Protein AF-0000000075267861 (afdb_homodimer)

Solvent-accessible surface area (backbone atoms only — not comparable to full-atom values): 27694 Å² total; per-residue (Å²): 104,69,61,43,29,37,39,35,29,40,32,82,82,38,37,80,81,35,64,72,55,45,58,40,43,59,58,42,46,28,86,89,65,50,32,43,78,44,68,57,64,48,50,42,28,74,84,38,81,50,94,52,56,51,64,62,55,56,64,58,41,62,62,59,54,52,49,52,53,52,48,30,68,75,46,31,84,79,27,51,28,33,38,36,17,29,27,54,16,11,21,29,48,44,29,37,37,18,73,44,25,79,72,51,80,50,61,31,36,37,30,32,30,39,40,25,28,37,46,64,37,48,52,51,32,65,67,36,69,63,41,24,64,50,52,26,24,50,52,20,52,49,50,45,52,42,46,61,76,35,37,77,46,40,54,68,40,83,84,45,48,69,69,51,36,70,65,33,57,29,43,66,45,27,28,59,32,39,53,19,60,57,70,68,35,94,32,53,61,56,38,24,56,66,21,19,14,55,81,34,45,53,42,38,62,41,48,30,43,35,37,38,17,52,54,10,79,56,21,35,49,90,39,54,54,58,68,44,43,71,75,19,92,39,48,45,79,47,76,36,74,68,19,39,58,81,56,37,70,35,61,95,76,82,65,41,53,59,61,41,54,61,52,48,52,50,52,53,53,58,72,69,102,100,73,60,44,30,38,39,34,30,40,32,81,84,38,35,81,81,35,65,74,55,45,61,41,45,59,59,42,45,28,86,91,65,51,34,45,78,43,69,55,64,47,49,40,27,74,85,38,81,48,93,52,56,50,65,61,56,55,64,59,42,63,63,58,55,50,47,51,52,52,49,30,70,73,46,31,84,81,28,52,29,34,38,38,17,30,27,53,16,10,21,30,49,43,29,38,36,17,72,43,25,78,73,51,80,50,61,29,36,36,30,32,35,40,41,26,29,37,47,65,37,48,54,51,32,64,68,36,70,64,40,23,63,51,52,25,23,51,53,20,51,48,49,45,52,40,45,60,76,34,37,77,47,42,55,70,38,84,85,45,49,67,66,51,37,72,64,34,57,30,43,64,45,28,27,61,32,40,54,20,58,56,71,68,36,94,35,52,63,56,36,24,56,66,21,20,14,54,82,32,45,52,43,39,62,43,49,31,43,34,37,36,20,52,55,10,80,59,23,36,50,90,40,54,52,57,68,46,43,69,75,20,91,36,47,45,80,48,76,36,74,69,24,38,73,82,42,33,66,33,64,92,87,70,67,38,51,60,59,41,55,60,52,49,51,49,53,55,52,58,72,69,102

Foldseek 3Di:
DAAAEEEEEEAQLDWCPDPLNVQLCVVQCDPPNNHHYDYDAWALHPLDEDPALATDDLQDLVSVVVVQVVVCVVPHVPHEYEYEYAESRLLSVLLNLLVCQPVDSHQEYERELYLQQQLVLVVLCCPDPCSFQPVFQVSLVSVLVSCVSHVVNNVVDPQADNVQSVPDRGNLSNCQRGVCVSVVHPHSNVVRRSSRSLVRNLRRHHAYEYEHECPASRSHPVSPNVVSQVNRPRYDYHYHPDAYSNRCFDDPPPTRRPVSVVVSVVSSVSSVD/DAAAEEEEEEAQLDWCPDPLNVLLCVVCCDPPNNHHYDYDAWALHPLDEDPALATDDLQDLVSVVVVQVVVCVVPHVLHAYEYEYAESRLLSVLLNLLVCQPVDSHQEYERELYLQQQLVLVVLCCPDPCSFQPVFQVSLVSVLVSCVSHVVNNVVDPQADNVQSVPDRGNLSNCQRGVCVSVVHPHVSVVRRSSRSLVRNLRRHHAYEYEHECPASRSHPVSPNVVSQVNRPRYDYHYHPDQYRVRCFDDPPPTRRPVSVVVSVVSSVSSVD

InterPro domains:
  IPR000073 Alpha/beta hydrolase fold-1 [PF00561] (4-136)
  IPR012020 AB hydrolase 4 family [PIRSF005211] (2-270)
  IPR029058 Alpha/Beta hydrolase fold [G3DSA:3.40.50.1820] (1-267)
  IPR029058 Alpha/Beta hydrolase fold [SSF53474] (2-259)
  IPR050960 AB hydrolase superfamily, subfamily 4 [PTHR10794] (2-270)

Organism: NCBI:txid747725

Structure (mmCIF, N/CA/C/O backbone):
data_AF-0000000075267861-model_v1
#
loop_
_entity.id
_entity.type
_entity.pdbx_description
1 polymer 'AB hydrolase-1 domain-containing protein'
#
loop_
_atom_site.group_PDB
_atom_site.id
_atom_site.type_symbol
_atom_site.label_atom_id
_atom_site.label_alt_id
_atom_site.label_comp_id
_atom_site.label_asym_id
_atom_site.label_entity_id
_atom_site.label_seq_id
_atom_site.pdbx_PDB_ins_code
_atom_site.Cartn_x
_atom_site.Cartn_y
_atom_site.Cartn_z
_atom_site.occupancy
_atom_site.B_iso_or_equiv
_atom_site.auth_seq_id
_atom_site.auth_comp_id
_atom_site.auth_asym_id
_atom_site.auth_atom_id
_atom_site.pdbx_PDB_model_num
ATOM 1 N N . GLU A 1 1 ? -10.008 -31.062 -28.5 1 64 1 GLU A N 1
ATOM 2 C CA . GLU A 1 1 ? -10.586 -29.734 -28.656 1 64 1 GLU A CA 1
ATOM 3 C C . GLU A 1 1 ? -11.594 -29.438 -27.547 1 64 1 GLU A C 1
ATOM 5 O O . GLU A 1 1 ? -11.773 -28.281 -27.141 1 64 1 GLU A O 1
ATOM 10 N N . ASP A 1 2 ? -11.789 -30.297 -26.438 1 79.69 2 ASP A N 1
ATOM 11 C CA . ASP A 1 2 ? -12.797 -30.125 -25.406 1 79.69 2 ASP A CA 1
ATOM 12 C C . ASP A 1 2 ? -12.266 -30.562 -24.031 1 79.69 2 ASP A C 1
ATOM 14 O O . ASP A 1 2 ? -12.984 -30.484 -23.031 1 79.69 2 ASP A O 1
ATOM 18 N N . THR A 1 3 ? -11.008 -30.844 -24.125 1 88.38 3 THR A N 1
ATOM 19 C CA . THR A 1 3 ? -10.492 -31.344 -22.859 1 88.38 3 THR A CA 1
ATOM 20 C C . THR A 1 3 ? -10.234 -30.203 -21.875 1 88.38 3 THR A C 1
ATOM 22 O O . THR A 1 3 ? -9.469 -29.281 -22.188 1 88.38 3 THR A O 1
ATOM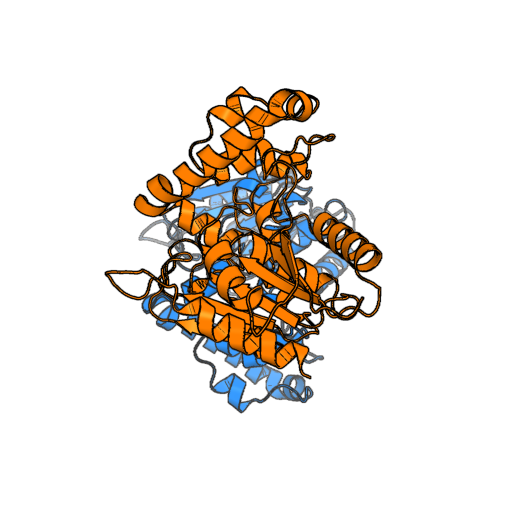 25 N N . PRO A 1 4 ? -10.914 -30.297 -20.797 1 90.88 4 PRO A N 1
ATOM 26 C CA . PRO A 1 4 ? -10.609 -29.297 -19.766 1 90.88 4 PRO A CA 1
ATOM 27 C C . PRO A 1 4 ? -9.109 -29.156 -19.5 1 90.88 4 PRO A C 1
ATOM 29 O O . PRO A 1 4 ? -8.391 -30.156 -19.453 1 90.88 4 PRO A O 1
ATOM 32 N N . THR A 1 5 ? -8.648 -27.938 -19.438 1 94.38 5 THR A N 1
ATOM 33 C CA . THR A 1 5 ? -7.211 -27.688 -19.375 1 94.38 5 THR A CA 1
ATOM 34 C C . THR A 1 5 ? -6.875 -26.797 -18.188 1 94.38 5 THR A C 1
ATOM 36 O O . THR A 1 5 ? -7.512 -25.75 -17.969 1 94.38 5 THR A O 1
ATOM 39 N N . LEU A 1 6 ? -5.938 -27.297 -17.422 1 94.81 6 LEU A N 1
ATOM 40 C CA . LEU A 1 6 ? -5.414 -26.531 -16.281 1 94.81 6 LEU A CA 1
ATOM 41 C C . LEU A 1 6 ? -4.184 -25.719 -16.688 1 94.81 6 LEU A C 1
ATOM 43 O O . LEU A 1 6 ? -3.338 -26.219 -17.453 1 94.81 6 LEU A O 1
ATOM 47 N N . VAL A 1 7 ? -4.145 -24.5 -16.312 1 94.5 7 VAL A N 1
ATOM 48 C CA . VAL A 1 7 ? -2.969 -23.656 -16.484 1 94.5 7 VAL A CA 1
ATOM 49 C C . VAL A 1 7 ? -2.32 -23.375 -15.133 1 94.5 7 VAL A C 1
ATOM 51 O O . VAL A 1 7 ? -2.916 -22.719 -14.273 1 94.5 7 VAL A O 1
ATOM 54 N N . ILE A 1 8 ? -1.094 -23.797 -14.977 1 93.75 8 ILE A N 1
ATOM 55 C CA . ILE A 1 8 ? -0.45 -23.797 -13.672 1 93.75 8 ILE A CA 1
ATOM 56 C C . ILE A 1 8 ? 0.642 -22.719 -13.641 1 93.75 8 ILE A C 1
ATOM 58 O O . ILE A 1 8 ? 1.469 -22.656 -14.555 1 93.75 8 ILE A O 1
ATOM 62 N N . LEU A 1 9 ? 0.592 -21.922 -12.656 1 92.5 9 LEU A N 1
ATOM 63 C CA . LEU A 1 9 ? 1.651 -20.953 -12.391 1 92.5 9 LEU A CA 1
ATOM 64 C C . LEU A 1 9 ? 2.43 -21.328 -11.133 1 92.5 9 LEU A C 1
ATOM 66 O O . LEU A 1 9 ? 1.868 -21.375 -10.039 1 92.5 9 LEU A O 1
ATOM 70 N N . HIS A 1 10 ? 3.695 -21.531 -11.297 1 87.81 10 HIS A N 1
ATOM 71 C CA . HIS A 1 10 ? 4.547 -21.953 -10.188 1 87.81 10 HIS A CA 1
ATOM 72 C C . HIS A 1 10 ? 5.004 -20.75 -9.359 1 87.81 10 HIS A C 1
ATOM 74 O O . HIS A 1 10 ? 4.848 -19.609 -9.789 1 87.81 10 HIS A O 1
ATOM 80 N N . GLY A 1 11 ? 5.562 -21.062 -8.219 1 85.5 11 GLY A N 1
ATOM 81 C CA . GLY A 1 11 ? 6.105 -20.031 -7.355 1 85.5 11 GLY A CA 1
ATOM 82 C C . GLY A 1 11 ? 7.484 -19.562 -7.777 1 85.5 11 GLY A C 1
ATOM 83 O O . GLY A 1 11 ? 7.918 -19.828 -8.898 1 85.5 11 GLY A O 1
ATOM 84 N N . LEU A 1 12 ? 8.055 -18.859 -6.801 1 76.5 12 LEU A N 1
ATOM 85 C CA . LEU A 1 12 ? 9.375 -18.312 -7.062 1 76.5 12 LEU A CA 1
ATOM 86 C C . LEU A 1 12 ? 10.375 -19.422 -7.375 1 76.5 12 LEU A C 1
ATOM 88 O O . LEU A 1 12 ? 10.508 -20.375 -6.609 1 76.5 12 LEU A O 1
ATOM 92 N N . THR A 1 13 ? 10.945 -19.344 -8.445 1 66.81 13 THR A N 1
ATOM 93 C CA . THR A 1 13 ? 12.055 -20.141 -8.945 1 66.81 13 THR A CA 1
ATOM 94 C C . THR A 1 13 ? 11.617 -21.594 -9.156 1 66.81 13 THR A C 1
ATOM 96 O O . THR A 1 13 ? 12.453 -22.5 -9.234 1 66.81 13 THR A O 1
ATOM 99 N N . GLY A 1 14 ? 10.289 -21.719 -9.102 1 67.88 14 GLY A N 1
ATOM 100 C CA . GLY A 1 14 ? 9.844 -23.094 -9.305 1 67.88 14 GLY A CA 1
ATOM 101 C C . GLY A 1 14 ? 9.672 -23.453 -10.766 1 67.88 14 GLY A C 1
ATOM 102 O O . GLY A 1 14 ? 10.375 -22.938 -11.625 1 67.88 14 GLY A O 1
ATOM 103 N N . GLY A 1 15 ? 9.133 -24.516 -10.953 1 70.44 15 GLY A N 1
ATOM 104 C CA . GLY A 1 15 ? 8.812 -25.047 -12.266 1 70.44 15 GLY A CA 1
ATOM 105 C C . GLY A 1 15 ? 7.953 -26.297 -12.203 1 70.44 15 GLY A C 1
ATOM 106 O O . GLY A 1 15 ? 7.391 -26.625 -11.156 1 70.44 15 GLY A O 1
ATOM 107 N N . SER A 1 16 ? 7.766 -26.906 -13.273 1 68.5 16 SER A N 1
ATOM 108 C CA . SER A 1 16 ? 6.891 -28.062 -13.422 1 68.5 16 SER A CA 1
ATOM 109 C C . SER A 1 16 ? 7.344 -29.219 -12.539 1 68.5 16 SER A C 1
ATOM 111 O O . SER A 1 16 ? 6.562 -30.125 -12.25 1 68.5 16 SER A O 1
ATOM 113 N N . HIS A 1 17 ? 8.547 -29.125 -12.008 1 70.31 17 HIS A N 1
ATOM 114 C CA . HIS A 1 17 ? 9.109 -30.234 -11.25 1 70.31 17 HIS A CA 1
ATOM 115 C C . HIS A 1 17 ? 8.758 -30.125 -9.766 1 70.31 17 HIS A C 1
ATOM 117 O O . HIS A 1 17 ? 9.039 -31.031 -8.992 1 70.31 17 HIS A O 1
ATOM 123 N N . GLU A 1 18 ? 8.078 -29.078 -9.492 1 74.94 18 GLU A N 1
ATOM 124 C CA . GLU A 1 18 ? 7.773 -28.859 -8.078 1 74.94 18 GLU A CA 1
ATOM 125 C C . GLU A 1 18 ? 6.809 -29.938 -7.559 1 74.94 18 GLU A C 1
ATOM 127 O O . GLU A 1 18 ? 5.812 -30.25 -8.211 1 74.94 18 GLU A O 1
ATOM 132 N N . ASN A 1 19 ? 7.043 -30.422 -6.348 1 75.19 19 ASN A N 1
ATOM 133 C CA . ASN A 1 19 ? 6.27 -31.5 -5.766 1 75.19 19 ASN A CA 1
ATOM 134 C C . ASN A 1 19 ? 4.812 -31.109 -5.547 1 75.19 19 ASN A C 1
ATOM 136 O O . ASN A 1 19 ? 3.906 -31.922 -5.715 1 75.19 19 ASN A O 1
ATOM 140 N N . TYR A 1 20 ? 4.625 -29.906 -5.238 1 78.06 20 TYR A N 1
ATOM 141 C CA . TYR A 1 20 ? 3.258 -29.469 -4.965 1 78.06 20 TYR A CA 1
ATOM 142 C C . TYR A 1 20 ? 2.439 -29.406 -6.25 1 78.06 20 TYR A C 1
ATOM 144 O O . TYR A 1 20 ? 1.221 -29.609 -6.227 1 78.06 20 TYR A O 1
ATOM 152 N N . ILE A 1 21 ? 3.07 -29.172 -7.305 1 80.56 21 ILE A N 1
ATOM 153 C CA . ILE A 1 21 ? 2.377 -29.172 -8.586 1 80.56 21 ILE A CA 1
ATOM 154 C C . ILE A 1 21 ? 2.082 -30.609 -9.016 1 80.56 21 ILE A C 1
ATOM 156 O O . ILE A 1 21 ? 0.953 -30.922 -9.391 1 80.56 21 ILE A O 1
ATOM 160 N N . ARG A 1 22 ? 3.086 -31.453 -8.875 1 79.25 22 ARG A N 1
ATOM 161 C CA . ARG A 1 22 ? 2.98 -32.844 -9.328 1 79.25 22 ARG A CA 1
ATOM 162 C C . ARG A 1 22 ? 1.906 -33.594 -8.555 1 79.25 22 ARG A C 1
ATOM 164 O O . ARG A 1 22 ? 1.172 -34.406 -9.125 1 79.25 22 ARG A O 1
ATOM 171 N N . GLY A 1 23 ? 1.8 -33.344 -7.297 1 80.94 23 GLY A N 1
ATOM 172 C CA . GLY A 1 23 ? 0.779 -33.969 -6.48 1 80.94 23 GLY A CA 1
ATOM 173 C C . GLY A 1 23 ? -0.633 -33.656 -6.941 1 80.94 23 GLY A C 1
ATOM 174 O O . GLY A 1 23 ? -1.476 -34.562 -7.027 1 80.94 23 GLY A O 1
ATOM 175 N N . LEU A 1 24 ? -0.851 -32.531 -7.258 1 85.62 24 LEU A N 1
ATOM 176 C CA . LEU A 1 24 ? -2.164 -32.094 -7.719 1 85.62 24 LEU A CA 1
ATOM 177 C C . LEU A 1 24 ? -2.465 -32.625 -9.109 1 85.62 24 LEU A C 1
ATOM 179 O O . LEU A 1 24 ? -3.562 -33.156 -9.352 1 85.62 24 LEU A O 1
ATOM 183 N N . LEU A 1 25 ? -1.462 -32.625 -9.984 1 87.38 25 LEU A N 1
ATOM 184 C CA . LEU A 1 25 ? -1.659 -33.062 -11.367 1 87.38 25 LEU A CA 1
ATOM 185 C C . LEU A 1 25 ? -1.852 -34.562 -11.453 1 87.38 25 LEU A C 1
ATOM 187 O O . LEU A 1 25 ? -2.549 -35.062 -12.344 1 87.38 25 LEU A O 1
ATOM 191 N N . GLN A 1 26 ? -1.23 -35.25 -10.492 1 86.88 26 GLN A N 1
ATOM 192 C CA . GLN A 1 26 ? -1.415 -36.719 -10.453 1 86.88 26 GLN A CA 1
ATOM 193 C C . GLN A 1 26 ? -2.885 -37.062 -10.258 1 86.88 26 GLN A C 1
ATOM 195 O O . GLN A 1 26 ? -3.352 -38.094 -10.781 1 86.88 26 GLN A O 1
ATOM 200 N N . ILE A 1 27 ? -3.564 -36.219 -9.602 1 87.31 27 ILE A N 1
ATOM 201 C CA . ILE A 1 27 ? -4.98 -36.438 -9.352 1 87.31 27 ILE A CA 1
ATOM 202 C C . ILE A 1 27 ? -5.801 -36.031 -10.562 1 87.31 27 ILE A C 1
ATOM 204 O O . ILE A 1 27 ? -6.652 -36.781 -11.039 1 87.31 27 ILE A O 1
ATOM 208 N N . LEU A 1 28 ? -5.469 -34.938 -11.148 1 91.25 28 LEU A N 1
ATOM 209 C CA . LEU A 1 28 ? -6.367 -34.281 -12.086 1 91.25 28 LEU A CA 1
ATOM 210 C C . LEU A 1 28 ? -6.109 -34.781 -13.516 1 91.25 28 LEU A C 1
ATOM 212 O O . LEU A 1 28 ? -6.984 -34.688 -14.375 1 91.25 28 LEU A O 1
ATOM 216 N N . THR A 1 29 ? -4.883 -35.281 -13.742 1 90.56 29 THR A N 1
ATOM 217 C CA . THR A 1 29 ? -4.539 -35.625 -15.117 1 90.56 29 THR A CA 1
ATOM 218 C C . THR A 1 29 ? -4.625 -37.156 -15.336 1 90.56 29 THR A C 1
ATOM 220 O O . THR A 1 29 ? -4.426 -37.625 -16.453 1 90.56 29 THR A O 1
ATOM 223 N N . ARG A 1 30 ? -4.953 -37.844 -14.328 1 89.56 30 ARG A N 1
ATOM 224 C CA . ARG A 1 30 ? -5.066 -39.281 -14.438 1 89.56 30 ARG A CA 1
ATOM 225 C C . ARG A 1 30 ? -6.527 -39.719 -14.453 1 89.56 30 ARG A C 1
ATOM 227 O O . ARG A 1 30 ? -7.41 -38.969 -14.031 1 89.56 30 ARG A O 1
ATOM 234 N N . PRO A 1 31 ? -6.727 -40.969 -15.016 1 90.06 31 PRO A N 1
ATOM 235 C CA . PRO A 1 31 ? -8.086 -41.5 -14.953 1 90.06 31 PRO A CA 1
ATOM 236 C C . PRO A 1 31 ? -8.648 -41.562 -13.531 1 90.06 31 PRO A C 1
ATOM 238 O O . PRO A 1 31 ? -7.906 -41.812 -12.578 1 90.06 31 PRO A O 1
ATOM 241 N N . PRO A 1 32 ? -9.867 -41.156 -13.32 1 90.88 32 PRO A N 1
ATOM 242 C CA . PRO A 1 32 ? -10.898 -40.969 -14.352 1 90.88 32 PRO A CA 1
ATOM 243 C C . PRO A 1 32 ? -11.047 -39.531 -14.797 1 90.88 32 PRO A C 1
ATOM 245 O O . PRO A 1 32 ? -11.836 -39.25 -15.695 1 90.88 32 PRO A O 1
ATOM 248 N N . ILE A 1 33 ? -10.352 -38.562 -14.258 1 88.25 33 ILE A N 1
ATOM 249 C CA . ILE A 1 33 ? -10.562 -37.156 -14.508 1 88.25 33 ILE A CA 1
ATOM 250 C C . ILE A 1 33 ? -9.953 -36.75 -15.852 1 88.25 33 ILE A C 1
ATOM 252 O O . ILE A 1 33 ? -10.648 -36.219 -16.719 1 88.25 33 ILE A O 1
ATOM 256 N N . ASN A 1 34 ? -8.664 -37.125 -16.094 1 91.62 34 ASN A N 1
ATOM 257 C CA . ASN A 1 34 ? -7.969 -37 -17.375 1 91.62 34 ASN A CA 1
ATOM 258 C C . ASN A 1 34 ? -7.992 -35.562 -17.906 1 91.62 34 ASN A C 1
ATOM 260 O O . ASN A 1 34 ? -8.266 -35.344 -19.078 1 91.62 34 ASN A O 1
ATOM 264 N N . TYR A 1 35 ? -7.82 -34.594 -17.094 1 92.31 35 TYR A N 1
ATOM 265 C CA . TYR A 1 35 ? -7.688 -33.219 -17.547 1 92.31 35 TYR A CA 1
ATOM 266 C C . TYR A 1 35 ? -6.305 -33 -18.141 1 92.31 35 TYR A C 1
ATOM 268 O O . TYR A 1 35 ? -5.375 -33.75 -17.906 1 92.31 35 TYR A O 1
ATOM 276 N N . ARG A 1 36 ? -6.203 -32.062 -18.984 1 92.75 36 ARG A N 1
ATOM 277 C CA . ARG A 1 36 ? -4.934 -31.578 -19.516 1 92.75 36 ARG A CA 1
ATOM 278 C C . ARG A 1 36 ? -4.316 -30.516 -18.625 1 92.75 36 ARG A C 1
ATOM 280 O O . ARG A 1 36 ? -5.039 -29.719 -18 1 92.75 36 ARG A O 1
ATOM 287 N N . ALA A 1 37 ? -3.006 -30.531 -18.484 1 91.56 37 ALA A N 1
ATOM 288 C CA . ALA A 1 37 ? -2.318 -29.516 -17.688 1 91.56 37 ALA A CA 1
ATOM 289 C C . ALA A 1 37 ? -1.192 -28.875 -18.484 1 91.56 37 ALA A C 1
ATOM 291 O O . ALA A 1 37 ? -0.463 -29.547 -19.203 1 91.56 37 ALA A O 1
ATOM 292 N N . VAL A 1 38 ? -1.173 -27.562 -18.406 1 88 38 VAL A N 1
ATOM 293 C CA . VAL A 1 38 ? -0.096 -26.75 -18.969 1 88 38 VAL A CA 1
ATOM 294 C C . VAL A 1 38 ? 0.595 -25.969 -17.859 1 88 38 VAL A C 1
ATOM 296 O O . VAL A 1 38 ? -0.06 -25.25 -17.094 1 88 38 VAL A O 1
ATOM 299 N N . VAL A 1 39 ? 1.834 -26.172 -17.75 1 83.81 39 VAL A N 1
ATOM 300 C CA . VAL A 1 39 ? 2.605 -25.438 -16.766 1 83.81 39 VAL A CA 1
ATOM 301 C C . VAL A 1 39 ? 3.305 -24.25 -17.422 1 83.81 39 VAL A C 1
ATOM 303 O O . VAL A 1 39 ? 4.047 -24.422 -18.391 1 83.81 39 VAL A O 1
ATOM 306 N N . TYR A 1 40 ? 3.006 -23.062 -16.938 1 78.81 40 TYR A N 1
ATOM 307 C CA . TYR A 1 40 ? 3.617 -21.812 -17.359 1 78.81 40 TYR A CA 1
ATOM 308 C C . TYR A 1 40 ? 5.035 -21.688 -16.812 1 78.81 40 TYR A C 1
ATOM 310 O O . TYR A 1 40 ? 5.234 -21.562 -15.602 1 78.81 40 TYR A O 1
ATOM 318 N N . ASN A 1 41 ? 5.992 -21.875 -17.688 1 73.69 41 ASN A N 1
ATOM 319 C CA . ASN A 1 41 ? 7.363 -21.609 -17.266 1 73.69 41 ASN A CA 1
ATOM 320 C C . ASN A 1 41 ? 7.73 -20.125 -17.422 1 73.69 41 ASN A C 1
ATOM 322 O O . ASN A 1 41 ? 7.871 -19.641 -18.547 1 73.69 41 ASN A O 1
ATOM 326 N N . ALA A 1 42 ? 7.855 -19.453 -16.359 1 73.69 42 ALA A N 1
ATOM 327 C CA . ALA A 1 42 ? 8.156 -18.031 -16.359 1 73.69 42 ALA A CA 1
ATOM 328 C C . ALA A 1 42 ? 9.531 -17.766 -16.953 1 73.69 42 ALA A C 1
ATOM 330 O O . ALA A 1 42 ? 10.383 -18.656 -17.016 1 73.69 42 ALA A O 1
ATOM 331 N N . ARG A 1 43 ? 9.641 -16.5 -17.484 1 69.88 43 ARG A N 1
ATOM 332 C CA . ARG A 1 43 ? 10.898 -16.125 -18.125 1 69.88 43 ARG A CA 1
ATOM 333 C C . ARG A 1 43 ? 12.086 -16.438 -17.234 1 69.88 43 ARG A C 1
ATOM 335 O O . ARG A 1 43 ? 12.141 -15.992 -16.078 1 69.88 43 ARG A O 1
ATOM 342 N N . GLY A 1 44 ? 12.945 -17.25 -17.703 1 63.66 44 GLY A N 1
ATOM 343 C CA . GLY A 1 44 ? 14.18 -17.578 -17.016 1 63.66 44 GLY A CA 1
ATOM 344 C C . GLY A 1 44 ? 14.062 -18.812 -16.156 1 63.66 44 GLY A C 1
ATOM 345 O O . GLY A 1 44 ? 15.062 -19.328 -15.641 1 63.66 44 GLY A O 1
ATOM 346 N N . CYS A 1 45 ? 12.789 -19.266 -16.016 1 63.78 45 CYS A N 1
ATOM 347 C CA . CYS A 1 45 ? 12.594 -20.469 -15.219 1 63.78 45 CYS A CA 1
ATOM 348 C C . CYS A 1 45 ? 12.531 -21.703 -16.109 1 63.78 45 CYS A C 1
ATOM 350 O O . CYS A 1 45 ? 12.5 -21.578 -17.344 1 63.78 45 CYS A O 1
ATOM 352 N N . GLY A 1 46 ? 12.609 -22.875 -15.578 1 55.72 46 GLY A N 1
ATOM 353 C CA . GLY A 1 46 ? 12.531 -24.125 -16.312 1 55.72 46 GLY A CA 1
ATOM 354 C C . GLY A 1 46 ? 13.664 -24.312 -17.297 1 55.72 46 GLY A C 1
ATOM 355 O O . GLY A 1 46 ? 13.484 -24.906 -18.359 1 55.72 46 GLY A O 1
ATOM 356 N N . PHE A 1 47 ? 14.773 -23.609 -17.078 1 56.88 47 PHE A N 1
ATOM 357 C CA . PHE A 1 47 ? 16 -23.688 -17.859 1 56.88 47 PHE A CA 1
ATOM 358 C C . PHE A 1 47 ? 15.797 -23.062 -19.234 1 56.88 47 PHE A C 1
ATOM 360 O O . PHE A 1 47 ? 16.344 -23.547 -20.234 1 56.88 47 PHE A O 1
ATOM 367 N N . THR A 1 48 ? 14.82 -22.156 -19.297 1 62.62 48 THR A N 1
ATOM 368 C CA . THR A 1 48 ? 14.656 -21.453 -20.547 1 62.62 48 THR A CA 1
ATOM 369 C C . THR A 1 48 ? 15.461 -20.156 -20.547 1 62.62 48 THR A C 1
ATOM 371 O O . THR A 1 48 ? 15.586 -19.5 -19.516 1 62.62 48 THR A O 1
ATOM 374 N N . ASN A 1 49 ? 16.109 -19.906 -21.688 1 70.88 49 ASN A N 1
ATOM 375 C CA . ASN A 1 49 ? 16.859 -18.672 -21.859 1 70.88 49 ASN A CA 1
ATOM 376 C C . ASN A 1 49 ? 15.953 -17.516 -22.281 1 70.88 49 ASN A C 1
ATOM 378 O O . ASN A 1 49 ? 14.922 -17.734 -22.922 1 70.88 49 ASN A O 1
ATOM 382 N N . VAL A 1 50 ? 16.328 -16.375 -21.703 1 75.25 50 VAL A N 1
ATOM 383 C CA . VAL A 1 50 ? 15.547 -15.195 -22.078 1 75.25 50 VAL A CA 1
ATOM 384 C C . VAL A 1 50 ? 16.234 -14.469 -23.234 1 75.25 50 VAL A C 1
ATOM 386 O O . VAL A 1 50 ? 17.469 -14.453 -23.328 1 75.25 50 VAL A O 1
ATOM 389 N N . ASN A 1 51 ? 15.406 -13.938 -24.109 1 76.44 51 ASN A N 1
ATOM 390 C CA . ASN A 1 51 ? 15.93 -13.188 -25.25 1 76.44 51 ASN A CA 1
ATOM 391 C C . ASN A 1 51 ? 16.047 -11.695 -24.938 1 76.44 51 ASN A C 1
ATOM 393 O O . ASN A 1 51 ? 16.703 -10.953 -25.672 1 76.44 51 ASN A O 1
ATOM 397 N N . THR A 1 52 ? 15.406 -11.281 -23.953 1 81.38 52 THR A N 1
ATOM 398 C CA . THR A 1 52 ? 15.477 -9.914 -23.453 1 81.38 52 THR A CA 1
ATOM 399 C C . THR A 1 52 ? 15.852 -9.898 -21.969 1 81.38 52 THR A C 1
ATOM 401 O O . THR A 1 52 ? 15.664 -10.883 -21.266 1 81.38 52 THR A O 1
ATOM 404 N N . PRO A 1 53 ? 16.438 -8.844 -21.547 1 86.69 53 PRO A N 1
ATOM 405 C CA . PRO A 1 53 ? 16.859 -8.789 -20.156 1 86.69 53 PRO A CA 1
ATOM 406 C C . PRO A 1 53 ? 15.703 -8.57 -19.188 1 86.69 53 PRO A C 1
ATOM 408 O O . PRO A 1 53 ? 15.672 -7.559 -18.469 1 86.69 53 PRO A O 1
ATOM 411 N N . GLN A 1 54 ? 14.805 -9.461 -19.266 1 87.38 54 GLN A N 1
ATOM 412 C CA . GLN A 1 54 ? 13.617 -9.438 -18.422 1 87.38 54 GLN A CA 1
ATOM 413 C C . GLN A 1 54 ? 13.305 -10.828 -17.859 1 87.38 54 GLN A C 1
ATOM 415 O O . GLN A 1 54 ? 13 -11.75 -18.625 1 87.38 54 GLN A O 1
ATOM 420 N N . LEU A 1 55 ? 13.438 -10.914 -16.641 1 86.62 55 LEU A N 1
ATOM 421 C CA . LEU A 1 55 ? 13.039 -12.133 -15.961 1 86.62 55 LEU A CA 1
ATOM 422 C C . LEU A 1 55 ? 11.641 -12 -15.375 1 86.62 55 LEU A C 1
ATOM 424 O O . LEU A 1 55 ? 11.117 -10.891 -15.258 1 86.62 55 LEU A O 1
ATOM 428 N N . PHE A 1 56 ? 11.109 -13.125 -15.062 1 84.06 56 PHE A N 1
ATOM 429 C CA . PHE A 1 56 ? 9.773 -13.094 -14.492 1 84.06 56 PHE A CA 1
ATOM 430 C C . PHE A 1 56 ? 9.781 -12.43 -13.117 1 84.06 56 PHE A C 1
ATOM 432 O O . PHE A 1 56 ? 10.766 -12.531 -12.383 1 84.06 56 PHE A O 1
ATOM 439 N N . ASN A 1 57 ? 8.766 -11.68 -12.859 1 90.75 57 ASN A N 1
ATOM 440 C CA . ASN A 1 57 ? 8.586 -11.078 -11.539 1 90.75 57 ASN A CA 1
ATOM 441 C C . ASN A 1 57 ? 7.121 -10.773 -11.25 1 90.75 57 ASN A C 1
ATOM 443 O O . ASN A 1 57 ? 6.262 -10.984 -12.109 1 90.75 57 ASN A O 1
ATOM 447 N N . ALA A 1 58 ? 6.82 -10.328 -10.109 1 93.69 58 ALA A N 1
ATOM 448 C CA . ALA A 1 58 ? 5.461 -10.211 -9.586 1 93.69 58 ALA A CA 1
ATOM 449 C C . ALA A 1 58 ? 4.688 -9.109 -10.312 1 93.69 58 ALA A C 1
ATOM 451 O O . ALA A 1 58 ? 3.453 -9.086 -10.281 1 93.69 58 ALA A O 1
ATOM 452 N N . SER A 1 59 ? 5.363 -8.203 -10.922 1 93.25 59 SER A N 1
ATOM 453 C CA . SER A 1 59 ? 4.684 -7.043 -11.492 1 93.25 59 SER A CA 1
ATOM 454 C C . SER A 1 59 ? 4.215 -7.328 -12.914 1 93.25 59 SER A C 1
ATOM 456 O O . SER A 1 59 ? 3.391 -6.59 -13.461 1 93.25 59 SER A O 1
ATOM 458 N N . ILE A 1 60 ? 4.668 -8.344 -13.547 1 92.44 60 ILE A N 1
ATOM 459 C CA . ILE A 1 60 ? 4.422 -8.586 -14.961 1 92.44 60 ILE A CA 1
ATOM 460 C C . ILE A 1 60 ? 3.27 -9.578 -15.125 1 92.44 60 ILE A C 1
ATOM 462 O O . ILE A 1 60 ? 3.375 -10.734 -14.719 1 92.44 60 ILE A O 1
ATOM 466 N N . THR A 1 61 ? 2.201 -9.102 -15.742 1 95.25 61 THR A N 1
ATOM 467 C CA . THR A 1 61 ? 1.071 -9.977 -16.016 1 95.25 61 THR A CA 1
ATOM 468 C C . THR A 1 61 ? 0.891 -10.172 -17.516 1 95.25 61 THR A C 1
ATOM 470 O O . THR A 1 61 ? 0.071 -10.984 -17.953 1 95.25 61 THR A O 1
ATOM 473 N N . ASP A 1 62 ? 1.683 -9.492 -18.281 1 92.56 62 ASP A N 1
ATOM 474 C CA . ASP A 1 62 ? 1.598 -9.617 -19.734 1 92.56 62 ASP A CA 1
ATOM 475 C C . ASP A 1 62 ? 1.955 -11.031 -20.188 1 92.56 62 ASP A C 1
ATOM 477 O O . ASP A 1 62 ? 1.401 -11.539 -21.156 1 92.56 62 ASP A O 1
ATOM 481 N N . ASP A 1 63 ? 2.898 -11.625 -19.5 1 91 63 ASP A N 1
ATOM 482 C CA . ASP A 1 63 ? 3.348 -12.961 -19.875 1 91 63 ASP A CA 1
ATOM 483 C C . ASP A 1 63 ? 2.211 -13.977 -19.75 1 91 63 ASP A C 1
ATOM 485 O O . ASP A 1 63 ? 2.016 -14.797 -20.641 1 91 63 ASP A O 1
ATOM 489 N N . ILE A 1 64 ? 1.477 -13.906 -18.641 1 93.56 64 ILE A N 1
ATOM 490 C CA . ILE A 1 64 ? 0.362 -14.828 -18.484 1 93.56 64 ILE A CA 1
ATOM 491 C C . ILE A 1 64 ? -0.721 -14.516 -19.516 1 93.56 64 ILE A C 1
ATOM 493 O O . ILE A 1 64 ? -1.377 -15.422 -20.047 1 93.56 64 ILE A O 1
ATOM 497 N N . ARG A 1 65 ? -0.971 -13.234 -19.797 1 94.38 65 ARG A N 1
ATOM 498 C CA . ARG A 1 65 ? -1.909 -12.852 -20.859 1 94.38 65 ARG A CA 1
ATOM 499 C C . ARG A 1 65 ? -1.552 -13.523 -22.172 1 94.38 65 ARG A C 1
ATOM 501 O O . ARG A 1 65 ? -2.406 -14.141 -22.812 1 94.38 65 ARG A O 1
ATOM 508 N N . GLU A 1 66 ? -0.296 -13.414 -22.5 1 92.38 66 GLU A N 1
ATOM 509 C CA . GLU A 1 66 ? 0.182 -13.992 -23.75 1 92.38 66 GLU A CA 1
ATOM 510 C C . GLU A 1 66 ? 0.097 -15.516 -23.719 1 92.38 66 GLU A C 1
ATOM 512 O O . GLU A 1 66 ? -0.293 -16.141 -24.703 1 92.38 66 GLU A O 1
ATOM 517 N N . ALA A 1 67 ? 0.5 -16.047 -22.594 1 92.88 67 ALA A N 1
ATOM 518 C CA . ALA A 1 67 ? 0.466 -17.5 -22.453 1 92.88 67 ALA A CA 1
ATOM 519 C C . ALA A 1 67 ? -0.952 -18.031 -22.625 1 92.88 67 ALA A C 1
ATOM 521 O O . ALA A 1 67 ? -1.163 -19.031 -23.328 1 92.88 67 ALA A O 1
ATOM 522 N N . LEU A 1 68 ? -1.911 -17.406 -22.047 1 94.56 68 LEU A N 1
ATOM 523 C CA . LEU A 1 68 ? -3.299 -17.844 -22.125 1 94.56 68 LEU A CA 1
ATOM 524 C C . LEU A 1 68 ? -3.82 -17.734 -23.562 1 94.56 68 LEU A C 1
ATOM 526 O O . LEU A 1 68 ? -4.539 -18.625 -24.031 1 94.56 68 LEU A O 1
ATOM 530 N N . ARG A 1 69 ? -3.443 -16.672 -24.188 1 92.75 69 ARG A N 1
ATOM 531 C CA . ARG A 1 69 ? -3.828 -16.531 -25.594 1 92.75 69 ARG A CA 1
ATOM 532 C C . ARG A 1 69 ? -3.266 -17.672 -26.438 1 92.75 69 ARG A C 1
ATOM 534 O O . ARG A 1 69 ? -3.98 -18.266 -27.25 1 92.75 69 ARG A O 1
ATOM 541 N N . HIS A 1 70 ? -2.02 -17.922 -26.234 1 92.38 70 HIS A N 1
ATOM 542 C CA . HIS A 1 70 ? -1.355 -19 -26.969 1 92.38 70 HIS A CA 1
ATOM 543 C C . HIS A 1 70 ? -1.998 -20.344 -26.672 1 92.38 70 HIS A C 1
ATOM 545 O O . HIS A 1 70 ? -2.242 -21.125 -27.594 1 92.38 70 HIS A O 1
ATOM 551 N N . ILE A 1 71 ? -2.248 -20.594 -25.422 1 92.25 71 ILE A N 1
ATOM 552 C CA . ILE A 1 71 ? -2.854 -21.859 -25 1 92.25 71 ILE A CA 1
ATOM 553 C C . ILE A 1 71 ? -4.223 -22.016 -25.656 1 92.25 71 ILE A C 1
ATOM 555 O O . ILE A 1 71 ? -4.531 -23.062 -26.219 1 92.25 71 ILE A O 1
ATOM 559 N N . GLN A 1 72 ? -4.969 -21 -25.625 1 91.75 72 GLN A N 1
ATOM 560 C CA . GLN A 1 72 ? -6.297 -21.047 -26.234 1 91.75 72 GLN A CA 1
ATOM 561 C C . GLN A 1 72 ? -6.211 -21.359 -27.719 1 91.75 72 GLN A C 1
ATOM 563 O O . GLN A 1 72 ? -7.02 -22.125 -28.25 1 91.75 72 GLN A O 1
ATOM 568 N N . LYS A 1 73 ? -5.25 -20.766 -28.344 1 91.31 73 LYS A N 1
ATOM 569 C CA . LYS A 1 73 ? -5.055 -21.016 -29.766 1 91.31 73 LYS A CA 1
ATOM 570 C C . LYS A 1 73 ? -4.73 -22.484 -30.031 1 91.31 73 LYS A C 1
ATOM 572 O O . LYS A 1 73 ? -5.152 -23.047 -31.047 1 91.31 73 LYS A O 1
ATOM 577 N N . GLN A 1 74 ? -3.986 -23.062 -29.141 1 91.25 74 GLN A N 1
ATOM 578 C CA . GLN A 1 74 ? -3.531 -24.438 -29.312 1 91.25 74 GLN A CA 1
ATOM 579 C C . GLN A 1 74 ? -4.637 -25.422 -28.969 1 91.25 74 GLN A C 1
ATOM 581 O O . GLN A 1 74 ? -4.812 -26.438 -29.672 1 91.25 74 GLN A O 1
ATOM 586 N N . VAL A 1 75 ? -5.41 -25.156 -27.953 1 90.94 75 VAL A N 1
ATOM 587 C CA . VAL A 1 75 ? -6.336 -26.172 -27.453 1 90.94 75 VAL A CA 1
ATOM 588 C C . VAL A 1 75 ? -7.75 -25.859 -27.938 1 90.94 75 VAL A C 1
ATOM 590 O O . VAL A 1 75 ? -8.648 -26.703 -27.812 1 90.94 75 VAL A O 1
ATOM 593 N N . GLY A 1 76 ? -7.996 -24.641 -28.438 1 89.5 76 GLY A N 1
ATOM 594 C CA . GLY A 1 76 ? -9.312 -24.234 -28.922 1 89.5 76 GLY A CA 1
ATOM 595 C C . GLY A 1 76 ? -9.922 -23.125 -28.109 1 89.5 76 GLY A C 1
ATOM 596 O O . GLY A 1 76 ? -9.852 -23.125 -26.875 1 89.5 76 GLY A O 1
ATOM 597 N N . GLU A 1 77 ? -10.586 -22.234 -28.734 1 86.12 77 GLU A N 1
ATOM 598 C CA . GLU A 1 77 ? -11.148 -21.031 -28.125 1 86.12 77 GLU A CA 1
ATOM 599 C C . GLU A 1 77 ? -12.242 -21.375 -27.109 1 86.12 77 GLU A C 1
ATOM 601 O O . GLU A 1 77 ? -12.445 -20.656 -26.141 1 86.12 77 GLU A O 1
ATOM 606 N N . LYS A 1 78 ? -12.852 -22.438 -27.312 1 87.88 78 LYS A N 1
ATOM 607 C CA . LYS A 1 78 ? -13.984 -22.812 -26.469 1 87.88 78 LYS A CA 1
ATOM 608 C C . LYS A 1 78 ? -13.555 -23.75 -25.344 1 87.88 78 LYS A C 1
ATOM 610 O O . LYS A 1 78 ? -14.352 -24.078 -24.469 1 87.88 78 LYS A O 1
ATOM 615 N N . THR A 1 79 ? -12.312 -24.203 -25.391 1 90.19 79 THR A N 1
ATOM 616 C CA . THR A 1 79 ? -11.82 -25.094 -24.344 1 90.19 79 THR A CA 1
ATOM 617 C C . THR A 1 79 ? -11.859 -24.422 -22.984 1 90.19 79 THR A C 1
ATOM 619 O O . THR A 1 79 ? -11.367 -23.297 -22.828 1 90.19 79 THR A O 1
ATOM 622 N N . PRO A 1 80 ? -12.484 -25.062 -22.062 1 90.12 80 PRO A N 1
ATOM 623 C CA . PRO A 1 80 ? -12.5 -24.484 -20.719 1 90.12 80 PRO A CA 1
ATOM 624 C C . PRO A 1 80 ? -11.125 -24.484 -20.062 1 90.12 80 PRO A C 1
ATOM 626 O O . PRO A 1 80 ? -10.414 -25.5 -20.094 1 90.12 80 PRO A O 1
ATOM 629 N N . LEU A 1 81 ? -10.711 -23.359 -19.5 1 95.94 81 LEU A N 1
ATOM 630 C CA . LEU A 1 81 ? -9.438 -23.234 -18.797 1 95.94 81 LEU A CA 1
ATOM 631 C C . LEU A 1 81 ? -9.656 -22.875 -17.328 1 95.94 81 LEU A C 1
ATOM 633 O O . LEU A 1 81 ? -10.547 -22.094 -17 1 95.94 81 LEU A O 1
ATOM 637 N N . ILE A 1 82 ? -8.891 -23.516 -16.453 1 96.88 82 ILE A N 1
ATOM 638 C CA . ILE A 1 82 ? -8.836 -23.125 -15.055 1 96.88 82 ILE A CA 1
ATOM 639 C C . ILE A 1 82 ? -7.398 -22.812 -14.656 1 96.88 82 ILE A C 1
ATOM 641 O O . ILE A 1 82 ? -6.484 -23.578 -14.977 1 96.88 82 ILE A O 1
ATOM 645 N N . GLY A 1 83 ? -7.227 -21.656 -14.109 1 97.38 83 GLY A N 1
ATOM 646 C CA . GLY A 1 83 ? -5.902 -21.281 -13.641 1 97.38 83 GLY A CA 1
ATOM 647 C C . GLY A 1 83 ? -5.637 -21.703 -12.203 1 97.38 83 GLY A C 1
ATOM 648 O O . GLY A 1 83 ? -6.523 -21.625 -11.352 1 97.38 83 GLY A O 1
ATOM 649 N N . ILE A 1 84 ? -4.418 -22.188 -11.953 1 96.12 84 ILE A N 1
ATOM 650 C CA . ILE A 1 84 ? -3.979 -22.531 -10.609 1 96.12 84 ILE A CA 1
ATOM 651 C C . ILE A 1 84 ? -2.611 -21.906 -10.336 1 96.12 84 ILE A C 1
ATOM 653 O O . ILE A 1 84 ? -1.66 -22.141 -11.094 1 96.12 84 ILE A O 1
ATOM 657 N N . GLY A 1 85 ? -2.564 -21.125 -9.352 1 95.56 85 GLY A N 1
ATOM 658 C CA . GLY A 1 85 ? -1.3 -20.531 -8.961 1 95.56 85 GLY A CA 1
ATOM 659 C C . GLY A 1 85 ? -0.825 -20.969 -7.594 1 95.56 85 GLY A C 1
ATOM 660 O O . GLY A 1 85 ? -1.638 -21.219 -6.699 1 95.56 85 GLY A O 1
ATOM 661 N N . PHE A 1 86 ? 0.526 -21.016 -7.469 1 92.38 86 PHE A N 1
ATOM 662 C CA . PHE A 1 86 ? 1.166 -21.328 -6.199 1 92.38 86 PHE A CA 1
ATOM 663 C C . PHE A 1 86 ? 2.104 -20.203 -5.773 1 92.38 86 PHE A C 1
ATOM 665 O O . PHE A 1 86 ? 2.914 -19.734 -6.57 1 92.38 86 PHE A O 1
ATOM 672 N N . SER A 1 87 ? 1.985 -19.828 -4.523 1 94.06 87 SER A N 1
ATOM 673 C CA . SER A 1 87 ? 2.893 -18.812 -3.971 1 94.06 87 SER A CA 1
ATOM 674 C C . SER A 1 87 ? 2.947 -17.578 -4.855 1 94.06 87 SER A C 1
ATOM 676 O O . SER A 1 87 ? 1.916 -16.953 -5.129 1 94.06 87 SER A O 1
ATOM 678 N N . LEU A 1 88 ? 4.129 -17.234 -5.379 1 93.75 88 LEU A N 1
ATOM 679 C CA . LEU A 1 88 ? 4.258 -16.078 -6.246 1 93.75 88 LEU A CA 1
ATOM 680 C C . LEU A 1 88 ? 3.398 -16.234 -7.496 1 93.75 88 LEU A C 1
ATOM 682 O O . LEU A 1 88 ? 2.846 -15.25 -8 1 93.75 88 LEU A O 1
ATOM 686 N N . GLY A 1 89 ? 3.314 -17.438 -7.996 1 94.75 89 GLY A N 1
ATOM 687 C CA . GLY A 1 89 ? 2.432 -17.719 -9.117 1 94.75 89 GLY A CA 1
ATOM 688 C C . GLY A 1 89 ? 0.979 -17.375 -8.836 1 94.75 89 GLY A C 1
ATOM 689 O O . GLY A 1 89 ? 0.255 -16.922 -9.719 1 94.75 89 GLY A O 1
ATOM 690 N N . SER A 1 90 ? 0.588 -17.609 -7.586 1 96.38 90 SER A N 1
ATOM 691 C CA . SER A 1 90 ? -0.754 -17.219 -7.164 1 96.38 90 SER A CA 1
ATOM 692 C C . SER A 1 90 ? -0.935 -15.703 -7.23 1 96.38 90 SER A C 1
ATOM 694 O O . SER A 1 90 ? -1.954 -15.211 -7.723 1 96.38 90 SER A O 1
ATOM 696 N N . ASN A 1 91 ? 0.052 -15.031 -6.758 1 97.94 91 ASN A N 1
ATOM 697 C CA . ASN A 1 91 ? -0.021 -13.57 -6.785 1 97.94 91 ASN A CA 1
ATOM 698 C C . ASN A 1 91 ? -0.143 -13.039 -8.211 1 97.94 91 ASN A C 1
ATOM 700 O O . ASN A 1 91 ? -0.992 -12.195 -8.492 1 97.94 91 ASN A O 1
ATOM 704 N N . ILE A 1 92 ? 0.648 -13.547 -9.094 1 97.38 92 ILE A N 1
ATOM 705 C CA . ILE A 1 92 ? 0.639 -13.125 -10.492 1 97.38 92 ILE A CA 1
ATOM 706 C C . ILE A 1 92 ? -0.709 -13.453 -11.125 1 97.38 92 ILE A C 1
ATOM 708 O O . ILE A 1 92 ? -1.3 -12.625 -11.82 1 97.38 92 ILE A O 1
ATOM 712 N N . LEU A 1 93 ? -1.195 -14.625 -10.844 1 98.12 93 LEU A N 1
ATOM 713 C CA . LEU A 1 93 ? -2.475 -15.07 -11.383 1 98.12 93 LEU A CA 1
ATOM 714 C C . LEU A 1 93 ? -3.607 -14.164 -10.914 1 98.12 93 LEU A C 1
ATOM 716 O O . LEU A 1 93 ? -4.406 -13.688 -11.727 1 98.12 93 LEU A O 1
ATOM 720 N N . VAL A 1 94 ? -3.646 -13.938 -9.633 1 98.75 94 VAL A N 1
ATOM 721 C CA . VAL A 1 94 ? -4.73 -13.148 -9.062 1 98.75 94 VAL A CA 1
ATOM 722 C C . VAL A 1 94 ? -4.609 -11.695 -9.531 1 98.75 94 VAL A C 1
ATOM 724 O O . VAL A 1 94 ? -5.617 -11.039 -9.797 1 98.75 94 VAL A O 1
ATOM 727 N N . LYS A 1 95 ? -3.426 -11.211 -9.586 1 98.69 95 LYS A N 1
ATOM 728 C CA . LYS A 1 95 ? -3.238 -9.875 -10.148 1 98.69 95 LYS A CA 1
ATOM 729 C C . LYS A 1 95 ? -3.779 -9.789 -11.57 1 98.69 95 LYS A C 1
ATOM 731 O O . LYS A 1 95 ? -4.508 -8.852 -11.906 1 98.69 95 LYS A O 1
ATOM 736 N N . TYR A 1 96 ? -3.408 -10.758 -12.391 1 98.38 96 TYR A N 1
ATOM 737 C CA . TYR A 1 96 ? -3.918 -10.844 -13.75 1 98.38 96 TYR A CA 1
ATOM 738 C C . TYR A 1 96 ? -5.441 -10.844 -13.766 1 98.38 96 TYR A C 1
ATOM 740 O O . TYR A 1 96 ? -6.059 -10.102 -14.531 1 98.38 96 TYR A O 1
ATOM 748 N N . LEU A 1 97 ? -6.043 -11.617 -12.977 1 98.75 97 LEU A N 1
ATOM 749 C CA . LEU A 1 97 ? -7.496 -11.734 -12.93 1 98.75 97 LEU A CA 1
ATOM 750 C C . LEU A 1 97 ? -8.133 -10.406 -12.539 1 98.75 97 LEU A C 1
ATOM 752 O O . LEU A 1 97 ? -9.164 -10.016 -13.102 1 98.75 97 LEU A O 1
ATOM 756 N N . GLY A 1 98 ? -7.539 -9.781 -11.547 1 98.62 98 GLY A N 1
ATOM 757 C CA . GLY A 1 98 ? -8.047 -8.477 -11.148 1 98.62 98 GLY A CA 1
ATOM 758 C C . GLY A 1 98 ? -7.941 -7.43 -12.242 1 98.62 98 GLY A C 1
ATOM 759 O O . GLY A 1 98 ? -8.82 -6.582 -12.383 1 98.62 98 GLY A O 1
ATOM 760 N N . GLU A 1 99 ? -6.879 -7.492 -12.969 1 98.19 99 GLU A N 1
ATOM 761 C CA . GLU A 1 99 ? -6.652 -6.543 -14.055 1 98.19 99 GLU A CA 1
ATOM 762 C C . GLU A 1 99 ? -7.562 -6.844 -15.242 1 98.19 99 GLU A C 1
ATOM 764 O O . GLU A 1 99 ? -8.086 -5.922 -15.883 1 98.19 99 GLU A O 1
ATOM 769 N N . GLU A 1 100 ? -7.766 -8.086 -15.492 1 97.44 100 GLU A N 1
ATOM 770 C CA . GLU A 1 100 ? -8.5 -8.508 -16.688 1 97.44 100 GLU A CA 1
ATOM 771 C C . GLU A 1 100 ? -10 -8.484 -16.438 1 97.44 100 GLU A C 1
ATOM 773 O O . GLU A 1 100 ? -10.781 -8.32 -17.391 1 97.44 100 GLU A O 1
ATOM 778 N N . LYS A 1 101 ? -10.375 -8.734 -15.195 1 97.38 101 LYS A N 1
ATOM 779 C CA . LYS A 1 101 ? -11.789 -8.789 -14.828 1 97.38 101 LYS A CA 1
ATOM 780 C C . LYS A 1 101 ? -12.539 -9.797 -15.688 1 97.38 101 LYS A C 1
ATOM 782 O O . LYS A 1 101 ? -12.172 -10.977 -15.742 1 97.38 101 LYS A O 1
ATOM 787 N N . GLU A 1 102 ? -13.492 -9.328 -16.484 1 96.44 102 GLU A N 1
ATOM 788 C CA . GLU A 1 102 ? -14.359 -10.227 -17.234 1 96.44 102 GLU A CA 1
ATOM 789 C C . GLU A 1 102 ? -13.703 -10.664 -18.547 1 96.44 102 GLU A C 1
ATOM 791 O O . GLU A 1 102 ? -14.188 -11.586 -19.219 1 96.44 102 GLU A O 1
ATOM 796 N N . LYS A 1 103 ? -12.656 -10.133 -18.891 1 96 103 LYS A N 1
ATOM 797 C CA . LYS A 1 103 ? -12.062 -10.375 -20.203 1 96 103 LYS A CA 1
ATOM 798 C C . LYS A 1 103 ? -11.188 -11.625 -20.188 1 96 103 LYS A C 1
ATOM 800 O O . LYS A 1 103 ? -10.703 -12.07 -21.234 1 96 103 LYS A O 1
ATOM 805 N N . THR A 1 104 ? -10.945 -12.258 -19.047 1 96.81 104 THR A N 1
ATOM 806 C CA . THR A 1 104 ? -10.102 -13.453 -18.953 1 96.81 104 THR A CA 1
ATOM 807 C C . THR A 1 104 ? -10.789 -14.648 -19.609 1 96.81 104 THR A C 1
ATOM 809 O O . THR A 1 104 ? -12.008 -14.805 -19.5 1 96.81 104 THR A O 1
ATOM 812 N N . PRO A 1 105 ? -10.031 -15.477 -20.281 1 95.31 105 PRO A N 1
ATOM 813 C CA . PRO A 1 105 ? -10.602 -16.719 -20.812 1 95.31 105 PRO A CA 1
ATOM 814 C C . PRO A 1 105 ? -10.758 -17.797 -19.75 1 95.31 105 PRO A C 1
ATOM 816 O O . PRO A 1 105 ? -11.32 -18.859 -20.031 1 95.31 105 PRO A O 1
ATOM 819 N N . LEU A 1 106 ? -10.281 -17.609 -18.562 1 96.81 106 LEU A N 1
ATOM 820 C CA . LEU A 1 106 ? -10.367 -18.594 -17.5 1 96.81 106 LEU A CA 1
ATOM 821 C C . LEU A 1 106 ? -11.797 -18.703 -16.969 1 96.81 106 LEU A C 1
ATOM 823 O O . LEU A 1 106 ? -12.453 -17.688 -16.75 1 96.81 106 LEU A O 1
ATOM 827 N N . LEU A 1 107 ? -12.172 -19.922 -16.797 1 96.69 107 LEU A N 1
ATOM 828 C CA . LEU A 1 107 ? -13.484 -20.203 -16.234 1 96.69 107 LEU A CA 1
ATOM 829 C C . LEU A 1 107 ? -13.477 -19.984 -14.719 1 96.69 107 LEU A C 1
ATOM 831 O O . LEU A 1 107 ? -14.477 -19.547 -14.148 1 96.69 107 LEU A O 1
ATOM 835 N N . ALA A 1 108 ? -12.453 -20.359 -14.109 1 97.81 108 ALA A N 1
ATOM 836 C CA . ALA A 1 108 ? -12.219 -20.281 -12.672 1 97.81 108 ALA A CA 1
ATOM 837 C C . ALA A 1 108 ? -10.727 -20.312 -12.359 1 97.81 108 ALA A C 1
ATOM 839 O O . ALA A 1 108 ? -9.898 -20.484 -13.266 1 97.81 108 ALA A O 1
ATOM 840 N N . ALA A 1 109 ? -10.422 -20.078 -11.109 1 98.56 109 ALA A N 1
ATOM 841 C CA . ALA A 1 109 ? -9.016 -20.109 -10.719 1 98.56 109 ALA A CA 1
ATOM 842 C C . ALA A 1 109 ? -8.867 -20.531 -9.258 1 98.56 109 ALA A C 1
ATOM 844 O O . ALA A 1 109 ? -9.828 -20.484 -8.484 1 98.56 109 ALA A O 1
ATOM 845 N N . VAL A 1 110 ? -7.68 -21 -8.922 1 97.62 110 VAL A N 1
ATOM 846 C CA . VAL A 1 110 ? -7.301 -21.375 -7.562 1 97.62 110 VAL A CA 1
ATOM 847 C C . VAL A 1 110 ? -5.996 -20.672 -7.184 1 97.62 110 VAL A C 1
ATOM 849 O O . VAL A 1 110 ? -5.035 -20.688 -7.957 1 97.62 110 VAL A O 1
ATOM 852 N N . SER A 1 111 ? -6.004 -20.047 -6.113 1 97.75 111 SER A N 1
ATOM 853 C CA . SER A 1 111 ? -4.84 -19.375 -5.539 1 97.75 111 SER A CA 1
ATOM 854 C C . SER A 1 111 ? -4.383 -20.062 -4.258 1 97.75 111 SER A C 1
ATOM 856 O O . SER A 1 111 ? -5.109 -20.078 -3.262 1 97.75 111 SER A O 1
ATOM 858 N N . ILE A 1 112 ? -3.15 -20.562 -4.266 1 94.31 112 ILE A N 1
ATOM 859 C CA . ILE A 1 112 ? -2.678 -21.344 -3.139 1 94.31 112 ILE A CA 1
ATOM 860 C C . ILE A 1 112 ? -1.459 -20.672 -2.51 1 94.31 112 ILE A C 1
ATOM 862 O O . ILE A 1 112 ? -0.478 -20.391 -3.199 1 94.31 112 ILE A O 1
ATOM 866 N N . ALA A 1 113 ? -1.488 -20.469 -1.182 1 94.19 113 ALA A N 1
ATOM 867 C CA . ALA A 1 113 ? -0.384 -19.906 -0.409 1 94.19 113 ALA A CA 1
ATOM 868 C C . ALA A 1 113 ? 0.079 -18.578 -1.001 1 94.19 113 ALA A C 1
ATOM 870 O O . ALA A 1 113 ? 1.275 -18.375 -1.218 1 94.19 113 ALA A O 1
ATOM 871 N N . ASN A 1 114 ? -0.811 -17.703 -1.292 1 96.44 114 ASN A N 1
ATOM 872 C CA . ASN A 1 114 ? -0.586 -16.438 -1.979 1 96.44 114 ASN A CA 1
ATOM 873 C C . ASN A 1 114 ? -0.083 -15.359 -1.021 1 96.44 114 ASN A C 1
ATOM 875 O O . ASN A 1 114 ? -0.705 -15.102 0.011 1 96.44 114 ASN A O 1
ATOM 879 N N . PRO A 1 115 ? 1.08 -14.766 -1.342 1 95.25 115 PRO A N 1
ATOM 880 C CA . PRO A 1 115 ? 1.541 -13.633 -0.538 1 95.25 115 PRO A CA 1
ATOM 881 C C . PRO A 1 115 ? 0.894 -12.312 -0.956 1 95.25 115 PRO A C 1
ATOM 883 O O . PRO A 1 115 ? 1.597 -11.344 -1.24 1 95.25 115 PRO A O 1
ATOM 886 N N . TYR A 1 116 ? -0.287 -12.102 -1.114 1 97.56 116 TYR A N 1
ATOM 887 C CA . TYR A 1 116 ? -1.224 -11.117 -1.645 1 97.56 116 TYR A CA 1
ATOM 888 C C . TYR A 1 116 ? -0.616 -9.719 -1.622 1 97.56 116 TYR A C 1
ATOM 890 O O . TYR A 1 116 ? -0.867 -8.914 -2.52 1 97.56 116 TYR A O 1
ATOM 898 N N . ASP A 1 117 ? 0.047 -9.344 -0.532 1 96.31 117 ASP A N 1
ATOM 899 C CA . ASP A 1 117 ? 0.666 -8.047 -0.296 1 96.31 117 ASP A CA 1
ATOM 900 C C . ASP A 1 117 ? 2.18 -8.172 -0.153 1 96.31 117 ASP A C 1
ATOM 902 O O . ASP A 1 117 ? 2.689 -8.391 0.948 1 96.31 117 ASP A O 1
ATOM 906 N N . LEU A 1 118 ? 2.824 -7.879 -1.229 1 95.75 118 LEU A N 1
ATOM 907 C CA . LEU A 1 118 ? 4.254 -8.164 -1.307 1 95.75 118 LEU A CA 1
ATOM 908 C C . LEU A 1 118 ? 5.051 -7.168 -0.47 1 95.75 118 LEU A C 1
ATOM 910 O O . LEU A 1 118 ? 6.113 -7.504 0.055 1 95.75 118 LEU A O 1
ATOM 914 N N . LEU A 1 119 ? 4.57 -5.992 -0.347 1 93.38 119 LEU A N 1
ATOM 915 C CA . LEU A 1 119 ? 5.262 -4.988 0.458 1 93.38 119 LEU A CA 1
ATOM 916 C C . LEU A 1 119 ? 5.266 -5.383 1.931 1 93.38 119 LEU A C 1
ATOM 918 O O . LEU A 1 119 ? 6.32 -5.414 2.566 1 93.38 119 LEU A O 1
ATOM 922 N N . SER A 1 120 ? 4.113 -5.742 2.447 1 90.19 120 SER A N 1
ATOM 923 C CA . SER A 1 120 ? 3.996 -6.145 3.846 1 90.19 120 SER A CA 1
ATOM 924 C C . SER A 1 120 ? 4.746 -7.445 4.109 1 90.19 120 SER A C 1
ATOM 926 O O . SER A 1 120 ? 5.438 -7.574 5.121 1 90.19 120 SER A O 1
ATOM 928 N N . SER A 1 121 ? 4.578 -8.375 3.184 1 89.62 121 SER A N 1
ATOM 929 C CA . SER A 1 121 ? 5.266 -9.656 3.332 1 89.62 121 SER A CA 1
ATOM 930 C C . SER A 1 121 ? 6.781 -9.477 3.307 1 89.62 121 SER A C 1
ATOM 932 O O . SER A 1 121 ? 7.5 -10.117 4.078 1 89.62 121 SER A O 1
ATOM 934 N N . GLY A 1 122 ? 7.199 -8.633 2.398 1 88.69 122 GLY A N 1
ATOM 935 C CA . GLY A 1 122 ? 8.625 -8.367 2.287 1 88.69 122 GLY A CA 1
ATOM 936 C C . GLY A 1 122 ? 9.219 -7.785 3.555 1 88.69 122 GLY A C 1
ATOM 937 O O . GLY A 1 122 ? 10.336 -8.141 3.941 1 88.69 122 GLY A O 1
ATOM 938 N N . LYS A 1 123 ? 8.539 -6.887 4.215 1 85.44 123 LYS A N 1
ATOM 939 C CA . LYS A 1 123 ? 9.008 -6.277 5.457 1 85.44 123 LYS A CA 1
ATOM 940 C C . LYS A 1 123 ? 9.219 -7.328 6.539 1 85.44 123 LYS A C 1
ATOM 942 O O . LYS A 1 123 ? 10.227 -7.301 7.246 1 85.44 123 LYS A O 1
ATOM 947 N N . VAL A 1 124 ? 8.336 -8.25 6.609 1 81.19 124 VAL A N 1
ATOM 948 C CA . VAL A 1 124 ? 8.414 -9.289 7.633 1 81.19 124 VAL A CA 1
ATOM 949 C C . VAL A 1 124 ? 9.547 -10.258 7.309 1 81.19 124 VAL A C 1
ATOM 951 O O . VAL A 1 124 ? 10.297 -10.664 8.195 1 81.19 124 VAL A O 1
ATOM 954 N N . LEU A 1 125 ? 9.625 -10.602 6.023 1 82.69 125 LEU A N 1
ATOM 955 C CA . LEU A 1 125 ? 10.68 -11.508 5.586 1 82.69 125 LEU A CA 1
ATOM 956 C C . LEU A 1 125 ? 12.055 -10.945 5.906 1 82.69 125 LEU A C 1
ATOM 958 O O . LEU A 1 125 ? 12.977 -11.688 6.242 1 82.69 125 LEU A O 1
ATOM 962 N N . ASP A 1 126 ? 12.141 -9.656 5.906 1 82.56 126 ASP A N 1
ATOM 963 C CA . ASP A 1 126 ? 13.43 -8.992 6.082 1 82.56 126 ASP A CA 1
ATOM 964 C C . ASP A 1 126 ? 13.727 -8.742 7.559 1 82.56 126 ASP A C 1
ATOM 966 O O . ASP A 1 126 ? 14.883 -8.555 7.945 1 82.56 126 ASP A O 1
ATOM 970 N N . GLN A 1 127 ? 12.75 -8.625 8.398 1 78.38 127 GLN A N 1
ATOM 971 C CA . GLN A 1 127 ? 12.922 -8.234 9.797 1 78.38 127 GLN A CA 1
ATOM 972 C C . GLN A 1 127 ? 13.219 -9.445 10.672 1 78.38 127 GLN A C 1
ATOM 974 O O . GLN A 1 127 ? 13.977 -9.352 11.641 1 78.38 127 GLN A O 1
ATOM 979 N N . GLY A 1 128 ? 12.57 -10.617 10.391 1 73.25 128 GLY A N 1
ATOM 980 C CA . GLY A 1 128 ? 12.781 -11.797 11.211 1 73.25 128 GLY A CA 1
ATOM 981 C C . GLY A 1 128 ? 14.094 -12.5 10.922 1 73.25 128 GLY A C 1
ATOM 982 O O . GLY A 1 128 ? 14.445 -12.711 9.758 1 73.25 128 GLY A O 1
ATOM 983 N N . PHE A 1 129 ? 14.875 -12.742 11.984 1 71.12 129 PHE A N 1
ATOM 984 C CA . PHE A 1 129 ? 16.172 -13.406 11.82 1 71.12 129 PHE A CA 1
ATOM 985 C C . PHE A 1 129 ? 16 -14.711 11.055 1 71.12 129 PHE A C 1
ATOM 987 O O . PHE A 1 129 ? 16.719 -14.961 10.078 1 71.12 129 PHE A O 1
ATOM 994 N N . PHE A 1 130 ? 14.992 -15.516 11.438 1 70.94 130 PHE A N 1
ATOM 995 C CA . PHE A 1 130 ? 14.773 -16.812 10.828 1 70.94 130 PHE A CA 1
ATOM 996 C C . PHE A 1 130 ? 14.281 -16.672 9.391 1 70.94 130 PHE A C 1
ATOM 998 O O . PHE A 1 130 ? 14.82 -17.281 8.477 1 70.94 130 PHE A O 1
ATOM 1005 N N . THR A 1 131 ? 13.32 -15.875 9.227 1 76.38 131 THR A N 1
ATOM 1006 C CA . THR A 1 131 ? 12.758 -15.703 7.891 1 76.38 131 THR A CA 1
ATOM 1007 C C . THR A 1 131 ? 13.781 -15.086 6.945 1 76.38 131 THR A C 1
ATOM 1009 O O . THR A 1 131 ? 13.859 -15.461 5.773 1 76.38 131 THR A O 1
ATOM 1012 N N . ARG A 1 132 ? 14.602 -14.281 7.488 1 80.12 132 ARG A N 1
ATOM 1013 C CA . ARG A 1 132 ? 15.617 -13.602 6.688 1 80.12 132 ARG A CA 1
ATOM 1014 C C . ARG A 1 132 ? 16.719 -14.57 6.266 1 80.12 132 ARG A C 1
ATOM 1016 O O . ARG A 1 132 ? 17.062 -14.648 5.086 1 80.12 132 ARG A O 1
ATOM 1023 N N . ASN A 1 133 ? 17.125 -15.336 7.176 1 76.69 133 ASN A N 1
ATOM 1024 C CA . ASN A 1 133 ? 18.312 -16.156 6.934 1 76.69 133 ASN A CA 1
ATOM 1025 C C . ASN A 1 133 ? 17.953 -17.484 6.273 1 76.69 133 ASN A C 1
ATOM 1027 O O . ASN A 1 133 ? 18.781 -18.094 5.598 1 76.69 133 ASN A O 1
ATOM 1031 N N . VAL A 1 134 ? 16.734 -17.875 6.391 1 76.75 134 VAL A N 1
ATOM 1032 C CA . VAL A 1 134 ? 16.391 -19.188 5.844 1 76.75 134 VAL A CA 1
ATOM 1033 C C . VAL A 1 134 ? 15.586 -19.016 4.562 1 76.75 134 VAL A C 1
ATOM 1035 O O . VAL A 1 134 ? 16.047 -19.391 3.477 1 76.75 134 VAL A O 1
ATOM 1038 N N . TYR A 1 135 ? 14.617 -18.328 4.652 1 80.38 135 TYR A N 1
ATOM 1039 C CA . TYR A 1 135 ? 13.734 -18.25 3.494 1 80.38 135 TYR A CA 1
ATOM 1040 C C . TYR A 1 135 ? 14.219 -17.203 2.5 1 80.38 135 TYR A C 1
ATOM 1042 O O . TYR A 1 135 ? 14.484 -17.516 1.336 1 80.38 135 TYR A O 1
ATOM 1050 N N . SER A 1 136 ? 14.453 -16.016 3.053 1 86.69 136 SER A N 1
ATOM 1051 C CA . SER A 1 136 ? 14.836 -14.938 2.156 1 86.69 136 SER A CA 1
ATOM 1052 C C . SER A 1 136 ? 16.188 -15.211 1.508 1 86.69 136 SER A C 1
ATOM 1054 O O . SER A 1 136 ? 16.375 -14.977 0.311 1 86.69 136 SER A O 1
ATOM 1056 N N . HIS A 1 137 ? 17.062 -15.758 2.236 1 87.69 137 HIS A N 1
ATOM 1057 C CA . HIS A 1 137 ? 18.406 -16.062 1.732 1 87.69 137 HIS A CA 1
ATOM 1058 C C . HIS A 1 137 ? 18.359 -17.141 0.662 1 87.69 137 HIS A C 1
ATOM 1060 O O . HIS A 1 137 ? 18.953 -17 -0.406 1 87.69 137 HIS A O 1
ATOM 1066 N N . ARG A 1 138 ? 17.641 -18.188 0.917 1 86.25 138 ARG A N 1
ATOM 1067 C CA . ARG A 1 138 ? 17.516 -19.266 -0.044 1 86.25 138 ARG A CA 1
ATOM 1068 C C . ARG A 1 138 ? 16.844 -18.797 -1.33 1 86.25 138 ARG A C 1
ATOM 1070 O O . ARG A 1 138 ? 17.297 -19.141 -2.428 1 86.25 138 ARG A O 1
ATOM 1077 N N . MET A 1 139 ? 15.82 -18.047 -1.206 1 88.5 139 MET A N 1
ATOM 1078 C CA . MET A 1 139 ? 15.109 -17.531 -2.365 1 88.5 139 MET A CA 1
ATOM 1079 C C . MET A 1 139 ? 15.992 -16.594 -3.176 1 88.5 139 MET A C 1
ATOM 1081 O O . MET A 1 139 ? 15.977 -16.625 -4.406 1 88.5 139 MET A O 1
ATOM 1085 N N . ALA A 1 140 ? 16.734 -15.789 -2.443 1 92.38 140 ALA A N 1
ATOM 1086 C CA . ALA A 1 140 ? 17.672 -14.898 -3.119 1 92.38 140 ALA A CA 1
ATOM 1087 C C . ALA A 1 140 ? 18.719 -15.68 -3.912 1 92.38 140 ALA A C 1
ATOM 1089 O O . ALA A 1 140 ? 19.031 -15.336 -5.055 1 92.38 140 ALA A O 1
ATOM 1090 N N . ASN A 1 141 ? 19.172 -16.75 -3.328 1 92.56 141 ASN A N 1
ATOM 1091 C CA . ASN A 1 141 ? 20.156 -17.578 -4.012 1 92.56 141 ASN A CA 1
ATOM 1092 C C . ASN A 1 141 ? 19.578 -18.234 -5.262 1 92.56 141 ASN A C 1
ATOM 1094 O O . ASN A 1 141 ? 20.25 -18.328 -6.293 1 92.56 141 ASN A O 1
ATOM 1098 N N . ASN A 1 142 ? 18.375 -18.656 -5.137 1 89.44 142 ASN A N 1
ATOM 1099 C CA . ASN A 1 142 ? 17.703 -19.234 -6.297 1 89.44 142 ASN A CA 1
ATOM 1100 C C . ASN A 1 142 ? 17.562 -18.219 -7.426 1 89.44 142 ASN A C 1
ATOM 1102 O O . ASN A 1 142 ? 17.781 -18.547 -8.594 1 89.44 142 ASN A O 1
ATOM 1106 N N . LEU A 1 143 ? 17.266 -17.016 -7.094 1 91.69 143 LEU A N 1
ATOM 1107 C CA . LEU A 1 143 ? 17.125 -15.945 -8.07 1 91.69 143 LEU A CA 1
ATOM 1108 C C . LEU A 1 143 ? 18.469 -15.617 -8.727 1 91.69 143 LEU A C 1
ATOM 1110 O O . LEU A 1 143 ? 18.531 -15.398 -9.938 1 91.69 143 LEU A O 1
ATOM 1114 N N . LYS A 1 144 ? 19.453 -15.641 -7.949 1 94.12 144 LYS A N 1
ATOM 1115 C CA . LYS A 1 144 ? 20.797 -15.398 -8.477 1 94.12 144 LYS A CA 1
ATOM 1116 C C . LYS A 1 144 ? 21.188 -16.469 -9.484 1 94.12 144 LYS A C 1
ATOM 1118 O O . LYS A 1 144 ? 21.812 -16.156 -10.508 1 94.12 144 LYS A O 1
ATOM 1123 N N . ASN A 1 145 ? 20.812 -17.656 -9.148 1 91.69 145 ASN A N 1
ATOM 1124 C CA . ASN A 1 145 ? 21.109 -18.75 -10.078 1 91.69 145 ASN A CA 1
ATOM 1125 C C . ASN A 1 145 ? 20.422 -18.547 -11.422 1 91.69 145 ASN A C 1
ATOM 1127 O O . ASN A 1 145 ? 21.016 -18.781 -12.469 1 91.69 145 ASN A O 1
ATOM 1131 N N . ILE A 1 146 ? 19.203 -18.109 -11.359 1 88.75 146 ILE A N 1
ATOM 1132 C CA . ILE A 1 146 ? 18.469 -17.812 -12.594 1 88.75 146 ILE A CA 1
ATOM 1133 C C . ILE A 1 146 ? 19.141 -16.672 -13.336 1 88.75 146 ILE A C 1
ATOM 1135 O O . ILE A 1 146 ? 19.297 -16.719 -14.562 1 88.75 146 ILE A O 1
ATOM 1139 N N . PHE A 1 147 ? 19.547 -15.633 -12.633 1 92 147 PHE A N 1
ATOM 1140 C CA . PHE A 1 147 ? 20.25 -14.5 -13.211 1 92 147 PHE A CA 1
ATOM 1141 C C . PHE A 1 147 ? 21.531 -14.953 -13.898 1 92 147 PHE A C 1
ATOM 1143 O O . PHE A 1 147 ? 21.781 -14.586 -15.047 1 92 147 PHE A O 1
ATOM 1150 N N . LEU A 1 148 ? 22.281 -15.82 -13.242 1 93.06 148 LEU A N 1
ATOM 1151 C CA . LEU A 1 148 ? 23.578 -16.266 -13.742 1 93.06 148 LEU A CA 1
ATOM 1152 C C . LEU A 1 148 ? 23.406 -17.094 -15.016 1 93.06 148 LEU A C 1
ATOM 1154 O O . LEU A 1 148 ? 24.234 -17 -15.93 1 93.06 148 LEU A O 1
ATOM 1158 N N . ARG A 1 149 ? 22.359 -17.875 -15.07 1 90.56 149 ARG A N 1
ATOM 1159 C CA . ARG A 1 149 ? 22.078 -18.672 -16.25 1 90.56 149 ARG A CA 1
ATOM 1160 C C . ARG A 1 149 ? 21.766 -17.797 -17.453 1 90.56 149 ARG A C 1
ATOM 1162 O O . ARG A 1 149 ? 21.922 -18.219 -18.609 1 90.56 149 ARG A O 1
ATOM 1169 N N . ASN A 1 150 ? 21.359 -16.578 -17.156 1 91 150 ASN A N 1
ATOM 1170 C CA . ASN A 1 150 ? 20.984 -15.656 -18.219 1 91 150 ASN A CA 1
ATOM 1171 C C . ASN A 1 150 ? 21.844 -14.406 -18.203 1 91 150 ASN A C 1
ATOM 1173 O O . ASN A 1 150 ? 21.422 -13.336 -18.656 1 91 150 ASN A O 1
ATOM 1177 N N . LYS A 1 151 ? 22.969 -14.469 -17.625 1 92.25 151 LYS A N 1
ATOM 1178 C CA . LYS A 1 151 ? 23.812 -13.312 -17.312 1 92.25 151 LYS A CA 1
ATOM 1179 C C . LYS A 1 151 ? 24.172 -12.539 -18.578 1 92.25 151 LYS A C 1
ATOM 1181 O O . LYS A 1 151 ? 24.219 -11.305 -18.562 1 92.25 151 LYS A O 1
ATOM 1186 N N . GLU A 1 152 ? 24.453 -13.219 -19.672 1 92.12 152 GLU A N 1
ATOM 1187 C CA . GLU A 1 152 ? 24.875 -12.555 -20.891 1 92.12 152 GLU A CA 1
ATOM 1188 C C . GLU A 1 152 ? 23.797 -11.594 -21.406 1 92.12 152 GLU A C 1
ATOM 1190 O O . GLU A 1 152 ? 24.094 -10.461 -21.766 1 92.12 152 GLU A O 1
ATOM 1195 N N . VAL A 1 153 ? 22.594 -12.07 -21.391 1 91.88 153 VAL A N 1
ATOM 1196 C CA . VAL A 1 153 ? 21.469 -11.25 -21.844 1 91.88 153 VAL A CA 1
ATOM 1197 C C . VAL A 1 153 ? 21.156 -10.172 -20.812 1 91.88 153 VAL A C 1
ATOM 1199 O O . VAL A 1 153 ? 20.938 -9.008 -21.172 1 91.88 153 VAL A O 1
ATOM 1202 N N . MET A 1 154 ? 21.219 -10.523 -19.562 1 92.88 154 MET A N 1
ATOM 1203 C CA . MET A 1 154 ? 20.875 -9.609 -18.484 1 92.88 154 MET A CA 1
ATOM 1204 C C . MET A 1 154 ? 21.844 -8.438 -18.422 1 92.88 154 MET A C 1
ATOM 1206 O O . MET A 1 154 ? 21.438 -7.301 -18.156 1 92.88 154 MET A O 1
ATOM 1210 N N . LEU A 1 155 ? 23.062 -8.688 -18.766 1 93.94 155 LEU A N 1
ATOM 1211 C CA . LEU A 1 155 ? 24.109 -7.68 -18.625 1 93.94 155 LEU A CA 1
ATOM 1212 C C . LEU A 1 155 ? 24.125 -6.754 -19.844 1 93.94 155 LEU A C 1
ATOM 1214 O O . LEU A 1 155 ? 24.891 -5.793 -19.875 1 93.94 155 LEU A O 1
ATOM 1218 N N . THR A 1 156 ? 23.266 -7.031 -20.781 1 93.12 156 THR A N 1
ATOM 1219 C CA . THR A 1 156 ? 23.078 -6.043 -21.844 1 93.12 156 THR A CA 1
ATOM 1220 C C . THR A 1 156 ? 22.453 -4.77 -21.281 1 93.12 156 THR A C 1
ATOM 1222 O O . THR A 1 156 ? 22.531 -3.709 -21.906 1 93.12 156 THR A O 1
ATOM 1225 N N . ARG A 1 157 ? 21.828 -4.918 -20.188 1 92.56 157 ARG A N 1
ATOM 1226 C CA . ARG A 1 157 ? 21.344 -3.734 -19.484 1 92.56 157 ARG A CA 1
ATOM 1227 C C . ARG A 1 157 ? 22.484 -3.037 -18.75 1 92.56 157 ARG A C 1
ATOM 1229 O O . ARG A 1 157 ? 23.203 -3.662 -17.953 1 92.56 157 ARG A O 1
ATOM 1236 N N . LYS A 1 158 ? 22.562 -1.79 -18.922 1 92.62 158 LYS A N 1
ATOM 1237 C CA . LYS A 1 158 ? 23.703 -1.042 -18.391 1 92.62 158 LYS A CA 1
ATOM 1238 C C . LYS A 1 158 ? 23.5 -0.724 -16.906 1 92.62 158 LYS A C 1
ATOM 1240 O O . LYS A 1 158 ? 24.469 -0.42 -16.203 1 92.62 158 LYS A O 1
ATOM 1245 N N . ASP A 1 159 ? 22.359 -0.775 -16.422 1 94.12 159 ASP A N 1
ATOM 1246 C CA . ASP A 1 159 ? 22.094 -0.354 -15.055 1 94.12 159 ASP A CA 1
ATOM 1247 C C . ASP A 1 159 ? 22.109 -1.547 -14.102 1 94.12 159 ASP A C 1
ATOM 1249 O O . ASP A 1 159 ? 21.812 -1.405 -12.914 1 94.12 159 ASP A O 1
ATOM 1253 N N . ILE A 1 160 ? 22.453 -2.738 -14.594 1 95.56 160 ILE A N 1
ATOM 1254 C CA . ILE A 1 160 ? 22.578 -3.908 -13.727 1 95.56 160 ILE A CA 1
ATOM 1255 C C . ILE A 1 160 ? 24.062 -4.223 -13.516 1 95.56 160 ILE A C 1
ATOM 1257 O O . ILE A 1 160 ? 24.812 -4.406 -14.477 1 95.56 160 ILE A O 1
ATOM 1261 N N . ASN A 1 161 ? 24.469 -4.211 -12.305 1 96.12 161 ASN A N 1
ATOM 1262 C CA . ASN A 1 161 ? 25.812 -4.551 -11.883 1 96.12 161 ASN A CA 1
ATOM 1263 C C . ASN A 1 161 ? 25.891 -5.965 -11.312 1 96.12 161 ASN A C 1
ATOM 1265 O O . ASN A 1 161 ? 25.328 -6.246 -10.258 1 96.12 161 ASN A O 1
ATOM 1269 N N . ILE A 1 162 ? 26.625 -6.82 -12.008 1 96.56 162 ILE A N 1
ATOM 1270 C CA . ILE A 1 162 ? 26.656 -8.234 -11.648 1 96.56 162 ILE A CA 1
ATOM 1271 C C . ILE A 1 162 ? 27.203 -8.391 -10.234 1 96.56 162 ILE A C 1
ATOM 1273 O O . ILE A 1 162 ? 26.766 -9.266 -9.484 1 96.56 162 ILE A O 1
ATOM 1277 N N . ASP A 1 163 ? 28.094 -7.566 -9.812 1 97.62 163 ASP A N 1
ATOM 1278 C CA . ASP A 1 163 ? 28.672 -7.676 -8.469 1 97.62 163 ASP A CA 1
ATOM 1279 C C . ASP A 1 163 ? 27.609 -7.402 -7.402 1 97.62 163 ASP A C 1
ATOM 1281 O O . ASP A 1 163 ? 27.594 -8.07 -6.367 1 97.62 163 ASP A O 1
ATOM 1285 N N . GLU A 1 164 ? 26.766 -6.43 -7.684 1 97.19 164 GLU A N 1
ATOM 1286 C CA . GLU A 1 164 ? 25.688 -6.125 -6.758 1 97.19 164 GLU A CA 1
ATOM 1287 C C . GLU A 1 164 ? 24.672 -7.27 -6.699 1 97.19 164 GLU A C 1
ATOM 1289 O O . GLU A 1 164 ? 24.188 -7.613 -5.621 1 97.19 164 GLU A O 1
ATOM 1294 N N . VAL A 1 165 ? 24.391 -7.797 -7.816 1 97.31 165 VAL A N 1
ATOM 1295 C CA . VAL A 1 165 ? 23.453 -8.914 -7.891 1 97.31 165 VAL A CA 1
ATOM 1296 C C . VAL A 1 165 ? 24 -10.094 -7.086 1 97.31 165 VAL A C 1
ATOM 1298 O O . VAL A 1 165 ? 23.281 -10.664 -6.254 1 97.31 165 VAL A O 1
ATOM 1301 N N . LEU A 1 166 ? 25.25 -10.422 -7.258 1 97.12 166 LEU A N 1
ATOM 1302 C CA . LEU A 1 166 ? 25.844 -11.602 -6.633 1 97.12 166 LEU A CA 1
ATOM 1303 C C . LEU A 1 166 ? 26.062 -11.375 -5.141 1 97.12 166 LEU A C 1
ATOM 1305 O O . LEU A 1 166 ? 26.125 -12.328 -4.367 1 97.12 166 LEU A O 1
ATOM 1309 N N . ALA A 1 167 ? 26.141 -10.133 -4.734 1 97.19 167 ALA A N 1
ATOM 1310 C CA . ALA A 1 167 ? 26.359 -9.797 -3.33 1 97.19 167 ALA A CA 1
ATOM 1311 C C . ALA A 1 167 ? 25.047 -9.844 -2.545 1 97.19 167 ALA A C 1
ATOM 1313 O O . ALA A 1 167 ? 25.062 -9.828 -1.312 1 97.19 167 ALA A O 1
ATOM 1314 N N . ALA A 1 168 ? 23.922 -9.922 -3.197 1 96 168 ALA A N 1
ATOM 1315 C CA . ALA A 1 168 ? 22.609 -9.898 -2.541 1 96 168 ALA A CA 1
ATOM 1316 C C . ALA A 1 168 ? 22.438 -11.102 -1.623 1 96 168 ALA A C 1
ATOM 1318 O O . ALA A 1 168 ? 22.688 -12.234 -2.023 1 96 168 ALA A O 1
ATOM 1319 N N . LYS A 1 169 ? 21.969 -10.898 -0.395 1 93.94 169 LYS A N 1
ATOM 1320 C CA . LYS A 1 169 ? 21.766 -11.961 0.587 1 93.94 169 LYS A CA 1
ATOM 1321 C C . LYS A 1 169 ? 20.281 -12.188 0.854 1 93.94 169 LYS A C 1
ATOM 1323 O O . LYS A 1 169 ? 19.891 -13.234 1.385 1 93.94 169 LYS A O 1
ATOM 1328 N N . THR A 1 170 ? 19.516 -11.203 0.58 1 93.81 170 THR A N 1
ATOM 1329 C CA . THR A 1 170 ? 18.062 -11.289 0.78 1 93.81 170 THR A CA 1
ATOM 1330 C C . THR A 1 170 ? 17.328 -11.047 -0.531 1 93.81 170 THR A C 1
ATOM 1332 O O . THR A 1 170 ? 17.906 -10.523 -1.487 1 93.81 170 THR A O 1
ATOM 1335 N N . ILE A 1 171 ? 16.078 -11.422 -0.59 1 93.81 171 ILE A N 1
ATOM 1336 C CA . ILE A 1 171 ? 15.242 -11.18 -1.764 1 93.81 171 ILE A CA 1
ATOM 1337 C C . ILE A 1 171 ? 15.18 -9.68 -2.055 1 93.81 171 ILE A C 1
ATOM 1339 O O . ILE A 1 171 ? 15.258 -9.266 -3.213 1 93.81 171 ILE A O 1
ATOM 1343 N N . ARG A 1 172 ? 15.062 -8.898 -0.993 1 95.12 172 ARG A N 1
ATOM 1344 C CA . ARG A 1 172 ? 14.969 -7.453 -1.177 1 95.12 172 ARG A CA 1
ATOM 1345 C C . ARG A 1 172 ? 16.234 -6.898 -1.815 1 95.12 172 ARG A C 1
ATOM 1347 O O . ARG A 1 172 ? 16.172 -6.059 -2.717 1 95.12 172 ARG A O 1
ATOM 1354 N N . GLU A 1 173 ? 17.375 -7.355 -1.333 1 95.75 173 GLU A N 1
ATOM 1355 C CA . GLU A 1 173 ? 18.656 -6.922 -1.912 1 95.75 173 GLU A CA 1
ATOM 1356 C C . GLU A 1 173 ? 18.75 -7.328 -3.379 1 95.75 173 GLU A C 1
ATOM 1358 O O . GLU A 1 173 ? 19.25 -6.559 -4.207 1 95.75 173 GLU A O 1
ATOM 1363 N N . TYR A 1 174 ? 18.344 -8.547 -3.691 1 96.25 174 TYR A N 1
ATOM 1364 C CA . TYR A 1 174 ? 18.312 -8.984 -5.082 1 96.25 174 TYR A CA 1
ATOM 1365 C C . TYR A 1 174 ? 17.391 -8.117 -5.914 1 96.25 174 TYR A C 1
ATOM 1367 O O . TYR A 1 174 ? 17.734 -7.695 -7.02 1 96.25 174 TYR A O 1
ATOM 1375 N N . ASP A 1 175 ? 16.203 -7.836 -5.367 1 96.69 175 ASP A N 1
ATOM 1376 C CA . ASP A 1 175 ? 15.227 -7.004 -6.07 1 96.69 175 ASP A CA 1
ATOM 1377 C C . ASP A 1 175 ? 15.773 -5.594 -6.297 1 96.69 175 ASP A C 1
ATOM 1379 O O . ASP A 1 175 ? 15.492 -4.973 -7.324 1 96.69 175 ASP A O 1
ATOM 1383 N N . ASP A 1 176 ? 16.516 -5.125 -5.375 1 96.81 176 ASP A N 1
ATOM 1384 C CA . ASP A 1 176 ? 17.141 -3.809 -5.516 1 96.81 176 ASP A CA 1
ATOM 1385 C C . ASP A 1 176 ? 18.219 -3.816 -6.594 1 96.81 176 ASP A C 1
ATOM 1387 O O . ASP A 1 176 ? 18.297 -2.887 -7.398 1 96.81 176 ASP A O 1
ATOM 1391 N N . ALA A 1 177 ? 18.953 -4.895 -6.668 1 96.94 177 ALA A N 1
ATOM 1392 C CA . ALA A 1 177 ? 20.094 -4.988 -7.57 1 96.94 177 ALA A CA 1
ATOM 1393 C C . ALA A 1 177 ? 19.641 -5.363 -8.977 1 96.94 177 ALA A C 1
ATOM 1395 O O . ALA A 1 177 ? 20.312 -5.031 -9.961 1 96.94 177 ALA A O 1
ATOM 1396 N N . CYS A 1 178 ? 18.469 -5.992 -9.078 1 96.31 178 CYS A N 1
ATOM 1397 C CA . CYS A 1 178 ? 18.156 -6.594 -10.367 1 96.31 178 CYS A CA 1
ATOM 1398 C C . CYS A 1 178 ? 16.703 -6.379 -10.734 1 96.31 178 CYS A C 1
ATOM 1400 O O . CYS A 1 178 ? 16.391 -5.648 -11.68 1 96.31 178 CYS A O 1
ATOM 1402 N N . THR A 1 179 ? 15.75 -6.863 -10.008 1 95.56 179 THR A N 1
ATOM 1403 C CA . THR A 1 179 ? 14.352 -6.984 -10.398 1 95.56 179 THR A CA 1
ATOM 1404 C C . THR A 1 179 ? 13.742 -5.609 -10.656 1 95.56 179 THR A C 1
ATOM 1406 O O . THR A 1 179 ? 13.086 -5.398 -11.68 1 95.56 179 THR A O 1
ATOM 1409 N N . LYS A 1 180 ? 13.898 -4.699 -9.664 1 95.81 180 LYS A N 1
ATOM 1410 C CA . LYS A 1 180 ? 13.258 -3.4 -9.844 1 95.81 180 LYS A CA 1
ATOM 1411 C C . LYS A 1 180 ? 13.766 -2.709 -11.109 1 95.81 180 LYS A C 1
ATOM 1413 O O . LYS A 1 180 ? 13.016 -1.975 -11.758 1 95.81 180 LYS A O 1
ATOM 1418 N N . LYS A 1 181 ? 15 -2.992 -11.477 1 95.06 181 LYS A N 1
ATOM 1419 C CA . LYS A 1 181 ? 15.609 -2.367 -12.648 1 95.06 181 LYS A CA 1
ATOM 1420 C C . LYS A 1 181 ? 15.055 -2.957 -13.938 1 95.06 181 LYS A C 1
ATOM 1422 O O . LYS A 1 181 ? 14.812 -2.23 -14.906 1 95.06 181 LYS A O 1
ATOM 1427 N N . MET A 1 182 ? 14.805 -4.266 -13.922 1 91.12 182 MET A N 1
ATOM 1428 C CA . MET A 1 182 ? 14.266 -4.945 -15.094 1 91.12 182 MET A CA 1
ATOM 1429 C C . MET A 1 182 ? 12.914 -4.363 -15.484 1 91.12 182 MET A C 1
ATOM 1431 O O . MET A 1 182 ? 12.562 -4.332 -16.672 1 91.12 182 MET A O 1
ATOM 1435 N N . SER A 1 183 ? 12.234 -3.834 -14.516 1 89.38 183 SER A N 1
ATOM 1436 C CA . SER A 1 183 ? 10.891 -3.33 -14.766 1 89.38 183 SER A CA 1
ATOM 1437 C C . SER A 1 183 ? 10.812 -1.824 -14.539 1 89.38 183 SER A C 1
ATOM 1439 O O . SER A 1 183 ? 9.719 -1.264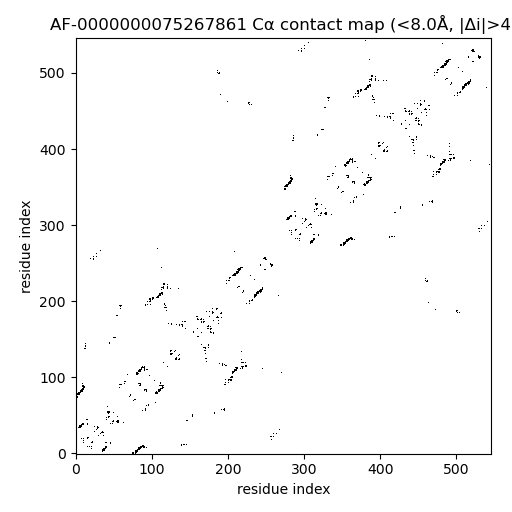 -14.43 1 89.38 183 SER A O 1
ATOM 1441 N N . ASN A 1 184 ? 11.898 -1.174 -14.336 1 93.94 184 ASN A N 1
ATOM 1442 C CA . ASN A 1 184 ? 12.086 0.272 -14.289 1 93.94 184 ASN A CA 1
ATOM 1443 C C . ASN A 1 184 ? 11.352 0.896 -13.109 1 93.94 184 ASN A C 1
ATOM 1445 O O . ASN A 1 184 ? 10.703 1.933 -13.25 1 93.94 184 ASN A O 1
ATOM 1449 N N . TYR A 1 185 ? 11.352 0.24 -12.047 1 95.69 185 TYR A N 1
ATOM 1450 C CA . TYR A 1 185 ? 10.844 0.834 -10.82 1 95.69 185 TYR A CA 1
ATOM 1451 C C . TYR A 1 185 ? 11.922 1.666 -10.133 1 95.69 185 TYR A C 1
ATOM 1453 O O . TYR A 1 185 ? 13.094 1.281 -10.109 1 95.69 185 TYR A O 1
ATOM 1461 N N . THR A 1 186 ? 11.492 2.758 -9.531 1 96.06 186 THR A N 1
ATOM 1462 C CA . THR A 1 186 ? 12.422 3.652 -8.844 1 96.06 186 THR A CA 1
ATOM 1463 C C . THR A 1 186 ? 12.898 3.035 -7.535 1 96.06 186 THR A C 1
ATOM 1465 O O . THR A 1 186 ? 14.055 3.213 -7.145 1 96.06 186 THR A O 1
ATOM 1468 N N . THR A 1 187 ? 12.008 2.32 -6.887 1 97.19 187 THR A N 1
ATOM 1469 C CA . THR A 1 187 ? 12.344 1.671 -5.621 1 97.19 187 THR A CA 1
ATOM 1470 C C . THR A 1 187 ? 11.781 0.254 -5.574 1 97.19 187 THR A C 1
ATOM 1472 O O . THR A 1 187 ? 10.852 -0.074 -6.32 1 97.19 187 THR A O 1
ATOM 1475 N N . VAL A 1 188 ? 12.328 -0.557 -4.676 1 96.81 188 VAL A N 1
ATOM 1476 C CA . VAL A 1 188 ? 11.812 -1.901 -4.449 1 96.81 188 VAL A CA 1
ATOM 1477 C C . VAL A 1 188 ? 10.383 -1.818 -3.906 1 96.81 188 VAL A C 1
ATOM 1479 O O . VAL A 1 188 ? 9.531 -2.631 -4.266 1 96.81 188 VAL A O 1
ATOM 1482 N N . ASN A 1 189 ? 10.102 -0.8 -3.08 1 96.12 189 ASN A N 1
ATOM 1483 C CA . ASN A 1 189 ? 8.75 -0.6 -2.568 1 96.12 189 ASN A CA 1
ATOM 1484 C C . ASN A 1 189 ? 7.746 -0.406 -3.699 1 96.12 189 ASN A C 1
ATOM 1486 O O . ASN A 1 189 ? 6.652 -0.976 -3.67 1 96.12 189 ASN A O 1
ATOM 1490 N N . ASN A 1 190 ? 8.125 0.409 -4.625 1 96.44 190 ASN A N 1
ATOM 1491 C CA . ASN A 1 190 ? 7.234 0.643 -5.754 1 96.44 190 ASN A CA 1
ATOM 1492 C C . ASN A 1 190 ? 6.953 -0.645 -6.523 1 96.44 190 ASN A C 1
ATOM 1494 O O . ASN A 1 190 ? 5.82 -0.892 -6.938 1 96.44 190 ASN A O 1
ATOM 1498 N N . TYR A 1 191 ? 8.031 -1.436 -6.691 1 97.38 191 TYR A N 1
ATOM 1499 C CA . TYR A 1 191 ? 7.875 -2.744 -7.312 1 97.38 191 TYR A CA 1
ATOM 1500 C C . TYR A 1 191 ? 6.914 -3.619 -6.52 1 97.38 191 TYR A C 1
ATOM 1502 O O . TYR A 1 191 ? 5.996 -4.215 -7.082 1 97.38 191 TYR A O 1
ATOM 1510 N N . TYR A 1 192 ? 7.066 -3.684 -5.211 1 96.88 192 TYR A N 1
ATOM 1511 C CA . TYR A 1 192 ? 6.227 -4.508 -4.352 1 96.88 192 TYR A CA 1
ATOM 1512 C C . TYR A 1 192 ? 4.785 -4.008 -4.359 1 96.88 192 TYR A C 1
ATOM 1514 O O . TYR A 1 192 ? 3.846 -4.805 -4.426 1 96.88 192 TYR A O 1
ATOM 1522 N N . ARG A 1 193 ? 4.625 -2.734 -4.293 1 95.56 193 ARG A N 1
ATOM 1523 C CA . ARG A 1 193 ? 3.281 -2.168 -4.324 1 95.56 193 ARG A CA 1
ATOM 1524 C C . ARG A 1 193 ? 2.562 -2.533 -5.621 1 95.56 193 ARG A C 1
ATOM 1526 O O . ARG A 1 193 ? 1.43 -3.016 -5.594 1 95.56 193 ARG A O 1
ATOM 1533 N N . ASP A 1 194 ? 3.256 -2.334 -6.68 1 95.88 194 ASP A N 1
ATOM 1534 C CA . ASP A 1 194 ? 2.652 -2.582 -7.984 1 95.88 194 ASP A CA 1
ATOM 1535 C C . ASP A 1 194 ? 2.402 -4.074 -8.203 1 95.88 194 ASP A C 1
ATOM 1537 O O . ASP A 1 194 ? 1.424 -4.457 -8.844 1 95.88 194 ASP A O 1
ATOM 1541 N N . GLY A 1 195 ? 3.268 -4.855 -7.711 1 97.25 195 GLY A N 1
ATOM 1542 C CA . GLY A 1 195 ? 3.191 -6.293 -7.922 1 97.25 195 GLY A CA 1
ATOM 1543 C C . GLY A 1 195 ? 2.162 -6.973 -7.039 1 97.25 195 GLY A C 1
ATOM 1544 O O . GLY A 1 195 ? 1.798 -8.125 -7.277 1 97.25 195 GLY A O 1
ATOM 1545 N N . SER A 1 196 ? 1.662 -6.324 -6.047 1 97.69 196 SER A N 1
ATOM 1546 C CA . SER A 1 196 ? 0.735 -6.906 -5.086 1 97.69 196 SER A CA 1
ATOM 1547 C C . SER A 1 196 ? -0.659 -7.062 -5.684 1 97.69 196 SER A C 1
ATOM 1549 O O . SER A 1 196 ? -1.267 -6.086 -6.117 1 97.69 196 SER A O 1
ATOM 1551 N N . CYS A 1 197 ? -1.205 -8.258 -5.594 1 98.38 197 CYS A N 1
ATOM 1552 C CA . CYS A 1 197 ? -2.537 -8.477 -6.145 1 98.38 197 CYS A CA 1
ATOM 1553 C C . CYS A 1 197 ? -3.613 -7.973 -5.188 1 98.38 197 CYS A C 1
ATOM 1555 O O . CYS A 1 197 ? -4.773 -7.824 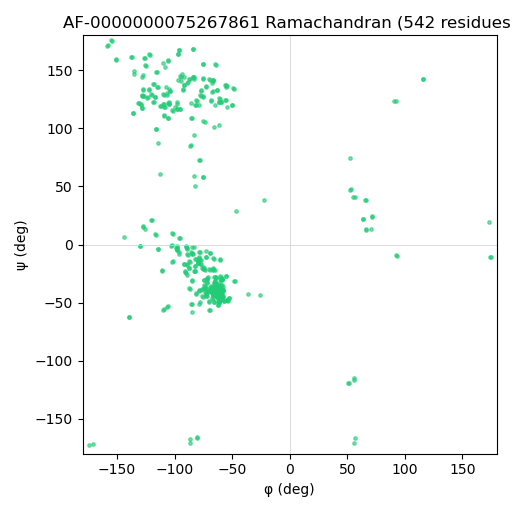-5.574 1 98.38 197 CYS A O 1
ATOM 1557 N N . ALA A 1 198 ? -3.256 -7.715 -3.961 1 97.5 198 ALA A N 1
ATOM 1558 C CA . ALA A 1 198 ? -4.199 -7.23 -2.957 1 97.5 198 ALA A CA 1
ATOM 1559 C C . ALA A 1 198 ? -4.902 -5.965 -3.434 1 97.5 198 ALA A C 1
ATOM 1561 O O . ALA A 1 198 ? -6.055 -5.711 -3.068 1 97.5 198 ALA A O 1
ATOM 1562 N N . ARG A 1 199 ? -4.27 -5.227 -4.277 1 96.06 199 ARG A N 1
ATOM 1563 C CA . ARG A 1 199 ? -4.809 -3.934 -4.684 1 96.06 199 ARG A CA 1
ATOM 1564 C C . ARG A 1 199 ? -5.895 -4.105 -5.738 1 96.06 199 ARG A C 1
ATOM 1566 O O . ARG A 1 199 ? -6.652 -3.17 -6.012 1 96.06 199 ARG A O 1
ATOM 1573 N N . VAL A 1 200 ? -5.973 -5.301 -6.371 1 97.81 200 VAL A N 1
ATOM 1574 C CA . VAL A 1 200 ? -6.863 -5.41 -7.52 1 97.81 200 VAL A CA 1
ATOM 1575 C C . VAL A 1 200 ? -7.766 -6.633 -7.363 1 97.81 200 VAL A C 1
ATOM 1577 O O . VAL A 1 200 ? -8.641 -6.883 -8.195 1 97.81 200 VAL A O 1
ATOM 1580 N N . ILE A 1 201 ? -7.598 -7.375 -6.281 1 98.5 201 ILE A N 1
ATOM 1581 C CA . ILE A 1 201 ? -8.289 -8.656 -6.137 1 98.5 201 ILE A CA 1
ATOM 1582 C C . ILE A 1 201 ? -9.797 -8.422 -6.09 1 98.5 201 ILE A C 1
ATOM 1584 O O . ILE A 1 201 ? -10.57 -9.281 -6.512 1 98.5 201 ILE A O 1
ATOM 1588 N N . GLU A 1 202 ? -10.266 -7.309 -5.629 1 97.81 202 GLU A N 1
ATOM 1589 C CA . GLU A 1 202 ? -11.695 -7.043 -5.527 1 97.81 202 GLU A CA 1
ATOM 1590 C C . GLU A 1 202 ? -12.344 -6.965 -6.906 1 97.81 202 GLU A C 1
ATOM 1592 O O . GLU A 1 202 ? -13.57 -6.984 -7.027 1 97.81 202 GLU A O 1
ATOM 1597 N N . HIS A 1 203 ? -11.523 -6.891 -7.938 1 98.19 203 HIS A N 1
ATOM 1598 C CA . HIS A 1 203 ? -12.047 -6.719 -9.289 1 98.19 203 HIS A CA 1
ATOM 1599 C C . HIS A 1 203 ? -12.133 -8.055 -10.023 1 98.19 203 HIS A C 1
ATOM 1601 O O . HIS A 1 203 ? -12.57 -8.102 -11.172 1 98.19 203 HIS A O 1
ATOM 1607 N N . VAL A 1 204 ? -11.688 -9.125 -9.383 1 98.69 204 VAL A N 1
ATOM 1608 C CA . VAL A 1 204 ? -11.82 -10.453 -9.969 1 98.69 204 VAL A CA 1
ATOM 1609 C C . VAL A 1 204 ? -13.289 -10.734 -10.289 1 98.69 204 VAL A C 1
ATOM 1611 O O . VAL A 1 204 ? -14.18 -10.414 -9.5 1 98.69 204 VAL A O 1
ATOM 1614 N N . ARG A 1 205 ? -13.539 -11.32 -11.453 1 98.62 205 ARG A N 1
ATOM 1615 C CA . ARG A 1 205 ? -14.922 -11.484 -11.906 1 98.62 205 ARG A CA 1
ATOM 1616 C C . ARG A 1 205 ? -15.203 -12.93 -12.289 1 98.62 205 ARG A C 1
ATOM 1618 O O . ARG A 1 205 ? -16.172 -13.211 -13 1 98.62 205 ARG A O 1
ATOM 1625 N N . ILE A 1 206 ? -14.398 -13.875 -11.93 1 98.12 206 ILE A N 1
ATOM 1626 C CA . ILE A 1 206 ? -14.656 -15.297 -12.094 1 98.12 206 ILE A CA 1
ATOM 1627 C C . ILE A 1 206 ? -14.516 -16 -10.75 1 98.12 206 ILE A C 1
ATOM 1629 O O . ILE A 1 206 ? -13.883 -15.484 -9.828 1 98.12 206 ILE A O 1
ATOM 1633 N N . PRO A 1 207 ? -15.094 -17.25 -10.578 1 98.06 207 PRO A N 1
ATOM 1634 C CA . PRO A 1 207 ? -14.906 -17.984 -9.328 1 98.06 207 PRO A CA 1
ATOM 1635 C C . PRO A 1 207 ? -13.438 -18.203 -8.984 1 98.06 207 PRO A C 1
ATOM 1637 O O . PRO A 1 207 ? -12.664 -18.672 -9.82 1 98.06 207 PRO A O 1
ATOM 1640 N N . LEU A 1 208 ? -13.07 -17.781 -7.852 1 98.62 208 LEU A N 1
ATOM 1641 C CA . LEU A 1 208 ? -11.703 -17.891 -7.367 1 98.62 208 LEU A CA 1
ATOM 1642 C C . LEU A 1 208 ? -11.664 -18.531 -5.98 1 98.62 208 LEU A C 1
ATOM 1644 O O . LEU A 1 208 ? -12.258 -18 -5.039 1 98.62 208 LEU A O 1
ATOM 1648 N N . LEU A 1 209 ? -11.047 -19.641 -5.863 1 98.19 209 LEU A N 1
ATOM 1649 C CA . LEU A 1 209 ? -10.797 -20.281 -4.578 1 98.19 209 LEU A CA 1
ATOM 1650 C C . LEU A 1 209 ? -9.414 -19.938 -4.051 1 98.19 209 LEU A C 1
ATOM 1652 O O . LEU A 1 209 ? -8.406 -20.25 -4.684 1 98.19 209 LEU A O 1
ATOM 1656 N N . CYS A 1 210 ? -9.406 -19.281 -2.967 1 97.62 210 CYS A N 1
ATOM 1657 C CA . CYS A 1 210 ? -8.156 -18.938 -2.301 1 97.62 210 CYS A CA 1
ATOM 1658 C C . CYS A 1 210 ? -7.918 -19.828 -1.088 1 97.62 210 CYS A C 1
ATOM 1660 O O . CYS A 1 210 ? -8.805 -19.984 -0.244 1 97.62 210 CYS A O 1
ATOM 1662 N N . ILE A 1 211 ? -6.707 -20.359 -0.989 1 95.19 211 ILE A N 1
ATOM 1663 C CA . ILE A 1 211 ? -6.348 -21.219 0.138 1 95.19 211 ILE A CA 1
ATOM 1664 C C . ILE A 1 211 ? -5.043 -20.734 0.762 1 95.19 211 ILE A C 1
ATOM 1666 O O . ILE A 1 211 ? -4.012 -20.656 0.087 1 95.19 211 ILE A O 1
ATOM 1670 N N . ASN A 1 212 ? -5.09 -20.406 1.958 1 94.75 212 ASN A N 1
ATOM 1671 C CA . ASN A 1 212 ? -3.91 -19.984 2.707 1 94.75 212 ASN A CA 1
ATOM 1672 C C . ASN A 1 212 ? -3.857 -20.641 4.086 1 94.75 212 ASN A C 1
ATOM 1674 O O . ASN A 1 212 ? -4.898 -20.938 4.676 1 94.75 212 ASN A O 1
ATOM 1678 N N . ALA A 1 213 ? -2.6 -20.844 4.523 1 90.62 213 ALA A N 1
ATOM 1679 C CA . ALA A 1 213 ? -2.377 -21.281 5.898 1 90.62 213 ALA A CA 1
ATOM 1680 C C . ALA A 1 213 ? -2.045 -20.109 6.809 1 90.62 213 ALA A C 1
ATOM 1682 O O . ALA A 1 213 ? -1.268 -19.219 6.434 1 90.62 213 ALA A O 1
ATOM 1683 N N . LEU A 1 214 ? -2.537 -20.125 8.016 1 90 214 LEU A N 1
ATOM 1684 C CA . LEU A 1 214 ? -2.377 -18.984 8.922 1 90 214 LEU A CA 1
ATOM 1685 C C . LEU A 1 214 ? -0.976 -18.969 9.523 1 90 214 LEU A C 1
ATOM 1687 O O . LEU A 1 214 ? -0.53 -17.938 10.039 1 90 214 LEU A O 1
ATOM 1691 N N . ASP A 1 215 ? -0.262 -20.078 9.453 1 87.19 215 ASP A N 1
ATOM 1692 C CA . ASP A 1 215 ? 1.08 -20.141 10.023 1 87.19 215 ASP A CA 1
ATOM 1693 C C . ASP A 1 215 ? 2.146 -20.016 8.938 1 87.19 215 ASP A C 1
ATOM 1695 O O . ASP A 1 215 ? 3.32 -20.297 9.18 1 87.19 215 ASP A O 1
ATOM 1699 N N . ASP A 1 216 ? 1.738 -19.703 7.746 1 87.5 216 ASP A N 1
ATOM 1700 C CA . ASP A 1 216 ? 2.674 -19.578 6.633 1 87.5 216 ASP A CA 1
ATOM 1701 C C . ASP A 1 216 ? 3.697 -18.469 6.898 1 87.5 216 ASP A C 1
ATOM 1703 O O . ASP A 1 216 ? 3.328 -17.312 7.137 1 87.5 216 ASP A O 1
ATOM 1707 N N . PRO A 1 217 ? 4.945 -18.781 6.871 1 85 217 PRO A N 1
ATOM 1708 C CA . PRO A 1 217 ? 5.969 -17.781 7.191 1 85 217 PRO A CA 1
ATOM 1709 C C . PRO A 1 217 ? 6.242 -16.828 6.031 1 85 217 PRO A C 1
ATOM 1711 O O . PRO A 1 217 ? 6.918 -15.812 6.215 1 85 217 PRO A O 1
ATOM 1714 N N . ILE A 1 218 ? 5.762 -17.109 4.844 1 84.38 218 ILE A N 1
ATOM 1715 C CA . ILE A 1 218 ? 5.988 -16.281 3.662 1 84.38 218 ILE A CA 1
ATOM 1716 C C . ILE A 1 218 ? 4.688 -15.586 3.266 1 84.38 218 ILE A C 1
ATOM 1718 O O . ILE A 1 218 ? 4.645 -14.359 3.143 1 84.38 218 ILE A O 1
ATOM 1722 N N . ALA A 1 219 ? 3.688 -16.422 3.07 1 89.5 219 ALA A N 1
ATOM 1723 C CA . ALA A 1 219 ? 2.346 -15.906 2.811 1 89.5 219 ALA A CA 1
ATOM 1724 C C . ALA A 1 219 ? 1.598 -15.641 4.113 1 89.5 219 ALA A C 1
ATOM 1726 O O . ALA A 1 219 ? 0.713 -16.406 4.496 1 89.5 219 ALA A O 1
ATOM 1727 N N . LEU A 1 220 ? 1.796 -14.539 4.656 1 88.56 220 LEU A N 1
ATOM 1728 C CA . LEU A 1 220 ? 1.405 -14.234 6.027 1 88.56 220 LEU A CA 1
ATOM 1729 C C . LEU A 1 220 ? -0.1 -14.016 6.129 1 88.56 220 LEU A C 1
ATOM 1731 O O . LEU A 1 220 ? -0.7 -13.383 5.254 1 88.56 220 LEU A O 1
ATOM 1735 N N . ALA A 1 221 ? -0.564 -14.508 7.234 1 89.88 221 ALA A N 1
ATOM 1736 C CA . ALA A 1 221 ? -1.993 -14.367 7.504 1 89.88 221 ALA A CA 1
ATOM 1737 C C . ALA A 1 221 ? -2.41 -12.906 7.508 1 89.88 221 ALA A C 1
ATOM 1739 O O . ALA A 1 221 ? -3.459 -12.547 6.965 1 89.88 221 ALA A O 1
ATOM 1740 N N . GLN A 1 222 ? -1.601 -12.039 8.055 1 88.31 222 GLN A N 1
ATOM 1741 C CA . GLN A 1 222 ? -1.951 -10.625 8.203 1 88.31 222 GLN A CA 1
ATOM 1742 C C . GLN A 1 222 ? -1.912 -9.906 6.859 1 88.31 222 GLN A C 1
ATOM 1744 O O . GLN A 1 222 ? -2.373 -8.766 6.75 1 88.31 222 GLN A O 1
ATOM 1749 N N . CYS A 1 223 ? -1.382 -10.57 5.852 1 91.69 223 CYS A N 1
ATOM 1750 C CA . CYS A 1 223 ? -1.277 -9.953 4.535 1 91.69 223 CYS A CA 1
ATOM 1751 C C . CYS A 1 223 ? -2.432 -10.383 3.639 1 91.69 223 CYS A C 1
ATOM 1753 O O . CYS A 1 223 ? -2.562 -9.891 2.514 1 91.69 223 CYS A O 1
ATOM 1755 N N . ILE A 1 224 ? -3.287 -11.297 4.117 1 95.19 224 ILE A N 1
ATOM 1756 C CA . ILE A 1 224 ? -4.473 -11.688 3.359 1 95.19 224 ILE A CA 1
ATOM 1757 C C . ILE A 1 224 ? -5.457 -10.523 3.297 1 95.19 224 ILE A C 1
ATOM 1759 O O . ILE A 1 224 ? -5.828 -9.961 4.328 1 95.19 224 ILE A O 1
ATOM 1763 N N . PRO A 1 225 ? -5.824 -10.125 2.086 1 96.5 225 PRO A N 1
ATOM 1764 C CA . PRO A 1 225 ? -6.773 -9.016 1.957 1 96.5 225 PRO A CA 1
ATOM 1765 C C . PRO A 1 225 ? -8.219 -9.445 2.213 1 96.5 225 PRO A C 1
ATOM 1767 O O . PRO A 1 225 ? -9.047 -9.406 1.3 1 96.5 225 PRO A O 1
ATOM 1770 N N . VAL A 1 226 ? -8.562 -9.703 3.412 1 96 226 VAL A N 1
ATOM 1771 C CA . VAL A 1 226 ? -9.852 -10.258 3.814 1 96 226 VAL A CA 1
ATOM 1772 C C . VAL A 1 226 ? -10.969 -9.281 3.457 1 96 226 VAL A C 1
ATOM 1774 O O . VAL A 1 226 ? -12.023 -9.695 2.973 1 96 226 VAL A O 1
ATOM 1777 N N . ASP A 1 227 ? -10.781 -8 3.654 1 95.81 227 ASP A N 1
ATOM 1778 C CA . ASP A 1 227 ? -11.805 -7 3.365 1 95.81 227 ASP A CA 1
ATOM 1779 C C . ASP A 1 227 ? -12.164 -6.996 1.882 1 95.81 227 ASP A C 1
ATOM 1781 O O . ASP A 1 227 ? -13.344 -6.961 1.524 1 95.81 227 ASP A O 1
ATOM 1785 N N . GLU A 1 228 ? -11.133 -7 1.043 1 97.5 228 GLU A N 1
ATOM 1786 C CA . GLU A 1 228 ? -11.359 -7.008 -0.4 1 97.5 228 GLU A CA 1
ATOM 1787 C C . GLU A 1 228 ? -12.039 -8.297 -0.847 1 97.5 228 GLU A C 1
ATOM 1789 O O . GLU A 1 228 ? -12.891 -8.281 -1.736 1 97.5 228 GLU A O 1
ATOM 1794 N N . ILE A 1 229 ? -11.609 -9.406 -0.24 1 97.69 229 ILE A N 1
ATOM 1795 C CA . ILE A 1 229 ? -12.195 -10.703 -0.584 1 97.69 229 ILE A CA 1
ATOM 1796 C C . ILE A 1 229 ? -13.664 -10.734 -0.174 1 97.69 229 ILE A C 1
ATOM 1798 O O . ILE A 1 229 ? -14.516 -11.195 -0.934 1 97.69 229 ILE A O 1
ATOM 1802 N N . LYS A 1 230 ? -14.023 -10.195 0.933 1 96.31 230 LYS A N 1
ATOM 1803 C CA . LYS A 1 230 ? -15.367 -10.227 1.494 1 96.31 230 LYS A CA 1
ATOM 1804 C C . LYS A 1 230 ? -16.344 -9.461 0.608 1 96.31 230 LYS A C 1
ATOM 1806 O O . LYS A 1 230 ? -17.516 -9.82 0.52 1 96.31 230 LYS A O 1
ATOM 1811 N N . VAL A 1 231 ? -15.914 -8.445 -0.055 1 96 231 VAL A N 1
ATOM 1812 C CA . VAL A 1 231 ? -16.828 -7.617 -0.826 1 96 231 VAL A CA 1
ATOM 1813 C C . VAL A 1 231 ? -16.969 -8.172 -2.242 1 96 231 VAL A C 1
ATOM 1815 O O . VAL A 1 231 ? -17.703 -7.633 -3.061 1 96 231 VAL A O 1
ATOM 1818 N N . ASN A 1 232 ? -16.25 -9.195 -2.619 1 97.56 232 ASN A N 1
ATOM 1819 C CA . ASN A 1 232 ? -16.281 -9.797 -3.947 1 97.56 232 ASN A CA 1
ATOM 1820 C C . ASN A 1 232 ? -17.031 -11.133 -3.938 1 97.56 232 ASN A C 1
ATOM 1822 O O . ASN A 1 232 ? -16.531 -12.117 -3.398 1 97.56 232 ASN A O 1
ATOM 1826 N N . PRO A 1 233 ? -18.156 -11.188 -4.492 1 97.62 233 PRO A N 1
ATOM 1827 C CA . PRO A 1 233 ? -18.969 -12.398 -4.414 1 97.62 233 PRO A CA 1
ATOM 1828 C C . PRO A 1 233 ? -18.375 -13.562 -5.207 1 97.62 233 PRO A C 1
ATOM 1830 O O . PRO A 1 233 ? -18.844 -14.703 -5.082 1 97.62 233 PRO A O 1
ATOM 1833 N N . TYR A 1 234 ? -17.328 -13.367 -5.984 1 98.06 234 TYR A N 1
ATOM 1834 C CA . TYR A 1 234 ? -16.75 -14.414 -6.809 1 98.06 234 TYR A CA 1
ATOM 1835 C C . TYR A 1 234 ? -15.68 -15.18 -6.039 1 98.06 234 TYR A C 1
ATOM 1837 O O . TYR A 1 234 ? -15.188 -16.219 -6.504 1 98.06 234 TYR A O 1
ATOM 1845 N N . ILE A 1 235 ? -15.297 -14.742 -4.855 1 98.5 235 ILE A N 1
ATOM 1846 C CA . ILE A 1 235 ? -14.102 -15.273 -4.215 1 98.5 235 ILE A CA 1
ATOM 1847 C C . ILE A 1 235 ? -14.484 -16.031 -2.939 1 98.5 235 ILE A C 1
ATOM 1849 O O . ILE A 1 235 ? -15.312 -15.547 -2.156 1 98.5 235 ILE A O 1
ATOM 1853 N N . VAL A 1 236 ? -13.906 -17.156 -2.764 1 97.12 236 VAL A N 1
ATOM 1854 C CA . VAL A 1 236 ? -13.977 -17.906 -1.511 1 97.12 236 VAL A CA 1
ATOM 1855 C C . VAL A 1 236 ? -12.586 -18.031 -0.908 1 97.12 236 VAL A C 1
ATOM 1857 O O . VAL A 1 236 ? -11.633 -18.406 -1.6 1 97.12 236 VAL A O 1
ATOM 1860 N N . LEU A 1 237 ? -12.461 -17.672 0.267 1 96.94 237 LEU A N 1
ATOM 1861 C CA . LEU A 1 237 ? -11.211 -17.828 1.003 1 96.94 237 LEU A CA 1
ATOM 1862 C C . LEU A 1 237 ? -11.32 -18.969 2.008 1 96.94 237 LEU A C 1
ATOM 1864 O O . LEU A 1 237 ? -12.219 -18.969 2.859 1 96.94 237 LEU A O 1
ATOM 1868 N N . ALA A 1 238 ? -10.469 -19.938 1.902 1 94.56 238 ALA A N 1
ATOM 1869 C CA . ALA A 1 238 ? -10.289 -21.016 2.881 1 94.56 238 ALA A CA 1
ATOM 1870 C C . ALA A 1 238 ? -8.961 -20.859 3.619 1 94.56 238 ALA A C 1
ATOM 1872 O O . ALA A 1 238 ? -7.895 -21.062 3.035 1 94.56 238 ALA A O 1
ATOM 1873 N N . ALA A 1 239 ? -9.031 -20.547 4.859 1 92.06 239 ALA A N 1
ATOM 1874 C CA . ALA A 1 239 ? -7.84 -20.406 5.695 1 92.06 239 ALA A CA 1
ATOM 1875 C C . ALA A 1 239 ? -7.711 -21.594 6.66 1 92.06 239 ALA A C 1
ATOM 1877 O O . ALA A 1 239 ? -8.672 -21.953 7.34 1 92.06 239 ALA A O 1
ATOM 1878 N N . THR A 1 240 ? -6.52 -22.156 6.656 1 88.38 240 THR A N 1
ATOM 1879 C CA . THR A 1 240 ? -6.25 -23.25 7.578 1 88.38 240 THR A CA 1
ATOM 1880 C C . THR A 1 240 ? -5.281 -22.812 8.672 1 88.38 240 THR A C 1
ATOM 1882 O O . THR A 1 240 ? -4.461 -21.922 8.461 1 88.38 240 THR A O 1
ATOM 1885 N N . ARG A 1 241 ? -5.266 -23.438 9.82 1 83.81 241 ARG A N 1
ATOM 1886 C CA . ARG A 1 241 ? -4.395 -23.062 10.93 1 83.81 241 ARG A CA 1
ATOM 1887 C C . ARG A 1 241 ? -2.939 -23.391 10.617 1 83.81 241 ARG A C 1
ATOM 1889 O O . ARG A 1 241 ? -2.035 -22.641 10.992 1 83.81 241 ARG A O 1
ATOM 1896 N N . TYR A 1 242 ? -2.826 -24.594 9.961 1 79.69 242 TYR A N 1
ATOM 1897 C CA . TYR A 1 242 ? -1.473 -25.062 9.68 1 79.69 242 TYR A CA 1
ATOM 1898 C C . TYR A 1 242 ? -1.312 -25.422 8.203 1 79.69 242 TYR A C 1
ATOM 1900 O O . TYR A 1 242 ? -2.26 -25.875 7.562 1 79.69 242 TYR A O 1
ATOM 1908 N N . GLY A 1 243 ? -0.178 -25.172 7.617 1 76.06 243 GLY A N 1
ATOM 1909 C CA . GLY A 1 243 ? 0.09 -25.547 6.238 1 76.06 243 GLY A CA 1
ATOM 1910 C C . GLY A 1 243 ? 1.434 -25.047 5.734 1 76.06 243 GLY A C 1
ATOM 1911 O O . GLY A 1 243 ? 1.947 -25.547 4.73 1 76.06 243 GLY A O 1
ATOM 1912 N N . GLY A 1 244 ? 2.027 -24.156 6.562 1 69.31 244 GLY A N 1
ATOM 1913 C CA . GLY A 1 244 ? 3.336 -23.625 6.203 1 69.31 244 GLY A CA 1
ATOM 1914 C C . GLY A 1 244 ? 3.357 -22.969 4.844 1 69.31 244 GLY A C 1
ATOM 1915 O O . GLY A 1 244 ? 2.311 -22.578 4.32 1 69.31 244 GLY A O 1
ATOM 1916 N N . HIS A 1 245 ? 4.367 -22.594 4.266 1 66.88 245 HIS A N 1
ATOM 1917 C CA . HIS A 1 245 ? 4.465 -21.906 2.984 1 66.88 245 HIS A CA 1
ATOM 1918 C C . HIS A 1 245 ? 4.172 -22.844 1.823 1 66.88 245 HIS A C 1
ATOM 1920 O O . HIS A 1 245 ? 3.652 -22.422 0.79 1 66.88 245 HIS A O 1
ATOM 1926 N N . LEU A 1 246 ? 3.99 -23.875 1.783 1 64.44 246 LEU A N 1
ATOM 1927 C CA . LEU A 1 246 ? 3.447 -24.719 0.729 1 64.44 246 LEU A CA 1
ATOM 1928 C C . LEU A 1 246 ? 3.545 -26.188 1.112 1 64.44 246 LEU A C 1
ATOM 1930 O O . LEU A 1 246 ? 3.281 -27.062 0.288 1 64.44 246 LEU A O 1
ATOM 1934 N N . GLY A 1 247 ? 3.752 -26.344 2.988 1 58.88 247 GLY A N 1
ATOM 1935 C CA . GLY A 1 247 ? 3.805 -27.781 3.213 1 58.88 247 GLY A CA 1
ATOM 1936 C C . GLY A 1 247 ? 2.602 -28.312 3.971 1 58.88 247 GLY A C 1
ATOM 1937 O O . GLY A 1 247 ? 2.459 -28.062 5.168 1 58.88 247 GLY A O 1
ATOM 1938 N N . TRP A 1 248 ? 1.212 -28.406 3.867 1 54.56 248 TRP A N 1
ATOM 1939 C CA . TRP A 1 248 ? -0.003 -29.047 4.344 1 54.56 248 TRP A CA 1
ATOM 1940 C C . TRP A 1 248 ? 0.187 -30.562 4.426 1 54.56 248 TRP A C 1
ATOM 1942 O O . TRP A 1 248 ? -0.652 -31.328 3.945 1 54.56 248 TRP A O 1
ATOM 1952 N N . PHE A 1 249 ? 1.443 -30.922 4.66 1 48.59 249 PHE A N 1
ATOM 1953 C CA . PHE A 1 249 ? 1.705 -32.375 4.617 1 48.59 249 PHE A CA 1
ATOM 1954 C C . PHE A 1 249 ? 0.767 -33.125 5.555 1 48.59 249 PHE A C 1
ATOM 1956 O O . PHE A 1 249 ? 0.465 -32.625 6.652 1 48.59 249 PHE A O 1
ATOM 1963 N N . GLU A 1 250 ? -0.014 -34 4.762 1 45.31 250 GLU A N 1
ATOM 1964 C CA . GLU A 1 250 ? -0.786 -34.969 5.539 1 45.31 250 GLU A CA 1
ATOM 1965 C C . GLU A 1 250 ? -0.159 -36.344 5.465 1 45.31 250 GLU A C 1
ATOM 1967 O O . GLU A 1 250 ? 0.371 -36.75 4.426 1 45.31 250 GLU A O 1
ATOM 1972 N N . HIS A 1 251 ? 0.013 -37.125 6.605 1 49.66 251 HIS A N 1
ATOM 1973 C CA . HIS A 1 251 ? 0.327 -38.531 6.805 1 49.66 251 HIS A CA 1
ATOM 1974 C C . HIS A 1 251 ? 1.83 -38.75 6.941 1 49.66 251 HIS A C 1
ATOM 1976 O O . HIS A 1 251 ? 2.621 -38.125 6.246 1 49.66 251 HIS A O 1
ATOM 1982 N N . SER A 1 252 ? 2.223 -39.25 7.852 1 46.03 252 SER A N 1
ATOM 1983 C CA . SER A 1 252 ? 3.609 -39.625 8.125 1 46.03 252 SER A CA 1
ATOM 1984 C C . SER A 1 252 ? 4.148 -40.562 7.055 1 46.03 252 SER A C 1
ATOM 1986 O O . SER A 1 252 ? 5.328 -40.5 6.707 1 46.03 252 SER A O 1
ATOM 1988 N N . TYR A 1 253 ? 3.207 -41.625 6.52 1 38.94 253 TYR A N 1
ATOM 1989 C CA . TYR A 1 253 ? 3.461 -42.625 5.473 1 38.94 253 TYR A CA 1
ATOM 1990 C C . TYR A 1 253 ? 2.863 -42.188 4.145 1 38.94 253 TYR A C 1
ATOM 1992 O O . TYR A 1 253 ? 1.702 -41.75 4.09 1 38.94 253 TYR A O 1
ATOM 2000 N N . ARG A 1 254 ? 3.668 -41.938 2.902 1 49.5 254 ARG A N 1
ATOM 2001 C CA . ARG A 1 254 ? 3.414 -41.375 1.589 1 49.5 254 ARG A CA 1
ATOM 2002 C C . ARG A 1 254 ? 2.764 -40 1.716 1 49.5 254 ARG A C 1
ATOM 2004 O O . ARG A 1 254 ? 1.544 -39.875 1.597 1 49.5 254 ARG A O 1
ATOM 2011 N N . PRO A 1 255 ? 3.422 -38.906 2.078 1 51.69 255 PRO A N 1
ATOM 2012 C CA . PRO A 1 255 ? 2.895 -37.594 2.469 1 51.69 255 PRO A CA 1
ATOM 2013 C C . PRO A 1 255 ? 2.096 -36.938 1.354 1 51.69 255 PRO A C 1
ATOM 2015 O O . PRO A 1 255 ? 2.502 -36.969 0.189 1 51.69 255 PRO A O 1
ATOM 2018 N N . SER A 1 256 ? 0.748 -37 1.497 1 58.44 256 SER A N 1
ATOM 2019 C CA . SER A 1 256 ? -0.119 -36.25 0.595 1 58.44 256 SER A CA 1
ATOM 2020 C C . SER A 1 256 ? -0.449 -34.875 1.164 1 58.44 256 SER A C 1
ATOM 2022 O O . SER A 1 256 ? -0.327 -34.656 2.371 1 58.44 256 SER A O 1
ATOM 2024 N N . ARG A 1 257 ? -0.527 -33.969 0.221 1 74.62 257 ARG A N 1
ATOM 2025 C CA . ARG A 1 257 ? -0.883 -32.625 0.656 1 74.62 257 ARG A CA 1
ATOM 2026 C C . ARG A 1 257 ? -2.393 -32.469 0.815 1 74.62 257 ARG A C 1
ATOM 2028 O O . ARG A 1 257 ? -3.152 -32.781 -0.109 1 74.62 257 ARG A O 1
ATOM 2035 N N . TRP A 1 258 ? -2.902 -32.156 1.927 1 76.56 258 TRP A N 1
ATOM 2036 C CA . TRP A 1 258 ? -4.309 -31.984 2.271 1 76.56 258 TRP A CA 1
ATOM 2037 C C . TRP A 1 258 ? -5.012 -31.109 1.236 1 76.56 258 TRP A C 1
ATOM 2039 O O . TRP A 1 258 ? -6.156 -31.375 0.869 1 76.56 258 TRP A O 1
ATOM 2049 N N . VAL A 1 259 ? -4.281 -30.172 0.655 1 84.62 259 VAL A N 1
ATOM 2050 C CA . VAL A 1 259 ? -4.879 -29.141 -0.182 1 84.62 259 VAL A CA 1
ATOM 2051 C C . VAL A 1 259 ? -5.258 -29.734 -1.54 1 84.62 259 VAL A C 1
ATOM 2053 O O . VAL A 1 259 ? -6.133 -29.203 -2.23 1 84.62 259 VAL A O 1
ATOM 2056 N N . ASP A 1 260 ? -4.668 -30.828 -1.915 1 87.31 260 ASP A N 1
ATOM 2057 C CA . ASP A 1 260 ? -4.898 -31.406 -3.236 1 87.31 260 ASP A CA 1
ATOM 2058 C C . ASP A 1 260 ? -6.355 -31.844 -3.406 1 87.31 260 ASP A C 1
ATOM 2060 O O . ASP A 1 260 ? -6.938 -31.656 -4.477 1 87.31 260 ASP A O 1
ATOM 2064 N N . LYS A 1 261 ? -6.898 -32.312 -2.377 1 86.31 261 LYS A N 1
ATOM 2065 C CA . LYS A 1 261 ? -8.266 -32.844 -2.463 1 86.31 261 LYS A CA 1
ATOM 2066 C C . LYS A 1 261 ? -9.266 -31.719 -2.678 1 86.31 261 LYS A C 1
ATOM 2068 O O . LYS A 1 261 ? -10.008 -31.719 -3.66 1 86.31 261 LYS A O 1
ATOM 2073 N N . PRO A 1 262 ? -9.289 -30.734 -1.788 1 89.06 262 PRO A N 1
ATOM 2074 C CA . PRO A 1 262 ? -10.266 -29.672 -2.016 1 89.06 262 PRO A CA 1
ATOM 2075 C C . PRO A 1 262 ? -10.031 -28.922 -3.326 1 89.06 262 PRO A C 1
ATOM 2077 O O . PRO A 1 262 ? -10.984 -28.484 -3.975 1 89.06 262 PRO A O 1
ATOM 2080 N N . VAL A 1 263 ? -8.844 -28.719 -3.703 1 92.12 263 VAL A N 1
ATOM 2081 C CA . VAL A 1 263 ? -8.539 -28.062 -4.961 1 92.12 263 VAL A CA 1
ATOM 2082 C C . VAL A 1 263 ? -9.086 -28.875 -6.129 1 92.12 263 VAL A C 1
ATOM 2084 O O . VAL A 1 263 ? -9.727 -28.328 -7.031 1 92.12 263 VAL A O 1
ATOM 2087 N N . SER A 1 264 ? -8.836 -30.203 -6.09 1 92.94 264 SER A N 1
ATOM 2088 C CA . SER A 1 264 ? -9.312 -31.078 -7.152 1 92.94 264 SER A CA 1
ATOM 2089 C C . SER A 1 264 ? -10.836 -31.062 -7.234 1 92.94 264 SER A C 1
ATOM 2091 O O . SER A 1 264 ? -11.406 -31.031 -8.328 1 92.94 264 SER A O 1
ATOM 2093 N N . GLU A 1 265 ? -11.461 -31.109 -6.098 1 92.75 265 GLU A N 1
ATOM 2094 C CA . GLU A 1 265 ? -12.922 -31.109 -6.055 1 92.75 265 GLU A CA 1
ATOM 2095 C C . GLU A 1 265 ? -13.477 -29.812 -6.637 1 92.75 265 GLU A C 1
ATOM 2097 O O . GLU A 1 265 ? -14.445 -29.828 -7.398 1 92.75 265 GLU A O 1
ATOM 2102 N N . PHE A 1 266 ? -12.906 -28.766 -6.305 1 94.19 266 PHE A N 1
ATOM 2103 C CA . PHE A 1 266 ? -13.32 -27.469 -6.84 1 94.19 266 PHE A CA 1
ATOM 2104 C C . PHE A 1 266 ? -13.156 -27.438 -8.352 1 94.19 266 PHE A C 1
ATOM 2106 O O . PHE A 1 266 ? -14.078 -27.047 -9.07 1 94.19 266 PHE A O 1
ATOM 2113 N N . VAL A 1 267 ? -11.992 -27.844 -8.797 1 94.56 267 VAL A N 1
ATOM 2114 C CA . VAL A 1 267 ? -11.664 -27.812 -10.219 1 94.56 267 VAL A CA 1
ATOM 2115 C C . VAL A 1 267 ? -12.672 -28.672 -10.992 1 94.56 267 VAL A C 1
ATOM 2117 O O . VAL A 1 267 ? -13.242 -28.203 -11.984 1 94.56 267 VAL A O 1
ATOM 2120 N N . VAL A 1 268 ? -12.93 -29.844 -10.516 1 93.62 268 VAL A N 1
ATOM 2121 C CA . VAL A 1 268 ? -13.852 -30.766 -11.188 1 93.62 268 VAL A CA 1
ATOM 2122 C C . VAL A 1 268 ? -15.25 -30.156 -11.219 1 93.62 268 VAL A C 1
ATOM 2124 O O . VAL A 1 268 ? -15.922 -30.172 -12.25 1 93.62 268 VAL A O 1
ATOM 2127 N N . ALA A 1 269 ? -15.656 -29.594 -10.125 1 93.69 269 ALA A N 1
ATOM 2128 C CA . ALA A 1 269 ? -16.984 -28.969 -10.039 1 93.69 269 ALA A CA 1
ATOM 2129 C C . ALA A 1 269 ? -17.125 -27.828 -11.031 1 93.69 269 ALA A C 1
ATOM 2131 O O . ALA A 1 269 ? -18.172 -27.672 -11.672 1 93.69 269 ALA A O 1
ATOM 2132 N N . MET A 1 270 ? -16.109 -27.062 -11.188 1 91.81 270 MET A N 1
ATOM 2133 C CA . MET A 1 270 ? -16.156 -25.875 -12.039 1 91.81 270 MET A CA 1
ATOM 2134 C C . MET A 1 270 ? -16.203 -26.266 -13.516 1 91.81 270 MET A C 1
ATOM 2136 O O . MET A 1 270 ? -16.812 -25.578 -14.328 1 91.81 270 MET A O 1
ATOM 2140 N N . PHE A 1 271 ? -15.57 -27.344 -13.867 1 89.06 271 PHE A N 1
ATOM 2141 C CA . PHE A 1 271 ? -15.594 -27.797 -15.25 1 89.06 271 PHE A CA 1
ATOM 2142 C C . PHE A 1 271 ? -16.938 -28.406 -15.609 1 89.06 271 PHE A C 1
ATOM 2144 O O . PHE A 1 271 ? -17.266 -28.547 -16.781 1 89.06 271 PHE A O 1
ATOM 2151 N N . GLN A 1 272 ? -17.656 -28.797 -14.602 1 86.88 272 GLN A N 1
ATOM 2152 C CA . GLN A 1 272 ? -18.938 -29.438 -14.844 1 86.88 272 GLN A CA 1
ATOM 2153 C C . GLN A 1 272 ? -20.062 -28.391 -14.922 1 86.88 272 GLN A C 1
ATOM 2155 O O . GLN A 1 272 ? -21.172 -28.703 -15.359 1 86.88 272 GLN A O 1
ATOM 2160 N N . VAL A 1 273 ? -19.875 -27.234 -14.469 1 74.19 273 VAL A N 1
ATOM 2161 C CA . VAL A 1 273 ? -20.891 -26.188 -14.539 1 74.19 273 VAL A CA 1
ATOM 2162 C C . VAL A 1 273 ? -20.922 -25.578 -15.938 1 74.19 273 VAL A C 1
ATOM 2164 O O . VAL A 1 273 ? -19.859 -25.391 -16.562 1 74.19 273 VAL A O 1
ATOM 2167 N N . GLU B 1 1 ? 1.67 42.406 0.846 1 64.19 1 GLU B N 1
ATOM 2168 C CA . GLU B 1 1 ? 1.734 41.656 -0.396 1 64.19 1 GLU B CA 1
ATOM 2169 C C . GLU B 1 1 ? 3.01 40.812 -0.463 1 64.19 1 GLU B C 1
ATOM 2171 O O . GLU B 1 1 ? 3.023 39.75 -1.07 1 64.19 1 GLU B O 1
ATOM 2176 N N . ASP B 1 2 ? 4.035 41.031 0.507 1 79.06 2 ASP B N 1
ATOM 2177 C CA . ASP B 1 2 ? 5.332 40.344 0.396 1 79.06 2 ASP B CA 1
ATOM 2178 C C . ASP B 1 2 ? 5.66 39.594 1.668 1 79.06 2 ASP B C 1
ATOM 2180 O O . ASP B 1 2 ? 6.75 39.031 1.794 1 79.06 2 ASP B O 1
ATOM 2184 N N . THR B 1 3 ? 4.598 39.5 2.445 1 88.62 3 THR B N 1
ATOM 2185 C CA . THR B 1 3 ? 4.918 38.875 3.721 1 88.62 3 THR B CA 1
ATOM 2186 C C . THR B 1 3 ? 4.938 37.344 3.578 1 88.62 3 THR B C 1
ATOM 2188 O O . THR B 1 3 ? 3.936 36.75 3.182 1 88.62 3 THR B O 1
ATOM 2191 N N . PRO B 1 4 ? 6.074 36.812 3.869 1 91.19 4 PRO B N 1
ATOM 2192 C CA . PRO B 1 4 ? 6.109 35.344 3.861 1 91.19 4 PRO B CA 1
ATOM 2193 C C . PRO B 1 4 ? 4.965 34.719 4.66 1 91.19 4 PRO B C 1
ATOM 2195 O O . PRO B 1 4 ? 4.621 35.219 5.738 1 91.19 4 PRO B O 1
ATOM 2198 N N . THR B 1 5 ? 4.332 33.719 4.109 1 94.5 5 THR B N 1
ATOM 2199 C CA . THR B 1 5 ? 3.115 33.188 4.695 1 94.5 5 THR B CA 1
ATOM 2200 C C . THR B 1 5 ? 3.232 31.672 4.879 1 94.5 5 THR B C 1
ATOM 2202 O O . THR B 1 5 ? 3.633 30.969 3.953 1 94.5 5 THR B O 1
ATOM 2205 N N . LEU B 1 6 ? 2.953 31.281 6.09 1 95 6 LEU B N 1
ATOM 2206 C CA . LEU B 1 6 ? 2.914 29.859 6.426 1 95 6 LEU B CA 1
ATOM 2207 C C . LEU B 1 6 ? 1.502 29.297 6.281 1 95 6 LEU B C 1
ATOM 2209 O O . LEU B 1 6 ? 0.529 29.969 6.648 1 95 6 LEU B O 1
ATOM 2213 N N . VAL B 1 7 ? 1.388 28.188 5.645 1 94.69 7 VAL B N 1
ATOM 2214 C CA . VAL B 1 7 ? 0.126 27.453 5.566 1 94.69 7 VAL B CA 1
ATOM 2215 C C . VAL B 1 7 ? 0.211 26.188 6.414 1 94.69 7 VAL B C 1
ATOM 2217 O O . VAL B 1 7 ? 0.991 25.281 6.105 1 94.69 7 VAL B O 1
ATOM 2220 N N . ILE B 1 8 ? -0.633 26.094 7.41 1 93.94 8 ILE B N 1
ATOM 2221 C CA . ILE B 1 8 ? -0.51 25.031 8.406 1 93.94 8 ILE B CA 1
ATOM 2222 C C . ILE B 1 8 ? -1.651 24.031 8.242 1 93.94 8 ILE B C 1
ATOM 2224 O O . ILE B 1 8 ? -2.816 24.422 8.133 1 93.94 8 ILE B O 1
ATOM 2228 N N . LEU B 1 9 ? -1.293 22.812 8.172 1 92.75 9 LEU B N 1
ATOM 2229 C CA . LEU B 1 9 ? -2.26 21.719 8.195 1 92.75 9 LEU B CA 1
ATOM 2230 C C . LEU B 1 9 ? -2.184 20.953 9.508 1 92.75 9 LEU B C 1
ATOM 2232 O O . LEU B 1 9 ? -1.152 20.344 9.82 1 92.75 9 LEU B O 1
ATOM 2236 N N . HIS B 1 10 ? -3.268 20.906 10.203 1 88.44 10 HIS B N 1
ATOM 2237 C CA . HIS B 1 10 ? -3.318 20.234 11.5 1 88.44 10 HIS B CA 1
ATOM 2238 C C . HIS B 1 10 ? -3.553 18.734 11.336 1 88.44 10 HIS B C 1
ATOM 2240 O O . HIS B 1 10 ? -3.898 18.281 10.25 1 88.44 10 HIS B O 1
ATOM 2246 N N . GLY B 1 11 ? -3.375 18.047 12.43 1 86.12 11 GLY B N 1
ATOM 2247 C CA . GLY B 1 11 ? -3.623 16.609 12.445 1 86.12 11 GLY B CA 1
ATOM 2248 C C . GLY B 1 11 ? -5.09 16.25 12.594 1 86.12 11 GLY B C 1
ATOM 2249 O O . GLY B 1 11 ? -5.961 17.109 12.422 1 86.12 11 GLY B O 1
ATOM 2250 N N . LEU B 1 12 ? -5.242 14.969 12.891 1 77.44 12 LEU B N 1
ATOM 2251 C CA . LEU B 1 12 ? -6.602 14.461 13.039 1 77.44 12 LEU B CA 1
ATOM 2252 C C . LEU B 1 12 ? -7.348 15.203 14.141 1 77.44 12 LEU B C 1
ATOM 2254 O O . LEU B 1 12 ? -6.852 15.32 15.266 1 77.44 12 LEU B O 1
ATOM 2258 N N . THR B 1 13 ? -8.383 15.758 13.82 1 67.75 13 THR B N 1
ATOM 2259 C CA . THR B 1 13 ? -9.375 16.406 14.672 1 67.75 13 THR B CA 1
ATOM 2260 C C . THR B 1 13 ? -8.797 17.641 15.336 1 67.75 13 THR B C 1
ATOM 2262 O O . THR B 1 13 ? -9.336 18.125 16.328 1 67.75 13 THR B O 1
ATOM 2265 N N . GLY B 1 14 ? -7.641 18.016 14.797 1 68.56 14 GLY B N 1
ATOM 2266 C CA . GLY B 1 14 ? -7.059 19.188 15.414 1 68.56 14 GLY B CA 1
ATOM 2267 C C . GLY B 1 14 ? -7.578 20.484 14.82 1 68.56 14 GLY B C 1
ATOM 2268 O O . GLY B 1 14 ? -8.734 20.562 14.391 1 68.56 14 GLY B O 1
ATOM 2269 N N . GLY B 1 15 ? -6.945 21.469 15.141 1 71.88 15 GLY B N 1
ATOM 2270 C CA . GLY B 1 15 ? -7.23 22.812 14.672 1 71.88 15 GLY B CA 1
ATOM 2271 C C . GLY B 1 15 ? -6.207 23.828 15.125 1 71.88 15 GLY B C 1
ATOM 2272 O O . GLY B 1 15 ? -5.137 23.469 15.625 1 71.88 15 GLY B O 1
ATOM 2273 N N . SER B 1 16 ? -6.457 25.031 14.883 1 70.38 16 SER B N 1
ATOM 2274 C CA . SER B 1 16 ? -5.543 26.125 15.156 1 70.38 16 SER B CA 1
ATOM 2275 C C . SER B 1 16 ? -5.211 26.219 16.641 1 70.38 16 SER B C 1
ATOM 2277 O O . SER B 1 16 ? -4.203 26.812 17.031 1 70.38 16 SER B O 1
ATOM 2279 N N . HIS B 1 17 ? -5.961 25.516 17.453 1 71.5 17 HIS B N 1
ATOM 2280 C CA . HIS B 1 17 ? -5.793 25.625 18.906 1 71.5 17 HIS B CA 1
ATOM 2281 C C . HIS B 1 17 ? -4.777 24.609 19.422 1 71.5 17 HIS B C 1
ATOM 2283 O O . HIS B 1 17 ? -4.414 24.641 20.594 1 71.5 17 HIS B O 1
ATOM 2289 N N . GLU B 1 18 ? -4.32 23.844 18.516 1 76.31 18 GLU B N 1
ATOM 2290 C CA . GLU B 1 18 ? -3.4 22.797 18.953 1 76.31 18 GLU B CA 1
ATOM 2291 C C . GLU B 1 18 ? -2.094 23.406 19.469 1 76.31 18 GLU B C 1
ATOM 2293 O O . GLU B 1 18 ? -1.525 24.297 18.828 1 76.31 18 GLU B O 1
ATOM 2298 N N . ASN B 1 19 ? -1.548 22.844 20.547 1 76 19 ASN B N 1
ATOM 2299 C CA . ASN B 1 19 ? -0.357 23.375 21.219 1 76 19 ASN B CA 1
ATOM 2300 C C . ASN B 1 19 ? 0.873 23.266 20.312 1 76 19 ASN B C 1
ATOM 2302 O O . ASN B 1 19 ? 1.729 24.156 20.328 1 76 19 ASN B O 1
ATOM 2306 N N . TYR B 1 20 ? 0.907 22.266 19.562 1 78.88 20 TYR B N 1
ATOM 2307 C CA . TYR B 1 20 ? 2.08 22.078 18.719 1 78.88 20 TYR B CA 1
ATOM 2308 C C . TYR B 1 20 ? 2.1 23.109 17.594 1 78.88 20 TYR B C 1
ATOM 2310 O O . TYR B 1 20 ? 3.17 23.5 17.109 1 78.88 20 TYR B O 1
ATOM 2318 N N . ILE B 1 21 ? 0.974 23.547 17.203 1 82.06 21 ILE B N 1
ATOM 2319 C CA . ILE B 1 21 ? 0.905 24.578 16.188 1 82.06 21 ILE B CA 1
ATOM 2320 C C . ILE B 1 21 ? 1.262 25.938 16.797 1 82.06 21 ILE B C 1
ATOM 2322 O O . ILE B 1 21 ? 2.09 26.672 16.25 1 82.06 21 ILE B O 1
ATOM 2326 N N . ARG B 1 22 ? 0.711 26.203 17.953 1 80.62 22 ARG B N 1
ATOM 2327 C CA . ARG B 1 22 ? 0.885 27.484 18.609 1 80.62 22 ARG B CA 1
ATOM 2328 C C . ARG B 1 22 ? 2.344 27.719 19 1 80.62 22 ARG B C 1
ATOM 2330 O O . ARG B 1 22 ? 2.854 28.828 18.875 1 80.62 22 ARG B O 1
ATOM 2337 N N . GLY B 1 23 ? 3.012 26.688 19.438 1 81.75 23 GLY B N 1
ATOM 2338 C CA . GLY B 1 23 ? 4.418 26.812 19.797 1 81.75 23 GLY B CA 1
ATOM 2339 C C . GLY B 1 23 ? 5.293 27.234 18.625 1 81.75 23 GLY B C 1
ATOM 2340 O O . GLY B 1 23 ? 6.16 28.094 18.781 1 81.75 23 GLY B O 1
ATOM 2341 N N . LEU B 1 24 ? 5.031 26.703 17.547 1 86.5 24 LEU B N 1
ATOM 2342 C CA . LEU B 1 24 ? 5.789 27.016 16.344 1 86.5 24 LEU B CA 1
ATOM 2343 C C . LEU B 1 24 ? 5.465 28.422 15.852 1 86.5 24 LEU B C 1
ATOM 2345 O O . LEU B 1 24 ? 6.371 29.188 15.516 1 86.5 24 LEU B O 1
ATOM 2349 N N . LEU B 1 25 ? 4.207 28.797 15.898 1 87.75 25 LEU B N 1
ATOM 2350 C CA . LEU B 1 25 ? 3.766 30.094 15.367 1 87.75 25 LEU B CA 1
ATOM 2351 C C . LEU B 1 25 ? 4.23 31.234 16.266 1 87.75 25 LEU B C 1
ATOM 2353 O O . LEU B 1 25 ? 4.469 32.344 15.789 1 87.75 25 LEU B O 1
ATOM 2357 N N . GLN B 1 26 ? 4.352 30.906 17.547 1 87.31 26 GLN B N 1
ATOM 2358 C CA . GLN B 1 26 ? 4.855 31.906 18.469 1 87.31 26 GLN B CA 1
ATOM 2359 C C . GLN B 1 26 ? 6.262 32.375 18.078 1 87.31 26 GLN B C 1
ATOM 2361 O O . GLN B 1 26 ? 6.617 33.531 18.266 1 87.31 26 GLN B O 1
ATOM 2366 N N . ILE B 1 27 ? 6.969 31.484 17.5 1 87.62 27 ILE B N 1
ATOM 2367 C CA . ILE B 1 27 ? 8.328 31.797 17.078 1 87.62 27 ILE B CA 1
ATOM 2368 C C . ILE B 1 27 ? 8.305 32.531 15.742 1 87.62 27 ILE B C 1
ATOM 2370 O O . ILE B 1 27 ? 8.945 33.562 15.586 1 87.62 27 ILE B O 1
ATOM 2374 N N . LEU B 1 28 ? 7.48 32.094 14.852 1 91.5 28 LEU B N 1
ATOM 2375 C CA . LEU B 1 28 ? 7.602 32.5 13.461 1 91.5 28 LEU B CA 1
ATOM 2376 C C . LEU B 1 28 ? 6.781 33.75 13.188 1 91.5 28 LEU B C 1
ATOM 2378 O O . LEU B 1 28 ? 7.059 34.5 12.234 1 91.5 28 LEU B O 1
ATOM 2382 N N . THR B 1 29 ? 5.77 34 14.031 1 90.94 29 THR B N 1
ATOM 2383 C CA . THR B 1 29 ? 4.867 35.094 13.727 1 90.94 29 THR B CA 1
ATOM 2384 C C . THR B 1 29 ? 5.18 36.312 14.609 1 90.94 29 THR B C 1
ATOM 2386 O O . THR B 1 29 ? 4.574 37.375 14.453 1 90.94 29 THR B O 1
ATOM 2389 N N . ARG B 1 30 ? 6.117 36.188 15.453 1 89.75 30 ARG B N 1
ATOM 2390 C CA . ARG B 1 30 ? 6.488 37.281 16.328 1 89.75 30 ARG B CA 1
ATOM 2391 C C . ARG B 1 30 ? 7.797 37.906 15.891 1 89.75 30 ARG B C 1
ATOM 2393 O O . ARG B 1 30 ? 8.57 37.312 15.148 1 89.75 30 ARG B O 1
ATOM 2400 N N . PRO B 1 31 ? 7.957 39.219 16.359 1 90.19 31 PRO B N 1
ATOM 2401 C CA . PRO B 1 31 ? 9.242 39.844 16.078 1 90.19 31 PRO B CA 1
ATOM 2402 C C . PRO B 1 31 ? 10.43 39.031 16.562 1 90.19 31 PRO B C 1
ATOM 2404 O O . PRO B 1 31 ? 10.359 38.406 17.625 1 90.19 31 PRO B O 1
ATOM 2407 N N . PRO B 1 32 ? 11.477 38.906 15.773 1 91.06 32 PRO B N 1
ATOM 2408 C CA . PRO B 1 32 ? 11.766 39.719 14.594 1 91.06 32 PRO B CA 1
ATOM 2409 C C . PRO B 1 32 ? 11.336 39.062 13.289 1 91.06 32 PRO B C 1
ATOM 2411 O O . PRO B 1 32 ? 11.461 39.656 12.219 1 91.06 32 PRO B O 1
ATOM 2414 N N . ILE B 1 33 ? 10.797 37.875 13.266 1 88.56 33 ILE B N 1
ATOM 2415 C CA . ILE B 1 33 ? 10.523 37.094 12.055 1 88.56 33 ILE B CA 1
ATOM 2416 C C . ILE B 1 33 ? 9.242 37.625 11.391 1 88.56 33 ILE B C 1
ATOM 2418 O O . ILE B 1 33 ? 9.258 38.031 10.227 1 88.56 33 ILE B O 1
ATOM 2422 N N . ASN B 1 34 ? 8.141 37.75 12.156 1 91.81 34 ASN B N 1
ATOM 2423 C CA . ASN B 1 34 ? 6.883 38.406 11.773 1 91.81 34 ASN B CA 1
ATOM 2424 C C . ASN B 1 34 ? 6.309 37.781 10.5 1 91.81 34 ASN B C 1
ATOM 2426 O O . ASN B 1 34 ? 5.883 38.5 9.594 1 91.81 34 ASN B O 1
ATOM 2430 N N . TYR B 1 35 ? 6.352 36.5 10.336 1 92.56 35 TYR B N 1
ATOM 2431 C CA . TYR B 1 35 ? 5.691 35.844 9.219 1 92.56 35 TYR B CA 1
ATOM 2432 C C . TYR B 1 35 ? 4.184 35.781 9.438 1 92.56 35 TYR B C 1
ATOM 2434 O O . TYR B 1 35 ? 3.709 35.938 10.562 1 92.56 35 TYR B O 1
ATOM 2442 N N . ARG B 1 36 ? 3.469 35.688 8.406 1 92.94 36 ARG B N 1
ATOM 2443 C CA . ARG B 1 36 ? 2.031 35.469 8.445 1 92.94 36 ARG B CA 1
ATOM 2444 C C . ARG B 1 36 ? 1.731 33.969 8.492 1 92.94 36 ARG B C 1
ATOM 2446 O O . ARG B 1 36 ? 2.461 33.156 7.906 1 92.94 36 ARG B O 1
ATOM 2453 N N . ALA B 1 37 ? 0.713 33.562 9.242 1 91.69 37 ALA B N 1
ATOM 2454 C CA . ALA B 1 37 ? 0.313 32.156 9.312 1 91.69 37 ALA B CA 1
ATOM 2455 C C . ALA B 1 37 ? -1.177 32 9.023 1 91.69 37 ALA B C 1
ATOM 2457 O O . ALA B 1 37 ? -1.993 32.812 9.477 1 91.69 37 ALA B O 1
ATOM 2458 N N . VAL B 1 38 ? -1.458 31.062 8.172 1 88.31 38 VAL B N 1
ATOM 2459 C CA . VAL B 1 38 ? -2.822 30.641 7.871 1 88.31 38 VAL B CA 1
ATOM 2460 C C . VAL B 1 38 ? -3.01 29.172 8.258 1 88.31 38 VAL B C 1
ATOM 2462 O O . VAL B 1 38 ? -2.242 28.312 7.832 1 88.31 38 VAL B O 1
ATOM 2465 N N . VAL B 1 39 ? -3.938 28.953 9.086 1 84.25 39 VAL B N 1
ATOM 2466 C CA . VAL B 1 39 ? -4.246 27.578 9.484 1 84.25 39 VAL B CA 1
ATOM 2467 C C . VAL B 1 39 ? -5.434 27.062 8.672 1 84.25 39 VAL B C 1
ATOM 2469 O O . VAL B 1 39 ? -6.5 27.688 8.664 1 84.25 39 VAL B O 1
ATOM 2472 N N . TYR B 1 40 ? -5.211 25.969 7.969 1 79.12 40 TYR B N 1
ATOM 2473 C CA . TYR B 1 40 ? -6.223 25.266 7.195 1 79.12 40 TYR B CA 1
ATOM 2474 C C . TYR B 1 40 ? -7.16 24.484 8.109 1 79.12 40 TYR B C 1
ATOM 2476 O O . TYR B 1 40 ? -6.746 23.516 8.758 1 79.12 40 TYR B O 1
ATOM 2484 N N . ASN B 1 41 ? -8.352 24.984 8.258 1 74.44 41 ASN B N 1
ATOM 2485 C CA . ASN B 1 41 ? -9.344 24.203 8.984 1 74.44 41 ASN B CA 1
ATOM 2486 C C . ASN B 1 41 ? -10.055 23.219 8.07 1 74.44 41 ASN B C 1
ATOM 2488 O O . ASN B 1 41 ? -10.859 23.609 7.223 1 74.44 41 ASN B O 1
ATOM 2492 N N . ALA B 1 42 ? -9.773 21.984 8.227 1 74.25 42 ALA B N 1
ATOM 2493 C CA . ALA B 1 42 ? -10.344 20.938 7.395 1 74.25 42 ALA B CA 1
ATOM 2494 C C . ALA B 1 42 ? -11.859 20.844 7.59 1 74.25 42 ALA B C 1
ATOM 2496 O O . ALA B 1 42 ? -12.383 21.297 8.609 1 74.25 42 ALA B O 1
ATOM 2497 N N . ARG B 1 43 ? -12.5 20.312 6.52 1 70.44 43 ARG B N 1
ATOM 2498 C CA . ARG B 1 43 ? -13.953 20.188 6.559 1 70.44 43 ARG B CA 1
ATOM 2499 C C . ARG B 1 43 ? -14.414 19.516 7.848 1 70.44 43 ARG B C 1
ATOM 2501 O O . ARG B 1 43 ? -13.977 18.406 8.164 1 70.44 43 ARG B O 1
ATOM 2508 N N . GLY B 1 44 ? -15.188 20.203 8.594 1 64.56 44 GLY B N 1
ATOM 2509 C CA . GLY B 1 44 ? -15.781 19.688 9.812 1 64.56 44 GLY B CA 1
ATOM 2510 C C . GLY B 1 44 ? -14.961 19.969 11.055 1 64.56 44 GLY B C 1
ATOM 2511 O O . GLY B 1 44 ? -15.406 19.734 12.172 1 64.56 44 GLY B O 1
ATOM 2512 N N . CYS B 1 45 ? -13.734 20.484 10.789 1 65 45 CYS B N 1
ATOM 2513 C CA . CYS B 1 45 ? -12.891 20.812 11.93 1 65 45 CYS B CA 1
ATOM 2514 C C . CYS B 1 45 ? -13.016 22.281 12.289 1 65 45 CYS B C 1
ATOM 2516 O O . CYS B 1 45 ? -13.641 23.062 11.555 1 65 45 CYS B O 1
ATOM 2518 N N . GLY B 1 46 ? -12.539 22.703 13.398 1 56.81 46 GLY B N 1
ATOM 2519 C CA . GLY B 1 46 ? -12.562 24.094 13.836 1 56.81 46 GLY B CA 1
ATOM 2520 C C . GLY B 1 46 ? -13.969 24.625 14.031 1 56.81 46 GLY B C 1
ATOM 2521 O O . GLY B 1 46 ? -14.211 25.812 13.797 1 56.81 46 GLY B O 1
ATOM 2522 N N . PHE B 1 47 ? -14.922 23.734 14.227 1 57.47 47 PHE B N 1
ATOM 2523 C CA . PHE B 1 47 ? -16.312 24.047 14.5 1 57.47 47 PHE B CA 1
ATOM 2524 C C . PHE B 1 47 ? -17 24.609 13.25 1 57.47 47 PHE B C 1
ATOM 2526 O O . PHE B 1 47 ? -17.844 25.5 13.352 1 57.47 47 PHE B O 1
ATOM 2533 N N . THR B 1 48 ? -16.422 24.25 12.117 1 63.56 48 THR B N 1
ATOM 2534 C CA . THR B 1 48 ? -17.094 24.656 10.883 1 63.56 48 THR B CA 1
ATOM 2535 C C . THR B 1 48 ? -18.047 23.562 10.406 1 63.56 48 THR B C 1
ATOM 2537 O O . THR B 1 48 ? -17.766 22.375 10.555 1 63.56 48 THR B O 1
ATOM 2540 N N . ASN B 1 49 ? -19.234 24.031 9.977 1 71.75 49 ASN B N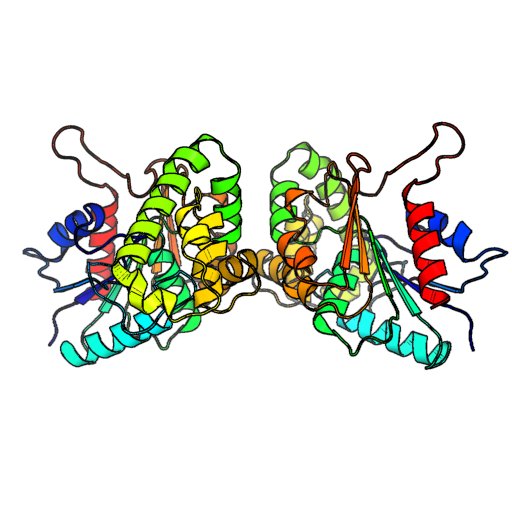 1
ATOM 2541 C CA . ASN B 1 49 ? -20.219 23.109 9.414 1 71.75 49 ASN B CA 1
ATOM 2542 C C . ASN B 1 49 ? -19.938 22.828 7.941 1 71.75 49 ASN B C 1
ATOM 2544 O O . ASN B 1 49 ? -19.375 23.672 7.238 1 71.75 49 ASN B O 1
ATOM 2548 N N . VAL B 1 50 ? -20.234 21.562 7.633 1 75.75 50 VAL B N 1
ATOM 2549 C CA . VAL B 1 50 ? -20.047 21.203 6.23 1 75.75 50 VAL B CA 1
ATOM 2550 C C . VAL B 1 50 ? -21.375 21.344 5.484 1 75.75 50 VAL B C 1
ATOM 2552 O O . VAL B 1 50 ? -22.438 21.109 6.059 1 75.75 50 VAL B O 1
ATOM 2555 N N . ASN B 1 51 ? -21.25 21.766 4.234 1 77.69 51 ASN B N 1
ATOM 2556 C CA . ASN B 1 51 ? -22.438 21.906 3.393 1 77.69 51 ASN B CA 1
ATOM 2557 C C . ASN B 1 51 ? -22.719 20.641 2.598 1 77.69 51 ASN B C 1
ATOM 2559 O O . ASN B 1 51 ? -23.812 20.469 2.041 1 77.69 51 ASN B O 1
ATOM 2563 N N . THR B 1 52 ? -21.781 19.828 2.506 1 82.12 52 THR B N 1
ATOM 2564 C CA . THR B 1 52 ? -21.906 18.531 1.864 1 82.12 52 THR B CA 1
ATOM 2565 C C . THR B 1 52 ? -21.469 17.406 2.814 1 82.12 52 THR B C 1
ATOM 2567 O O . THR B 1 52 ? -20.719 17.656 3.762 1 82.12 52 THR B O 1
ATOM 2570 N N . PRO B 1 53 ? -21.969 16.25 2.609 1 87.25 53 PRO B N 1
ATOM 2571 C CA . PRO B 1 53 ? -21.625 15.148 3.518 1 87.25 53 PRO B CA 1
ATOM 2572 C C . PRO B 1 53 ? -20.219 14.609 3.277 1 87.25 53 PRO B C 1
ATOM 2574 O O . PRO B 1 53 ? -20.062 13.43 2.941 1 87.25 53 PRO B O 1
ATOM 2577 N N . GLN B 1 54 ? -19.312 15.477 3.395 1 87.94 54 GLN B N 1
ATOM 2578 C CA . GLN B 1 54 ? -17.891 15.156 3.213 1 87.94 54 GLN B CA 1
ATOM 2579 C C . GLN B 1 54 ? -17.047 15.812 4.297 1 87.94 54 GLN B C 1
ATOM 2581 O O . GLN B 1 54 ? -16.953 17.031 4.371 1 87.94 54 GLN B O 1
ATOM 2586 N N . LEU B 1 55 ? -16.516 15.016 5.062 1 87.06 55 LEU B N 1
ATOM 2587 C CA . LEU B 1 55 ? -15.555 15.484 6.059 1 87.06 55 LEU B CA 1
ATOM 2588 C C . LEU B 1 55 ? -14.125 15.305 5.562 1 87.06 55 LEU B C 1
ATOM 2590 O O . LEU B 1 55 ? -13.883 14.586 4.59 1 87.06 55 LEU B O 1
ATOM 2594 N N . PHE B 1 56 ? -13.273 15.984 6.227 1 84.38 56 PHE B N 1
ATOM 2595 C CA . PHE B 1 56 ? -11.883 15.875 5.82 1 84.38 56 PHE B CA 1
ATOM 2596 C C . PHE B 1 56 ? -11.344 14.477 6.082 1 84.38 56 PHE B C 1
ATOM 2598 O O . PHE B 1 56 ? -11.758 13.812 7.039 1 84.38 56 PHE B O 1
ATOM 2605 N N . ASN B 1 57 ? -10.547 14.008 5.188 1 91 57 ASN B N 1
ATOM 2606 C CA . ASN B 1 57 ? -9.867 12.727 5.367 1 91 57 ASN B CA 1
ATOM 2607 C C . ASN B 1 57 ? -8.578 12.656 4.562 1 91 57 ASN B C 1
ATOM 2609 O O . ASN B 1 57 ? -8.25 13.594 3.822 1 91 57 ASN B O 1
ATOM 2613 N N . ALA B 1 58 ? -7.844 11.641 4.699 1 93.88 58 ALA B N 1
ATOM 2614 C CA . ALA B 1 58 ? -6.477 11.516 4.203 1 93.88 58 ALA B CA 1
ATOM 2615 C C . ALA B 1 58 ? -6.453 11.445 2.678 1 93.88 58 ALA B C 1
ATOM 2617 O O . ALA B 1 58 ? -5.418 11.688 2.055 1 93.88 58 ALA B O 1
ATOM 2618 N N . SER B 1 59 ? -7.527 11.07 2.068 1 93.44 59 SER B N 1
ATOM 2619 C CA . SER B 1 59 ? -7.52 10.828 0.63 1 93.44 59 SER B CA 1
ATOM 2620 C C . SER B 1 59 ? -7.777 12.109 -0.15 1 93.44 59 SER B C 1
ATOM 2622 O O . SER B 1 59 ? -7.531 12.172 -1.357 1 93.44 59 SER B O 1
ATOM 2624 N N . ILE B 1 60 ? -8.25 13.141 0.46 1 92.62 60 ILE B N 1
ATOM 2625 C CA . ILE B 1 60 ? -8.703 14.344 -0.234 1 92.62 60 ILE B CA 1
ATOM 2626 C C . ILE B 1 60 ? -7.598 15.391 -0.221 1 92.62 60 ILE B C 1
ATOM 2628 O O . ILE B 1 60 ? -7.207 15.883 0.843 1 92.62 60 ILE B O 1
ATOM 2632 N N . THR B 1 61 ? -7.129 15.734 -1.412 1 95.44 61 THR B N 1
ATOM 2633 C CA . THR B 1 61 ? -6.125 16.781 -1.521 1 95.44 61 THR B CA 1
ATOM 2634 C C . THR B 1 61 ? -6.688 18 -2.266 1 95.44 61 THR B C 1
ATOM 2636 O O . THR B 1 61 ? -6.035 19.047 -2.348 1 95.44 61 THR B O 1
ATOM 2639 N N . ASP B 1 62 ? -7.887 17.875 -2.723 1 92.69 62 ASP B N 1
ATOM 2640 C CA . ASP B 1 62 ? -8.516 18.984 -3.438 1 92.69 62 ASP B CA 1
ATOM 2641 C C . ASP B 1 62 ? -8.719 20.188 -2.52 1 92.69 62 ASP B C 1
ATOM 2643 O O . ASP B 1 62 ? -8.641 21.328 -2.965 1 92.69 62 ASP B O 1
ATOM 2647 N N . ASP B 1 63 ? -9.023 19.906 -1.284 1 91.12 63 ASP B N 1
ATOM 2648 C CA . ASP B 1 63 ? -9.281 20.984 -0.328 1 91.12 63 ASP B CA 1
ATOM 2649 C C . ASP B 1 63 ? -8.039 21.859 -0.147 1 91.12 63 ASP B C 1
ATOM 2651 O O . ASP B 1 63 ? -8.141 23.094 -0.141 1 91.12 63 ASP B O 1
ATOM 2655 N N . ILE B 1 64 ? -6.887 21.203 0.007 1 93.75 64 ILE B N 1
ATOM 2656 C CA . ILE B 1 64 ? -5.672 22 0.161 1 93.75 64 ILE B CA 1
ATOM 2657 C C . ILE B 1 64 ? -5.363 22.734 -1.142 1 93.75 64 ILE B C 1
ATOM 2659 O O . ILE B 1 64 ? -4.871 23.859 -1.123 1 93.75 64 ILE B O 1
ATOM 2663 N N . ARG B 1 65 ? -5.594 22.094 -2.293 1 94.5 65 ARG B N 1
ATOM 2664 C CA . ARG B 1 65 ? -5.43 22.781 -3.576 1 94.5 65 ARG B CA 1
ATOM 2665 C C . ARG B 1 65 ? -6.242 24.062 -3.625 1 94.5 65 ARG B C 1
ATOM 2667 O O . ARG B 1 65 ? -5.711 25.125 -3.971 1 94.5 65 ARG B O 1
ATOM 2674 N N . GLU B 1 66 ? -7.469 23.938 -3.236 1 92.56 66 GLU B N 1
ATOM 2675 C CA . GLU B 1 66 ? -8.359 25.078 -3.25 1 92.56 66 GLU B CA 1
ATOM 2676 C C . GLU B 1 66 ? -7.926 26.125 -2.229 1 92.56 66 GLU B C 1
ATOM 2678 O O . GLU B 1 66 ? -7.957 27.328 -2.51 1 92.56 66 GLU B O 1
ATOM 2683 N N . ALA B 1 67 ? -7.578 25.625 -1.076 1 93.06 67 ALA B N 1
ATOM 2684 C CA . ALA B 1 67 ? -7.141 26.531 -0.019 1 93.06 67 ALA B CA 1
ATOM 2685 C C . ALA B 1 67 ? -5.93 27.359 -0.461 1 93.06 67 ALA B C 1
ATOM 2687 O O . ALA B 1 67 ? -5.883 28.562 -0.25 1 93.06 67 ALA B O 1
ATOM 2688 N N . LEU B 1 68 ? -4.992 26.734 -1.091 1 94.69 68 LEU B N 1
ATOM 2689 C CA . LEU B 1 68 ? -3.777 27.406 -1.528 1 94.69 68 LEU B CA 1
ATOM 2690 C C . LEU B 1 68 ? -4.086 28.438 -2.611 1 94.69 68 LEU B C 1
ATOM 2692 O O . LEU B 1 68 ? -3.521 29.531 -2.611 1 94.69 68 LEU B O 1
ATOM 2696 N N . ARG B 1 69 ? -4.957 28.062 -3.475 1 92.94 69 ARG B N 1
ATOM 2697 C CA . ARG B 1 69 ? -5.379 29.016 -4.496 1 92.94 69 ARG B CA 1
ATOM 2698 C C . ARG B 1 69 ? -6.012 30.25 -3.865 1 92.94 69 ARG B C 1
ATOM 2700 O O . ARG B 1 69 ? -5.695 31.375 -4.25 1 92.94 69 ARG B O 1
ATOM 2707 N N . HIS B 1 70 ? -6.887 30 -2.965 1 92.56 70 HIS B N 1
ATOM 2708 C CA . HIS B 1 70 ? -7.566 31.094 -2.275 1 92.56 70 HIS B CA 1
ATOM 2709 C C . HIS B 1 70 ? -6.574 31.969 -1.519 1 92.56 70 HIS B C 1
ATOM 2711 O O . HIS B 1 70 ? -6.656 33.188 -1.576 1 92.56 70 HIS B O 1
ATOM 2717 N N . ILE B 1 71 ? -5.684 31.328 -0.811 1 92.44 71 ILE B N 1
ATOM 2718 C CA . ILE B 1 71 ? -4.68 32.031 -0.032 1 92.44 71 ILE B CA 1
ATOM 2719 C C . ILE B 1 71 ? -3.834 32.906 -0.958 1 92.44 71 ILE B C 1
ATOM 2721 O O . ILE B 1 71 ? -3.625 34.094 -0.685 1 92.44 71 ILE B O 1
ATOM 2725 N N . GLN B 1 72 ? -3.439 32.375 -2.016 1 92 72 GLN B N 1
ATOM 2726 C CA . GLN B 1 72 ? -2.631 33.125 -2.975 1 92 72 GLN B CA 1
ATOM 2727 C C . GLN B 1 72 ? -3.385 34.344 -3.5 1 92 72 GLN B C 1
ATOM 2729 O O . GLN B 1 72 ? -2.803 35.406 -3.656 1 92 72 GLN B O 1
ATOM 2734 N N . LYS B 1 73 ? -4.617 34.125 -3.74 1 91.44 73 LYS B N 1
ATOM 2735 C CA . LYS B 1 73 ? -5.445 35.25 -4.219 1 91.44 73 LYS B CA 1
ATOM 2736 C C . LYS B 1 73 ? -5.516 36.375 -3.186 1 91.44 73 LYS B C 1
ATOM 2738 O O . LYS B 1 73 ? -5.555 37.531 -3.545 1 91.44 73 LYS B O 1
ATOM 2743 N N . GLN B 1 74 ? -5.543 35.969 -1.953 1 91.31 74 GLN B N 1
ATOM 2744 C CA . GLN B 1 74 ? -5.695 36.938 -0.873 1 91.31 74 GLN B CA 1
ATOM 2745 C C . GLN B 1 74 ? -4.375 37.656 -0.575 1 91.31 74 GLN B C 1
ATOM 2747 O O . GLN B 1 74 ? -4.348 38.844 -0.336 1 91.31 74 GLN B O 1
ATOM 2752 N N . VAL B 1 75 ? -3.279 36.938 -0.603 1 91.06 75 VAL B N 1
ATOM 2753 C CA . VAL B 1 75 ? -2.025 37.5 -0.114 1 91.06 75 VAL B CA 1
ATOM 2754 C C . VAL B 1 75 ? -1.164 37.938 -1.294 1 91.06 75 VAL B C 1
ATOM 2756 O O . VAL B 1 75 ? -0.169 38.656 -1.113 1 91.06 75 VAL B O 1
ATOM 2759 N N . GLY B 1 76 ? -1.497 37.5 -2.516 1 89.56 76 GLY B N 1
ATOM 2760 C CA . GLY B 1 76 ? -0.738 37.875 -3.705 1 89.56 76 GLY B CA 1
ATOM 2761 C C . GLY B 1 76 ? -0.07 36.688 -4.363 1 89.56 76 GLY B C 1
ATOM 2762 O O . GLY B 1 76 ? 0.485 35.812 -3.678 1 89.56 76 GLY B O 1
ATOM 2763 N N . GLU B 1 77 ? -0.032 36.656 -5.633 1 86.62 77 GLU B N 1
ATOM 2764 C CA . GLU B 1 77 ? 0.465 35.531 -6.43 1 86.62 77 GLU B CA 1
ATOM 2765 C C . GLU B 1 77 ? 1.962 35.312 -6.215 1 86.62 77 GLU B C 1
ATOM 2767 O O . GLU B 1 77 ? 2.457 34.188 -6.305 1 86.62 77 GLU B O 1
ATOM 2772 N N . LYS B 1 78 ? 2.604 36.344 -5.895 1 88.25 78 LYS B N 1
ATOM 2773 C CA . LYS B 1 78 ? 4.055 36.25 -5.77 1 88.25 78 LYS B CA 1
ATOM 2774 C C . LYS B 1 78 ? 4.473 36.031 -4.316 1 88.25 78 LYS B C 1
ATOM 2776 O O . LYS B 1 78 ? 5.656 35.844 -4.031 1 88.25 78 LYS B O 1
ATOM 2781 N N . THR B 1 79 ? 3.539 36.094 -3.395 1 90.56 79 THR B N 1
ATOM 2782 C CA . THR B 1 79 ? 3.852 35.875 -1.986 1 90.56 79 THR B CA 1
ATOM 2783 C C . THR B 1 79 ? 4.422 34.5 -1.763 1 90.56 79 THR B C 1
ATOM 2785 O O . THR B 1 79 ? 3.834 33.5 -2.203 1 90.56 79 THR B O 1
ATOM 2788 N N . PRO B 1 80 ? 5.559 34.438 -1.164 1 90.56 80 PRO B N 1
ATOM 2789 C CA . PRO B 1 80 ? 6.117 33.125 -0.868 1 90.56 80 PRO B CA 1
ATOM 2790 C C . PRO B 1 80 ? 5.297 32.344 0.165 1 90.56 80 PRO B C 1
ATOM 2792 O O . PRO B 1 80 ? 4.906 32.906 1.19 1 90.56 80 PRO B O 1
ATOM 2795 N N . LEU B 1 81 ? 4.996 31.094 -0.103 1 96.06 81 LEU B N 1
ATOM 2796 C CA . LEU B 1 81 ? 4.25 30.234 0.809 1 96.06 81 LEU B CA 1
ATOM 2797 C C . LEU B 1 81 ? 5.09 29.031 1.225 1 96.06 81 LEU B C 1
ATOM 2799 O O . LEU B 1 81 ? 5.82 28.469 0.406 1 96.06 81 LEU B O 1
ATOM 2803 N N . ILE B 1 82 ? 5.031 28.688 2.506 1 96.94 82 ILE B N 1
ATOM 2804 C CA . ILE B 1 82 ? 5.609 27.453 2.996 1 96.94 82 ILE B CA 1
ATOM 2805 C C . ILE B 1 82 ? 4.535 26.625 3.719 1 96.94 82 ILE B C 1
ATOM 2807 O O . ILE B 1 82 ? 3.789 27.172 4.539 1 96.94 82 ILE B O 1
ATOM 2811 N N . GLY B 1 83 ? 4.406 25.422 3.289 1 97.44 83 GLY B N 1
ATOM 2812 C CA . GLY B 1 83 ? 3.457 24.531 3.949 1 97.44 83 GLY B CA 1
ATOM 2813 C C . GLY B 1 83 ? 4.059 23.781 5.121 1 97.44 83 GLY B C 1
ATOM 2814 O O . GLY B 1 83 ? 5.207 23.328 5.055 1 97.44 83 GLY B O 1
ATOM 2815 N N . ILE B 1 84 ? 3.283 23.656 6.203 1 96.25 84 ILE B N 1
ATOM 2816 C CA . ILE B 1 84 ? 3.678 22.859 7.359 1 96.25 84 ILE B CA 1
ATOM 2817 C C . ILE B 1 84 ? 2.531 21.938 7.762 1 96.25 84 ILE B C 1
ATOM 2819 O O . ILE B 1 84 ? 1.411 22.391 8 1 96.25 84 ILE B O 1
ATOM 2823 N N . GLY B 1 85 ? 2.812 20.719 7.758 1 95.81 85 GLY B N 1
ATOM 2824 C CA . GLY B 1 85 ? 1.818 19.75 8.188 1 95.81 85 GLY B CA 1
ATOM 2825 C C . GLY B 1 85 ? 2.221 18.984 9.445 1 95.81 85 GLY B C 1
ATOM 2826 O O . GLY B 1 85 ? 3.406 18.734 9.664 1 95.81 85 GLY B O 1
ATOM 2827 N N . PHE B 1 86 ? 1.175 18.625 10.227 1 92.81 86 PHE B N 1
ATOM 2828 C CA . PHE B 1 86 ? 1.361 17.812 11.43 1 92.81 86 PHE B CA 1
ATOM 2829 C C . PHE B 1 86 ? 0.541 16.531 11.352 1 92.81 86 PHE B C 1
ATOM 2831 O O . PHE B 1 86 ? -0.645 16.562 11.016 1 92.81 86 PHE B O 1
ATOM 2838 N N . SER B 1 87 ? 1.172 15.43 11.68 1 94.38 87 SER B N 1
ATOM 2839 C CA . SER B 1 87 ? 0.467 14.148 11.742 1 94.38 87 SER B CA 1
ATOM 2840 C C . SER B 1 87 ? -0.313 13.891 10.453 1 94.38 87 SER B C 1
ATOM 2842 O O . SER B 1 87 ? 0.26 13.891 9.367 1 94.38 87 SER B O 1
ATOM 2844 N N . LEU B 1 88 ? -1.64 13.75 10.539 1 94.06 88 LEU B N 1
ATOM 2845 C CA . LEU B 1 88 ? -2.453 13.523 9.344 1 94.06 88 LEU B CA 1
ATOM 2846 C C . LEU B 1 88 ? -2.336 14.688 8.375 1 94.06 88 LEU B C 1
ATOM 2848 O O . LEU B 1 88 ? -2.357 14.492 7.156 1 94.06 88 LEU B O 1
ATOM 2852 N N . GLY B 1 89 ? -2.234 15.891 8.906 1 95 89 GLY B N 1
ATOM 2853 C CA . GLY B 1 89 ? -2.006 17.047 8.062 1 95 89 GLY B CA 1
ATOM 2854 C C . GLY B 1 89 ? -0.729 16.953 7.25 1 95 89 GLY B C 1
ATOM 2855 O O . GLY B 1 89 ? -0.679 17.422 6.109 1 95 89 GLY B O 1
ATOM 2856 N N . SER B 1 90 ? 0.281 16.344 7.859 1 96.56 90 SER B N 1
ATOM 2857 C CA . SER B 1 90 ? 1.52 16.094 7.129 1 96.56 90 SER B CA 1
ATOM 2858 C C . SER B 1 90 ? 1.291 15.141 5.965 1 96.56 90 SER B C 1
ATOM 2860 O O . SER B 1 90 ? 1.778 15.383 4.855 1 96.56 90 SER B O 1
ATOM 2862 N N . ASN B 1 91 ? 0.552 14.125 6.246 1 98.06 91 ASN B N 1
ATOM 2863 C CA . ASN B 1 91 ? 0.266 13.156 5.191 1 98.06 91 ASN B CA 1
ATOM 2864 C C . ASN B 1 91 ? -0.473 13.797 4.023 1 98.06 91 ASN B C 1
ATOM 2866 O O . ASN B 1 91 ? -0.103 13.602 2.865 1 98.06 91 ASN B O 1
ATOM 2870 N N . ILE B 1 92 ? -1.459 14.578 4.312 1 97.44 92 ILE B N 1
ATOM 2871 C CA . ILE B 1 92 ? -2.254 15.242 3.287 1 97.44 92 ILE B CA 1
ATOM 2872 C C . ILE B 1 92 ? -1.375 16.219 2.506 1 97.44 92 ILE B C 1
ATOM 2874 O O . ILE B 1 92 ? -1.425 16.266 1.273 1 97.44 92 ILE B O 1
ATOM 2878 N N . LEU B 1 93 ? -0.556 16.938 3.211 1 98.19 93 LEU B N 1
ATOM 2879 C CA . LEU B 1 93 ? 0.336 17.922 2.588 1 98.19 93 LEU B CA 1
ATOM 2880 C C . LEU B 1 93 ? 1.311 17.234 1.638 1 98.19 93 LEU B C 1
ATOM 2882 O O . LEU B 1 93 ? 1.456 17.641 0.485 1 98.19 93 LEU B O 1
ATOM 2886 N N . VAL B 1 94 ? 1.938 16.203 2.129 1 98.81 94 VAL B N 1
ATOM 2887 C CA . VAL B 1 94 ? 2.945 15.508 1.332 1 98.81 94 VAL B CA 1
ATOM 2888 C C . VAL B 1 94 ? 2.279 14.805 0.153 1 98.81 94 VAL B C 1
ATOM 2890 O O . VAL B 1 94 ? 2.832 14.766 -0.949 1 98.81 94 VAL B O 1
ATOM 2893 N N . LYS B 1 95 ? 1.151 14.242 0.387 1 98.69 95 LYS B N 1
ATOM 2894 C CA . LYS B 1 95 ? 0.406 13.664 -0.727 1 98.69 95 LYS B CA 1
ATOM 2895 C C . LYS B 1 95 ? 0.119 14.703 -1.801 1 98.69 95 LYS B C 1
ATOM 2897 O O . LYS B 1 95 ? 0.34 14.461 -2.988 1 98.69 95 LYS B O 1
ATOM 2902 N N . TYR B 1 96 ? -0.384 15.852 -1.368 1 98.38 96 TYR B N 1
ATOM 2903 C CA . TYR B 1 96 ? -0.628 16.969 -2.277 1 98.38 96 TYR B CA 1
ATOM 2904 C C . TYR B 1 96 ? 0.634 17.328 -3.053 1 98.38 96 TYR B C 1
ATOM 2906 O O . TYR B 1 96 ? 0.594 17.484 -4.277 1 98.38 96 TYR B O 1
ATOM 2914 N N . LEU B 1 97 ? 1.711 17.453 -2.412 1 98.75 97 LEU B N 1
ATOM 2915 C CA . LEU B 1 97 ? 2.971 17.828 -3.039 1 98.75 97 LEU B CA 1
ATOM 2916 C C . LEU B 1 97 ? 3.4 16.797 -4.074 1 98.75 97 LEU B C 1
ATOM 2918 O O . LEU B 1 97 ? 3.885 17.156 -5.148 1 98.75 97 LEU B O 1
ATOM 2922 N N . GLY B 1 98 ? 3.258 15.547 -3.693 1 98.62 98 GLY B N 1
ATOM 2923 C CA . GLY B 1 98 ? 3.59 14.492 -4.637 1 98.62 98 GLY B CA 1
ATOM 2924 C C . GLY B 1 98 ? 2.711 14.5 -5.871 1 98.62 98 GLY B C 1
ATOM 2925 O O . GLY B 1 98 ? 3.18 14.211 -6.977 1 98.62 98 GLY B O 1
ATOM 2926 N N . GLU B 1 99 ? 1.465 14.797 -5.672 1 98.25 99 GLU B N 1
ATOM 2927 C CA . GLU B 1 99 ? 0.509 14.844 -6.773 1 98.25 99 GLU B CA 1
ATOM 2928 C C . GLU B 1 99 ? 0.734 16.078 -7.648 1 98.25 99 GLU B C 1
ATOM 2930 O O . GLU B 1 99 ? 0.637 15.992 -8.875 1 98.25 99 GLU B O 1
ATOM 2935 N N . GLU B 1 100 ? 1.061 17.141 -7.027 1 97.5 100 GLU B N 1
ATOM 2936 C CA . GLU B 1 100 ? 1.162 18.422 -7.727 1 97.5 100 GLU B CA 1
ATOM 2937 C C . GLU B 1 100 ? 2.533 18.578 -8.375 1 97.5 100 GLU B C 1
ATOM 2939 O O . GLU B 1 100 ? 2.668 19.297 -9.375 1 97.5 100 GLU B O 1
ATOM 2944 N N . LYS B 1 101 ? 3.531 17.984 -7.734 1 97.44 101 LYS B N 1
ATOM 2945 C CA . LYS B 1 101 ? 4.906 18.094 -8.219 1 97.44 101 LYS B CA 1
ATOM 2946 C C . LYS B 1 101 ? 5.328 19.547 -8.352 1 97.44 101 LYS B C 1
ATOM 2948 O O . LYS B 1 101 ? 5.238 20.328 -7.391 1 97.44 101 LYS B O 1
ATOM 2953 N N . GLU B 1 102 ? 5.594 20 -9.578 1 96.5 102 GLU B N 1
ATOM 2954 C CA . GLU B 1 102 ? 6.141 21.344 -9.789 1 96.5 102 GLU B CA 1
ATOM 2955 C C . GLU B 1 102 ? 5.035 22.391 -9.844 1 96.5 102 GLU B C 1
ATOM 2957 O O . GLU B 1 102 ? 5.305 23.594 -9.797 1 96.5 102 GLU B O 1
ATOM 2962 N N . LYS B 1 103 ? 3.869 22.016 -9.859 1 96.06 103 LYS B N 1
ATOM 2963 C CA . LYS B 1 103 ? 2.764 22.938 -10.07 1 96.06 103 LYS B CA 1
ATOM 2964 C C . LYS B 1 103 ? 2.334 23.594 -8.758 1 96.06 103 LYS B C 1
ATOM 2966 O O . LYS B 1 103 ? 1.499 24.5 -8.758 1 96.06 103 LYS B O 1
ATOM 2971 N N . THR B 1 104 ? 2.855 23.188 -7.613 1 96.88 104 THR B N 1
ATOM 2972 C CA . THR B 1 104 ? 2.475 23.75 -6.32 1 96.88 104 THR B CA 1
ATOM 2973 C C . THR B 1 104 ? 2.986 25.172 -6.188 1 96.88 104 THR B C 1
ATOM 2975 O O . THR B 1 104 ? 4.086 25.5 -6.641 1 96.88 104 THR B O 1
ATOM 2978 N N . PRO B 1 105 ? 2.207 26.047 -5.574 1 95.44 105 PRO B N 1
ATOM 2979 C CA . PRO B 1 105 ? 2.697 27.391 -5.293 1 95.44 105 PRO B CA 1
ATOM 2980 C C . PRO B 1 105 ? 3.613 27.453 -4.07 1 95.44 105 PRO B C 1
ATOM 2982 O O . PRO B 1 105 ? 4.195 28.5 -3.773 1 95.44 105 PRO B O 1
ATOM 2985 N N . LEU B 1 106 ? 3.768 26.375 -3.342 1 96.88 106 LEU B N 1
ATOM 2986 C CA . LEU B 1 106 ? 4.609 26.344 -2.15 1 96.88 106 LEU B CA 1
ATOM 2987 C C . LEU B 1 106 ? 6.086 26.375 -2.527 1 96.88 106 LEU B C 1
ATOM 2989 O O . LEU B 1 106 ? 6.508 25.688 -3.451 1 96.88 106 LEU B O 1
ATOM 2993 N N . LEU B 1 107 ? 6.766 27.203 -1.795 1 96.75 107 LEU B N 1
ATOM 2994 C CA . LEU B 1 107 ? 8.211 27.297 -1.974 1 96.75 107 LEU B CA 1
ATOM 2995 C C . LEU B 1 107 ? 8.922 26.109 -1.335 1 96.75 107 LEU B C 1
ATOM 2997 O O . LEU B 1 107 ? 9.938 25.641 -1.848 1 96.75 107 LEU B O 1
ATOM 3001 N N . ALA B 1 108 ? 8.453 25.703 -0.247 1 97.88 108 ALA B N 1
ATOM 3002 C CA . ALA B 1 108 ? 8.977 24.625 0.58 1 97.88 108 ALA B CA 1
ATOM 3003 C C . ALA B 1 108 ? 7.898 24.078 1.52 1 97.88 108 ALA B C 1
ATOM 3005 O O . ALA B 1 108 ? 6.793 24.625 1.585 1 97.88 108 ALA B O 1
ATOM 3006 N N . ALA B 1 109 ? 8.227 22.984 2.154 1 98.56 109 ALA B N 1
ATOM 3007 C CA . ALA B 1 109 ? 7.266 22.422 3.092 1 98.56 109 ALA B CA 1
ATOM 3008 C C . ALA B 1 109 ? 7.973 21.672 4.219 1 98.56 109 ALA B C 1
ATOM 3010 O O . ALA B 1 109 ? 9.148 21.328 4.102 1 98.56 109 ALA B O 1
ATOM 3011 N N . VAL B 1 110 ? 7.266 21.5 5.32 1 97.75 110 VAL B N 1
ATOM 3012 C CA . VAL B 1 110 ? 7.723 20.734 6.477 1 97.75 110 VAL B CA 1
ATOM 3013 C C . VAL B 1 110 ? 6.668 19.703 6.859 1 97.75 110 VAL B C 1
ATOM 3015 O O . VAL B 1 110 ? 5.48 20.016 6.945 1 97.75 110 VAL B O 1
ATOM 3018 N N . SER B 1 111 ? 7.074 18.531 6.969 1 97.94 111 SER B N 1
ATOM 3019 C CA . SER B 1 111 ? 6.242 17.406 7.395 1 97.94 111 SER B CA 1
ATOM 3020 C C . SER B 1 111 ? 6.672 16.891 8.766 1 97.94 111 SER B C 1
ATOM 3022 O O . SER B 1 111 ? 7.785 16.391 8.922 1 97.94 111 SER B O 1
ATOM 3024 N N . ILE B 1 112 ? 5.758 16.953 9.734 1 94.81 112 ILE B N 1
ATOM 3025 C CA . ILE B 1 112 ? 6.121 16.609 11.102 1 94.81 112 ILE B CA 1
ATOM 3026 C C . ILE B 1 112 ? 5.266 15.445 11.586 1 94.81 112 ILE B C 1
ATOM 3028 O O . ILE B 1 112 ? 4.035 15.492 11.516 1 94.81 112 ILE B O 1
ATOM 3032 N N . ALA B 1 113 ? 5.906 14.398 12.133 1 94.62 113 ALA B N 1
ATOM 3033 C CA . ALA B 1 113 ? 5.242 13.227 12.703 1 94.62 113 ALA B CA 1
ATOM 3034 C C . ALA B 1 113 ? 4.254 12.617 11.711 1 94.62 113 ALA B C 1
ATOM 3036 O O . ALA B 1 113 ? 3.104 12.352 12.062 1 94.62 113 ALA B O 1
ATOM 3037 N N . ASN B 1 114 ? 4.648 12.43 10.5 1 96.81 114 ASN B N 1
ATOM 3038 C CA . ASN B 1 114 ? 3.826 11.977 9.383 1 96.81 114 ASN B CA 1
ATOM 3039 C C . ASN B 1 114 ? 3.643 10.461 9.391 1 96.81 114 ASN B C 1
ATOM 3041 O O . ASN B 1 114 ? 4.621 9.719 9.43 1 96.81 114 ASN B O 1
ATOM 3045 N N . PRO B 1 115 ? 2.379 10.031 9.406 1 95.69 115 PRO B N 1
ATOM 3046 C CA . PRO B 1 115 ? 2.133 8.602 9.25 1 95.69 115 PRO B CA 1
ATOM 3047 C C . PRO B 1 115 ? 2.127 8.156 7.789 1 95.69 115 PRO B C 1
ATOM 3049 O O . PRO B 1 115 ? 1.11 7.664 7.289 1 95.69 115 PRO B O 1
ATOM 3052 N N . TYR B 1 116 ? 3.053 8.281 7.004 1 97.75 116 TYR B N 1
ATOM 3053 C CA . TYR B 1 116 ? 3.324 8.195 5.574 1 97.75 116 TYR B CA 1
ATOM 3054 C C . TYR B 1 116 ? 2.51 7.078 4.934 1 97.75 116 TYR B C 1
ATOM 3056 O O . TYR B 1 116 ? 2.078 7.199 3.783 1 97.75 116 TYR B O 1
ATOM 3064 N N . ASP B 1 117 ? 2.426 5.934 5.57 1 96.44 117 ASP B N 1
ATOM 3065 C CA . ASP B 1 117 ? 1.732 4.734 5.109 1 96.44 117 ASP B CA 1
ATOM 3066 C C . ASP B 1 117 ? 0.575 4.379 6.039 1 96.44 117 ASP B C 1
ATOM 3068 O O . ASP B 1 117 ? 0.761 3.66 7.023 1 96.44 117 ASP B O 1
ATOM 3072 N N . LEU B 1 118 ? -0.57 4.766 5.609 1 95.94 118 LEU B N 1
ATOM 3073 C CA . LEU B 1 118 ? -1.731 4.688 6.488 1 95.94 118 LEU B CA 1
ATOM 3074 C C . LEU B 1 118 ? -2.199 3.242 6.641 1 95.94 118 LEU B C 1
ATOM 3076 O O . LEU B 1 118 ? -2.742 2.867 7.684 1 95.94 118 LEU B O 1
ATOM 3080 N N . LEU B 1 119 ? -2.014 2.461 5.652 1 93.56 119 LEU B N 1
ATOM 3081 C CA . LEU B 1 119 ? -2.41 1.061 5.73 1 93.56 119 LEU B CA 1
ATOM 3082 C C . LEU B 1 119 ? -1.576 0.318 6.77 1 93.56 119 LEU B C 1
ATOM 3084 O O . LEU B 1 119 ? -2.123 -0.338 7.66 1 93.56 119 LEU B O 1
ATOM 3088 N N . SER B 1 120 ? -0.268 0.477 6.699 1 90.38 120 SER B N 1
ATOM 3089 C CA . SER B 1 120 ? 0.628 -0.182 7.645 1 90.38 120 SER B CA 1
ATOM 3090 C C . SER B 1 120 ? 0.439 0.362 9.055 1 90.38 120 SER B C 1
ATOM 3092 O O . SER B 1 120 ? 0.411 -0.403 10.023 1 90.38 120 SER B O 1
ATOM 3094 N N . SER B 1 121 ? 0.318 1.674 9.125 1 90.12 121 SER B N 1
ATOM 3095 C CA . SER B 1 121 ? 0.115 2.297 10.43 1 90.12 121 SER B CA 1
ATOM 3096 C C . SER B 1 121 ? -1.197 1.842 11.062 1 90.12 121 SER B C 1
ATOM 3098 O O . SER B 1 121 ? -1.257 1.587 12.266 1 90.12 121 SER B O 1
ATOM 3100 N N . GLY B 1 122 ? -2.199 1.795 10.227 1 89.06 122 GLY B N 1
ATOM 3101 C CA . GLY B 1 122 ? -3.5 1.359 10.703 1 89.06 122 GLY B CA 1
ATOM 3102 C C . GLY B 1 122 ? -3.488 -0.051 11.266 1 89.06 122 GLY B C 1
ATOM 3103 O O . GLY B 1 122 ? -4.137 -0.328 12.273 1 89.06 122 GLY B O 1
ATOM 3104 N N . LYS B 1 123 ? -2.791 -0.967 10.648 1 85.69 123 LYS B N 1
ATOM 3105 C CA . LYS B 1 123 ? -2.693 -2.348 11.109 1 85.69 123 LYS B CA 1
ATOM 3106 C C . LYS B 1 123 ? -2.078 -2.42 12.5 1 85.69 123 LYS B C 1
ATOM 3108 O O . LYS B 1 123 ? -2.566 -3.154 13.367 1 85.69 123 LYS B O 1
ATOM 3113 N N . VAL B 1 124 ? -1.096 -1.626 12.727 1 81.69 124 VAL B N 1
ATOM 3114 C CA . VAL B 1 124 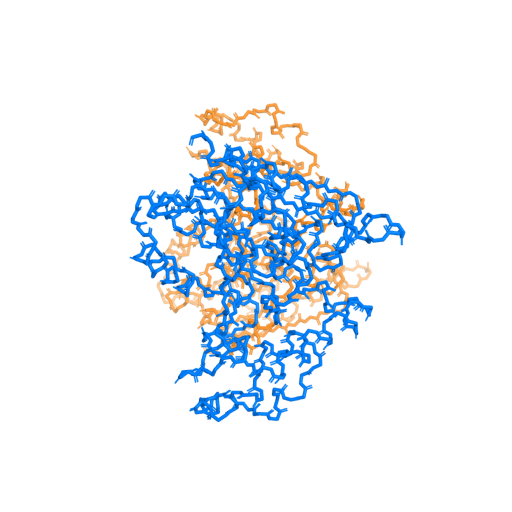? -0.401 -1.636 14.008 1 81.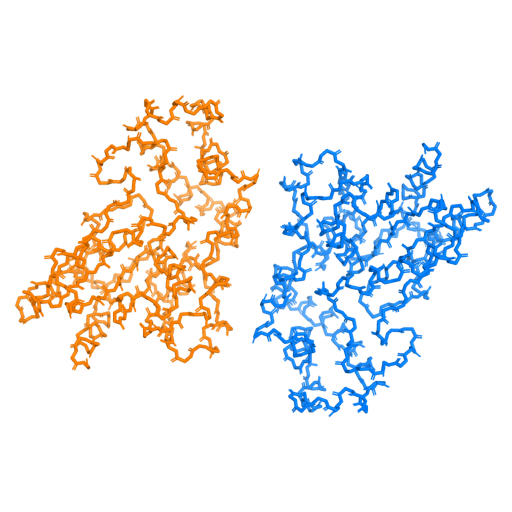69 124 VAL B CA 1
ATOM 3115 C C . VAL B 1 124 ? -1.287 -1.004 15.078 1 81.69 124 VAL B C 1
ATOM 3117 O O . VAL B 1 124 ? -1.367 -1.506 16.203 1 81.69 124 VAL B O 1
ATOM 3120 N N . LEU B 1 125 ? -1.917 0.098 14.695 1 83.31 125 LEU B N 1
ATOM 3121 C CA . LEU B 1 125 ? -2.801 0.787 15.625 1 83.31 125 LEU B CA 1
ATOM 3122 C C . LEU B 1 125 ? -3.918 -0.138 16.094 1 83.31 125 LEU B C 1
ATOM 3124 O O . LEU B 1 125 ? -4.34 -0.066 17.25 1 83.31 125 LEU B O 1
ATOM 3128 N N . ASP B 1 126 ? -4.289 -1.043 15.258 1 82.88 126 ASP B N 1
ATOM 3129 C CA . ASP B 1 126 ? -5.426 -1.907 15.555 1 82.88 126 ASP B CA 1
ATOM 3130 C C . ASP B 1 126 ? -4.984 -3.17 16.281 1 82.88 126 ASP B C 1
ATOM 3132 O O . ASP B 1 126 ? -5.793 -3.832 16.938 1 82.88 126 ASP B O 1
ATOM 3136 N N . GLN B 1 127 ? -3.781 -3.605 16.156 1 78.62 127 GLN B N 1
ATOM 3137 C CA . GLN B 1 127 ? -3.311 -4.879 16.688 1 78.62 127 GLN B CA 1
ATOM 3138 C C . GLN B 1 127 ? -2.83 -4.727 18.125 1 78.62 127 GLN B C 1
ATOM 3140 O O . GLN B 1 127 ? -3.002 -5.637 18.938 1 78.62 127 GLN B O 1
ATOM 3145 N N . GLY B 1 128 ? -2.168 -3.582 18.453 1 73.94 128 GLY B N 1
ATOM 3146 C CA . GLY B 1 128 ? -1.657 -3.395 19.797 1 73.94 128 GLY B CA 1
ATOM 3147 C C . GLY B 1 128 ? -2.73 -3.004 20.797 1 73.94 128 GLY B C 1
ATOM 3148 O O . GLY B 1 128 ? -3.555 -2.129 20.516 1 73.94 128 GLY B O 1
ATOM 3149 N N . PHE B 1 129 ? -2.803 -3.736 21.922 1 72.19 129 PHE B N 1
ATOM 3150 C CA . PHE B 1 129 ? -3.805 -3.453 22.953 1 72.19 129 PHE B CA 1
ATOM 3151 C C . PHE B 1 1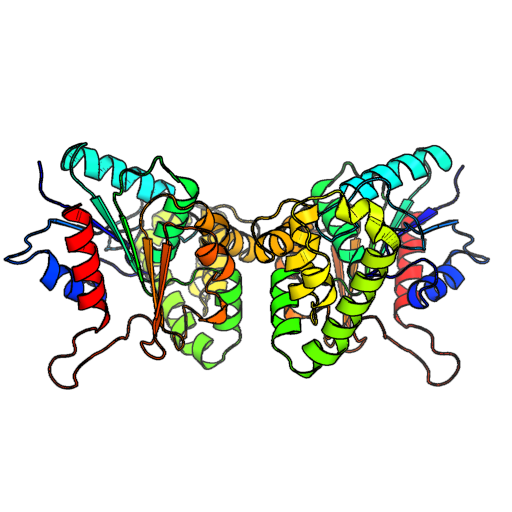29 ? -3.75 -1.989 23.375 1 72.19 129 PHE B C 1
ATOM 3153 O O . PHE B 1 129 ? -4.777 -1.307 23.406 1 72.19 129 PHE B O 1
ATOM 3160 N N . PHE B 1 130 ? -2.525 -1.47 23.609 1 72.19 130 PHE B N 1
ATOM 3161 C CA . PHE B 1 130 ? -2.346 -0.102 24.078 1 72.19 130 PHE B CA 1
ATOM 3162 C C . PHE B 1 130 ? -2.688 0.9 22.984 1 72.19 130 PHE B C 1
ATOM 3164 O O . PHE B 1 130 ? -3.461 1.833 23.203 1 72.19 130 PHE B O 1
ATOM 3171 N N . THR B 1 131 ? -2.166 0.676 21.859 1 77.69 131 THR B N 1
ATOM 3172 C CA . THR B 1 131 ? -2.404 1.613 20.766 1 77.69 131 THR B CA 1
ATOM 3173 C C . THR B 1 131 ? -3.875 1.611 20.359 1 77.69 131 THR B C 1
ATOM 3175 O O . THR B 1 131 ? -4.441 2.662 20.062 1 77.69 131 THR B O 1
ATOM 3178 N N . ARG B 1 132 ? -4.465 0.486 20.5 1 80.5 132 ARG B N 1
ATOM 3179 C CA . ARG B 1 132 ? -5.867 0.346 20.141 1 80.5 132 ARG B CA 1
ATOM 3180 C C . ARG B 1 132 ? -6.773 1.059 21.141 1 80.5 132 ARG B C 1
ATOM 3182 O O . ARG B 1 132 ? -7.641 1.843 20.75 1 80.5 132 ARG B O 1
ATOM 3189 N N . ASN B 1 133 ? -6.469 0.869 22.344 1 78.31 133 ASN B N 1
ATOM 3190 C CA . ASN B 1 133 ? -7.391 1.337 23.375 1 78.31 133 ASN B CA 1
ATOM 3191 C C . ASN B 1 133 ? -7.113 2.787 23.766 1 78.31 133 ASN B C 1
ATOM 3193 O O . ASN B 1 133 ? -8.008 3.49 24.234 1 78.31 133 ASN B O 1
ATOM 3197 N N . VAL B 1 134 ? -5.957 3.258 23.5 1 77.62 134 VAL B N 1
ATOM 3198 C CA . VAL B 1 134 ? -5.633 4.613 23.938 1 77.62 134 VAL B CA 1
ATOM 3199 C C . VAL B 1 134 ? -5.652 5.559 22.734 1 77.62 134 VAL B C 1
ATOM 3201 O O . VAL B 1 134 ? -6.5 6.449 22.656 1 77.62 134 VAL B O 1
ATOM 3204 N N . TYR B 1 135 ? -4.973 5.234 21.797 1 81.88 135 TYR B N 1
ATOM 3205 C CA . TYR B 1 135 ? -4.844 6.184 20.703 1 81.88 135 TYR B CA 1
ATOM 3206 C C . TYR B 1 135 ? -5.996 6.031 19.719 1 81.88 135 TYR B C 1
ATOM 3208 O O . TYR B 1 135 ? -6.73 6.984 19.453 1 81.88 135 TYR B O 1
ATOM 3216 N N . SER B 1 136 ? -6.176 4.773 19.312 1 87.44 136 SER B N 1
ATOM 3217 C CA . SER B 1 136 ? -7.203 4.555 18.297 1 87.44 136 SER B CA 1
ATOM 3218 C C . SER B 1 136 ? -8.594 4.883 18.828 1 87.44 136 SER B C 1
ATOM 3220 O O . SER B 1 136 ? -9.398 5.504 18.141 1 87.44 136 SER B O 1
ATOM 3222 N N . HIS B 1 137 ? -8.82 4.559 20.031 1 88.25 137 HIS B N 1
ATOM 3223 C CA . HIS B 1 137 ? -10.117 4.809 20.656 1 88.25 137 HIS B CA 1
ATOM 3224 C C . HIS B 1 137 ? -10.375 6.301 20.828 1 88.25 137 HIS B C 1
ATOM 3226 O O . HIS B 1 137 ? -11.445 6.797 20.469 1 88.25 137 HIS B O 1
ATOM 3232 N N . ARG B 1 138 ? -9.414 7 21.312 1 87 138 ARG B N 1
ATOM 3233 C CA . ARG B 1 138 ? -9.547 8.438 21.5 1 87 138 ARG B CA 1
ATOM 3234 C C . ARG B 1 138 ? -9.75 9.156 20.172 1 87 138 ARG B C 1
ATOM 3236 O O . ARG B 1 138 ? -10.602 10.039 20.047 1 87 138 ARG B O 1
ATOM 3243 N N . MET B 1 139 ? -9.008 8.781 19.203 1 89.12 139 MET B N 1
ATOM 3244 C CA . MET B 1 139 ? -9.125 9.391 17.875 1 89.12 139 MET B CA 1
ATOM 3245 C C . MET B 1 139 ? -10.484 9.094 17.25 1 89.12 139 MET B C 1
ATOM 3247 O O . MET B 1 139 ? -11.086 9.969 16.625 1 89.12 139 MET B O 1
ATOM 3251 N N . ALA B 1 140 ? -10.922 7.863 17.453 1 92.75 140 ALA B N 1
ATOM 3252 C CA . ALA B 1 140 ? -12.242 7.496 16.969 1 92.75 140 ALA B CA 1
ATOM 3253 C C . ALA B 1 140 ? -13.328 8.344 17.625 1 92.75 140 ALA B C 1
ATOM 3255 O O . ALA B 1 140 ? -14.25 8.82 16.953 1 92.75 140 ALA B O 1
ATOM 3256 N N . ASN B 1 141 ? -13.172 8.57 18.906 1 92.94 141 ASN B N 1
ATOM 3257 C CA . ASN B 1 141 ? -14.141 9.391 19.625 1 92.94 141 ASN B CA 1
ATOM 3258 C C . ASN B 1 141 ? -14.141 10.836 19.125 1 92.94 141 ASN B C 1
ATOM 3260 O O . ASN B 1 141 ? -15.203 11.453 18.984 1 92.94 141 ASN B O 1
ATOM 3264 N N . ASN B 1 142 ? -12.984 11.312 18.875 1 89.69 142 ASN B N 1
ATOM 3265 C CA . ASN B 1 142 ? -12.883 12.656 18.328 1 89.69 142 ASN B CA 1
ATOM 3266 C C . ASN B 1 142 ? -13.57 12.766 16.969 1 89.69 142 ASN B C 1
ATOM 3268 O O . ASN B 1 142 ? -14.266 13.75 16.688 1 89.69 142 ASN B O 1
ATOM 3272 N N . LEU B 1 143 ? -13.445 11.773 16.156 1 91.94 143 LEU B N 1
ATOM 3273 C CA . LEU B 1 143 ? -14.07 11.742 14.844 1 91.94 143 LEU B CA 1
ATOM 3274 C C . LEU B 1 143 ? -15.586 11.656 14.961 1 91.94 143 LEU B C 1
ATOM 3276 O O . LEU B 1 143 ? -16.312 12.328 14.219 1 91.94 143 LEU B O 1
ATOM 3280 N N . LYS B 1 144 ? -16.016 10.906 15.883 1 94.38 144 LYS B N 1
ATOM 3281 C CA . LYS B 1 144 ? -17.453 10.797 16.125 1 94.38 144 LYS B CA 1
ATOM 3282 C C . LYS B 1 144 ? -18.047 12.141 16.531 1 94.38 144 LYS B C 1
ATOM 3284 O O . LYS B 1 144 ? -19.141 12.484 16.109 1 94.38 144 LYS B O 1
ATOM 3289 N N . ASN B 1 145 ? -17.281 12.82 17.344 1 91.94 145 ASN B N 1
ATOM 3290 C CA . ASN B 1 145 ? -17.75 14.133 17.75 1 91.94 145 ASN B CA 1
ATOM 3291 C C . ASN B 1 145 ? -17.891 15.078 16.562 1 91.94 145 ASN B C 1
ATOM 3293 O O . ASN B 1 145 ? -18.875 15.828 16.484 1 91.94 145 ASN B O 1
ATOM 3297 N N . ILE B 1 146 ? -16.969 15.016 15.672 1 89 146 ILE B N 1
ATOM 3298 C CA . ILE B 1 146 ? -17.047 15.836 14.469 1 89 146 ILE B CA 1
ATOM 3299 C C . ILE B 1 146 ? -18.25 15.398 13.633 1 89 146 ILE B C 1
ATOM 3301 O O . ILE B 1 146 ? -19 16.234 13.117 1 89 146 ILE B O 1
ATOM 3305 N N . PHE B 1 147 ? -18.453 14.102 13.484 1 92.25 147 PHE B N 1
ATOM 3306 C CA . PHE B 1 147 ? -19.594 13.555 12.758 1 92.25 147 PHE B CA 1
ATOM 3307 C C . PHE B 1 147 ? -20.906 14.047 13.367 1 92.25 147 PHE B C 1
ATOM 3309 O O . PHE B 1 147 ? -21.797 14.523 12.648 1 92.25 147 PHE B O 1
ATOM 3316 N N . LEU B 1 148 ? -21 14.016 14.688 1 93.25 148 LEU B N 1
ATOM 3317 C CA . LEU B 1 148 ? -22.219 14.367 15.391 1 93.25 148 LEU B CA 1
ATOM 3318 C C . LEU B 1 148 ? -22.547 15.852 15.211 1 93.25 148 LEU B C 1
ATOM 3320 O O . LEU B 1 148 ? -23.719 16.219 15.086 1 93.25 148 LEU B O 1
ATOM 3324 N N . ARG B 1 149 ? -21.516 16.672 15.18 1 90.81 149 ARG B N 1
ATOM 3325 C CA . ARG B 1 149 ? -21.719 18.109 14.977 1 90.81 149 ARG B CA 1
ATOM 3326 C C . ARG B 1 149 ? -22.266 18.391 13.578 1 90.81 149 ARG B C 1
ATOM 3328 O O . ARG B 1 149 ? -22.891 19.438 13.352 1 90.81 149 ARG B O 1
ATOM 3335 N N . ASN B 1 150 ? -22.047 17.438 12.695 1 91.25 150 ASN B N 1
ATOM 3336 C CA . ASN B 1 150 ? -22.484 17.625 11.312 1 91.25 150 ASN B CA 1
ATOM 3337 C C . ASN B 1 150 ? -23.484 16.547 10.906 1 91.25 150 ASN B C 1
ATOM 3339 O O . ASN B 1 150 ? -23.594 16.219 9.727 1 91.25 150 ASN B O 1
ATOM 3343 N N . LYS B 1 151 ? -24.109 15.93 11.828 1 92.56 151 LYS B N 1
ATOM 3344 C CA . LYS B 1 151 ? -24.906 14.727 11.617 1 92.56 151 LYS B CA 1
ATOM 3345 C C . LYS B 1 151 ? -26.031 14.977 10.609 1 92.56 151 LYS B C 1
ATOM 3347 O O . LYS B 1 151 ? -26.344 14.102 9.797 1 92.56 151 LYS B O 1
ATOM 3352 N N . GLU B 1 152 ? -26.656 16.141 10.648 1 92.31 152 GLU B N 1
ATOM 3353 C CA . GLU B 1 152 ? -27.781 16.422 9.766 1 92.31 152 GLU B CA 1
ATOM 3354 C C . GLU B 1 152 ? -27.359 16.359 8.297 1 92.31 152 GLU B C 1
ATOM 3356 O O . GLU B 1 152 ? -28.062 15.758 7.473 1 92.31 152 GLU B O 1
ATOM 3361 N N . VAL B 1 153 ? -26.25 16.953 8.031 1 92.06 153 VAL B N 1
ATOM 3362 C CA . VAL B 1 153 ? -25.75 16.969 6.66 1 92.06 153 VAL B CA 1
ATOM 3363 C C . VAL B 1 153 ? -25.219 15.578 6.293 1 92.06 153 VAL B C 1
ATOM 3365 O O . VAL B 1 153 ? -25.469 15.078 5.199 1 92.06 153 VAL B O 1
ATOM 3368 N N . MET B 1 154 ? -24.547 14.953 7.215 1 93.06 154 MET B N 1
ATOM 3369 C CA . MET B 1 154 ? -23.906 13.656 6.969 1 93.06 154 MET B CA 1
ATOM 3370 C C . MET B 1 154 ? -24.969 12.586 6.688 1 93.06 154 MET B C 1
ATOM 3372 O O . MET B 1 154 ? -24.75 11.711 5.844 1 93.06 154 MET B O 1
ATOM 3376 N N . LEU B 1 155 ? -26.078 12.695 7.305 1 94.12 155 LEU B N 1
ATOM 3377 C CA . LEU B 1 155 ? -27.109 11.664 7.215 1 94.12 155 LEU B CA 1
ATOM 3378 C C . LEU B 1 155 ? -27.953 11.859 5.961 1 94.12 155 LEU B C 1
ATOM 3380 O O . LEU B 1 155 ? -28.828 11.039 5.668 1 94.12 155 LEU B O 1
ATOM 3384 N N . THR B 1 156 ? -27.656 12.906 5.223 1 93.25 156 THR B N 1
ATOM 3385 C CA . THR B 1 156 ? -28.281 12.992 3.902 1 93.25 156 THR B CA 1
ATOM 3386 C C . THR B 1 156 ? -27.766 11.883 2.99 1 93.25 156 THR B C 1
ATOM 3388 O O . THR B 1 156 ? -28.391 11.555 1.982 1 93.25 156 THR B O 1
ATOM 3391 N N . ARG B 1 157 ? -26.656 11.375 3.352 1 92.75 157 ARG B N 1
ATOM 3392 C CA . ARG B 1 157 ? -26.172 10.18 2.664 1 92.75 157 ARG B CA 1
ATOM 3393 C C . ARG B 1 157 ? -26.906 8.93 3.146 1 92.75 157 ARG B C 1
ATOM 3395 O O . ARG B 1 157 ? -26.953 8.664 4.348 1 92.75 157 ARG B O 1
ATOM 3402 N N . LYS B 1 158 ? -27.328 8.164 2.244 1 92.75 158 LYS B N 1
ATOM 3403 C CA . LYS B 1 158 ? -28.172 7.023 2.586 1 92.75 158 LYS B CA 1
ATOM 3404 C C . LYS B 1 158 ? -27.344 5.832 3.037 1 92.75 158 LYS B C 1
ATOM 3406 O O . LYS B 1 158 ? -27.844 4.91 3.676 1 92.75 158 LYS B O 1
ATOM 3411 N N . ASP B 1 159 ? -26.125 5.805 2.748 1 94.25 159 ASP B N 1
ATOM 3412 C CA . ASP B 1 159 ? -25.312 4.629 3.049 1 94.25 159 ASP B CA 1
ATOM 3413 C C . ASP B 1 159 ? -24.562 4.797 4.371 1 94.25 159 ASP B C 1
ATOM 3415 O O . ASP B 1 159 ? -23.75 3.957 4.742 1 94.25 159 ASP B O 1
ATOM 3419 N N . ILE B 1 160 ? -24.828 5.879 5.094 1 95.69 160 ILE B N 1
ATOM 3420 C CA . ILE B 1 160 ? -24.234 6.07 6.414 1 95.69 160 ILE B CA 1
ATOM 3421 C C . ILE B 1 160 ? -25.281 5.809 7.492 1 95.69 160 ILE B C 1
ATOM 3423 O O . ILE B 1 160 ? -26.359 6.426 7.492 1 95.69 160 ILE B O 1
ATOM 3427 N N . ASN B 1 161 ? -25 4.883 8.328 1 96.25 161 ASN B N 1
ATOM 3428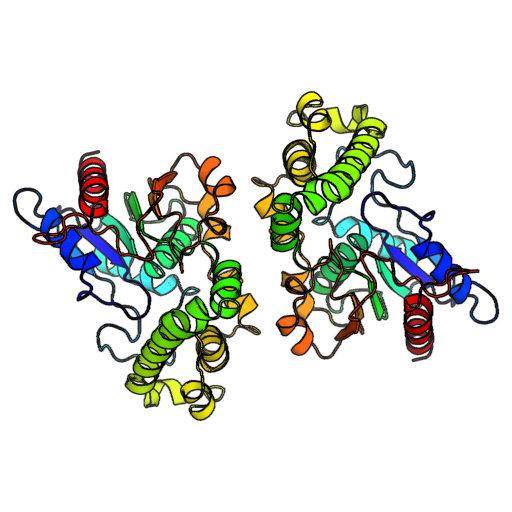 C CA . ASN B 1 161 ? -25.844 4.523 9.469 1 96.25 161 ASN B CA 1
ATOM 3429 C C . ASN B 1 161 ? -25.281 5.094 10.766 1 96.25 161 ASN B C 1
ATOM 3431 O O . ASN B 1 161 ? -24.219 4.688 11.227 1 96.25 161 ASN B O 1
ATOM 3435 N N . ILE B 1 162 ? -26.047 5.984 11.352 1 96.69 162 ILE B N 1
ATOM 3436 C CA . ILE B 1 162 ? -25.578 6.703 12.531 1 96.69 162 ILE B CA 1
ATOM 3437 C C . ILE B 1 162 ? -25.266 5.711 13.648 1 96.69 162 ILE B C 1
ATOM 3439 O O . ILE B 1 162 ? -24.328 5.902 14.414 1 96.69 162 ILE B O 1
ATOM 3443 N N . ASP B 1 163 ? -26 4.656 13.766 1 97.69 163 ASP B N 1
ATOM 3444 C CA . ASP B 1 163 ? -25.766 3.68 14.828 1 97.69 163 ASP B CA 1
ATOM 3445 C C . ASP B 1 163 ? -24.406 2.996 14.656 1 97.69 163 ASP B C 1
ATOM 3447 O O . ASP B 1 163 ? -23.703 2.752 15.641 1 97.69 163 ASP B O 1
ATOM 3451 N N . GLU B 1 164 ? -24.062 2.711 13.414 1 97.31 164 GLU B N 1
ATOM 3452 C CA . GLU B 1 164 ? -22.766 2.113 13.133 1 97.31 164 GLU B CA 1
ATOM 3453 C C . GLU B 1 164 ? -21.641 3.09 13.438 1 97.31 164 GLU B C 1
ATOM 3455 O O . GLU B 1 164 ? -20.594 2.699 13.984 1 97.31 164 GLU B O 1
ATOM 3460 N N . VAL B 1 165 ? -21.859 4.289 13.078 1 97.44 165 VAL B N 1
ATOM 3461 C CA . VAL B 1 165 ? -20.859 5.32 13.328 1 97.44 165 VAL B CA 1
ATOM 3462 C C . VAL B 1 165 ? -20.609 5.465 14.828 1 97.44 165 VAL B C 1
ATOM 3464 O O . VAL B 1 165 ? -19.469 5.445 15.289 1 97.44 165 VAL B O 1
ATOM 3467 N N . LEU B 1 166 ? -21.672 5.52 15.602 1 97.25 166 LEU B N 1
ATOM 3468 C CA . LEU B 1 166 ? -21.562 5.773 17.031 1 97.25 166 LEU B CA 1
ATOM 3469 C C . LEU B 1 166 ? -21.047 4.543 17.766 1 97.25 166 LEU B C 1
ATOM 3471 O O . LEU B 1 166 ? -20.484 4.656 18.859 1 97.25 166 LEU B O 1
ATOM 3475 N N . ALA B 1 167 ? -21.188 3.385 17.172 1 97.31 167 ALA B N 1
ATOM 3476 C CA . ALA B 1 167 ? -20.734 2.139 17.781 1 97.31 167 ALA B CA 1
ATOM 3477 C C . ALA B 1 167 ? -19.234 1.931 17.562 1 97.31 167 ALA B C 1
ATOM 3479 O O . ALA B 1 167 ? -18.625 1.071 18.188 1 97.31 167 ALA B O 1
ATOM 3480 N N . ALA B 1 168 ? -18.609 2.697 16.688 1 96.12 168 ALA B N 1
ATOM 3481 C CA . ALA B 1 168 ? -17.203 2.523 16.344 1 96.12 168 ALA B CA 1
ATOM 3482 C C . ALA B 1 168 ? -16.297 2.768 17.562 1 96.12 168 ALA B C 1
ATOM 3484 O O . ALA B 1 168 ? -16.453 3.771 18.266 1 96.12 168 ALA B O 1
ATOM 3485 N N . LYS B 1 169 ? -15.344 1.896 17.828 1 94.06 169 LYS B N 1
ATOM 3486 C CA . LYS B 1 169 ? -14.438 2 18.969 1 94.06 169 LYS B CA 1
ATOM 3487 C C . LYS B 1 169 ? -13.016 2.318 18.516 1 94.06 169 LYS B C 1
ATOM 3489 O O . LYS B 1 169 ? -12.188 2.764 19.312 1 94.06 169 LYS B O 1
ATOM 3494 N N . THR B 1 170 ? -12.742 2.006 17.297 1 94 170 THR B N 1
ATOM 3495 C CA . THR B 1 170 ? -11.422 2.26 16.734 1 94 170 THR B CA 1
ATOM 3496 C C . THR B 1 170 ? -11.531 3.158 15.5 1 94 170 THR B C 1
ATOM 3498 O O . THR B 1 170 ? -12.609 3.316 14.93 1 94 170 THR B O 1
ATOM 3501 N N . ILE B 1 171 ? -10.438 3.732 15.086 1 94.06 171 ILE B N 1
ATOM 3502 C CA . ILE B 1 171 ? -10.398 4.562 13.883 1 94.06 171 ILE B CA 1
ATOM 3503 C C . ILE B 1 171 ? -10.844 3.742 12.672 1 94.06 171 ILE B C 1
ATOM 3505 O O . ILE B 1 171 ? -11.586 4.234 11.82 1 94.06 171 ILE B O 1
ATOM 3509 N N . ARG B 1 172 ? -10.391 2.498 12.625 1 95.25 172 ARG B N 1
ATOM 3510 C CA . ARG B 1 172 ? -10.742 1.648 11.492 1 95.25 172 ARG B CA 1
ATOM 3511 C C . ARG B 1 172 ? -12.242 1.414 11.43 1 95.25 172 ARG B C 1
ATOM 3513 O O . ARG B 1 172 ? -12.844 1.469 10.352 1 95.25 172 ARG B O 1
ATOM 3520 N N . GLU B 1 173 ? -12.836 1.13 12.57 1 95.88 173 GLU B N 1
ATOM 3521 C CA . GLU B 1 173 ? -14.281 0.94 12.625 1 95.88 173 GLU B CA 1
ATOM 3522 C C . GLU B 1 173 ? -15.023 2.203 12.195 1 95.88 173 GLU B C 1
ATOM 3524 O O . GLU B 1 173 ? -16.031 2.131 11.484 1 95.88 173 GLU B O 1
ATOM 3529 N N . TYR B 1 174 ? -14.547 3.363 12.656 1 96.31 174 TYR B N 1
ATOM 3530 C CA . TYR B 1 174 ? -15.141 4.625 12.227 1 96.31 174 TYR B CA 1
ATOM 3531 C C . TYR B 1 174 ? -14.984 4.812 10.719 1 96.31 174 TYR B C 1
ATOM 3533 O O . TYR B 1 174 ? -15.938 5.203 10.039 1 96.31 174 TYR B O 1
ATOM 3541 N N . ASP B 1 175 ? -13.789 4.512 10.203 1 96.81 175 ASP B N 1
ATOM 3542 C CA . ASP B 1 175 ? -13.531 4.641 8.773 1 96.81 175 ASP B CA 1
ATOM 3543 C C . ASP B 1 175 ? -14.43 3.703 7.965 1 96.81 175 ASP B C 1
ATOM 3545 O O . ASP B 1 175 ? -14.852 4.043 6.859 1 96.81 175 ASP B O 1
ATOM 3549 N N . ASP B 1 176 ? -14.688 2.574 8.5 1 96.94 176 ASP B N 1
ATOM 3550 C CA . ASP B 1 176 ? -15.578 1.622 7.836 1 96.94 176 ASP B CA 1
ATOM 3551 C C . ASP B 1 176 ? -17.016 2.127 7.828 1 96.94 176 ASP B C 1
ATOM 3553 O O . ASP B 1 176 ? -17.703 2.018 6.816 1 96.94 176 ASP B O 1
ATOM 3557 N N . ALA B 1 177 ? -17.422 2.746 8.906 1 97.06 177 ALA B N 1
ATOM 3558 C CA . ALA B 1 177 ? -18.797 3.172 9.086 1 97.06 177 ALA B CA 1
ATOM 3559 C C . ALA B 1 177 ? -19.062 4.504 8.391 1 97.06 177 ALA B C 1
ATOM 3561 O O . ALA B 1 177 ? -20.188 4.797 7.996 1 97.06 177 ALA B O 1
ATOM 3562 N N . CYS B 1 178 ? -17.984 5.273 8.164 1 96.5 178 CYS B N 1
ATOM 3563 C CA . CYS B 1 178 ? -18.234 6.648 7.754 1 96.5 178 CYS B CA 1
ATOM 3564 C C . CYS B 1 178 ? -17.266 7.086 6.672 1 96.5 178 CYS B C 1
ATOM 3566 O O . CYS B 1 178 ? -17.656 7.301 5.52 1 96.5 178 CYS B O 1
ATOM 3568 N N . THR B 1 179 ? -16 7.137 6.902 1 95.75 179 THR B N 1
ATOM 3569 C CA . THR B 1 179 ? -15.008 7.809 6.07 1 95.75 179 THR B CA 1
ATOM 3570 C C . THR B 1 179 ? -14.945 7.18 4.684 1 95.75 179 THR B C 1
ATOM 3572 O O . THR B 1 179 ? -14.969 7.883 3.674 1 95.75 179 THR B O 1
ATOM 3575 N N . LYS B 1 180 ? -14.781 5.84 4.66 1 96 180 LYS B N 1
ATOM 3576 C CA . LYS B 1 180 ? -14.641 5.215 3.348 1 96 180 LYS B CA 1
ATOM 3577 C C . LYS B 1 180 ? -15.859 5.488 2.471 1 96 180 LYS B C 1
ATOM 3579 O O . LYS B 1 180 ? -15.734 5.605 1.25 1 96 180 LYS B O 1
ATOM 3584 N N . LYS B 1 181 ? -17.016 5.656 3.092 1 95.31 181 LYS B N 1
ATOM 3585 C CA . LYS B 1 181 ? -18.25 5.891 2.365 1 95.31 181 LYS B CA 1
ATOM 3586 C C . LYS B 1 181 ? -18.312 7.309 1.813 1 95.31 181 LYS B C 1
ATOM 3588 O O . LYS B 1 181 ? -18.766 7.527 0.688 1 95.31 181 LYS B O 1
ATOM 3593 N N . MET B 1 182 ? -17.797 8.258 2.594 1 91.38 182 MET B N 1
ATOM 3594 C CA . MET B 1 182 ? -17.781 9.656 2.178 1 91.38 182 MET B CA 1
ATOM 3595 C C . MET B 1 182 ? -17 9.836 0.884 1 91.38 182 MET B C 1
ATOM 3597 O O . MET B 1 182 ? -17.328 10.703 0.072 1 91.38 182 MET B O 1
ATOM 3601 N N . SER B 1 183 ? -16.062 8.961 0.677 1 89.69 183 SER B N 1
ATOM 3602 C CA . SER B 1 183 ? -15.195 9.102 -0.49 1 89.69 183 SER B CA 1
ATOM 3603 C C . SER B 1 183 ? -15.352 7.914 -1.438 1 89.69 183 SER B C 1
ATOM 3605 O O . SER B 1 183 ? -14.523 7.703 -2.322 1 89.69 183 SER B O 1
ATOM 3607 N N . ASN B 1 184 ? -16.297 7.078 -1.203 1 94.06 184 ASN B N 1
ATOM 3608 C CA . ASN B 1 184 ? -16.766 6.008 -2.076 1 94.06 184 ASN B CA 1
ATOM 3609 C C . ASN B 1 184 ? -15.695 4.934 -2.264 1 94.06 184 ASN B C 1
ATOM 3611 O O . ASN B 1 184 ? -15.469 4.469 -3.383 1 94.06 184 ASN B O 1
ATOM 3615 N N . TYR B 1 185 ? -15.008 4.648 -1.271 1 95.81 185 TYR B N 1
ATOM 3616 C CA . TYR B 1 185 ? -14.102 3.508 -1.299 1 95.81 185 TYR B CA 1
ATOM 3617 C C . TYR B 1 185 ? -14.836 2.217 -0.966 1 95.81 185 TYR B C 1
ATOM 3619 O O . TYR B 1 185 ? -15.711 2.201 -0.096 1 95.81 185 TYR B O 1
ATOM 3627 N N . THR B 1 186 ? -14.422 1.152 -1.614 1 96.12 186 THR B N 1
ATOM 3628 C CA . THR B 1 186 ? -15.055 -0.148 -1.401 1 96.12 186 THR B CA 1
ATOM 3629 C C . THR B 1 186 ? -14.641 -0.731 -0.053 1 96.12 186 THR B C 1
ATOM 3631 O O . THR B 1 186 ? -15.438 -1.391 0.615 1 96.12 186 THR B O 1
ATOM 3634 N N . THR B 1 187 ? -13.414 -0.476 0.326 1 97.19 187 THR B N 1
ATOM 3635 C CA . THR B 1 187 ? -12.906 -0.971 1.599 1 97.19 187 THR B CA 1
ATOM 3636 C C . THR B 1 187 ? -12.086 0.105 2.307 1 97.19 187 THR B C 1
ATOM 3638 O O . THR B 1 187 ? -11.617 1.054 1.674 1 97.19 187 THR B O 1
ATOM 3641 N N . VAL B 1 188 ? -11.898 -0.078 3.609 1 96.94 188 VAL B N 1
ATOM 3642 C CA . VAL B 1 188 ? -11.047 0.811 4.387 1 96.94 188 VAL B CA 1
ATOM 3643 C C . VAL B 1 188 ? -9.602 0.707 3.889 1 96.94 188 VAL B C 1
ATOM 3645 O O . VAL B 1 188 ? -8.891 1.708 3.826 1 96.94 188 VAL B O 1
ATOM 3648 N N . ASN B 1 189 ? -9.18 -0.501 3.475 1 96.25 189 ASN B N 1
ATOM 3649 C CA . ASN B 1 189 ? -7.844 -0.684 2.918 1 96.25 189 ASN B CA 1
ATOM 3650 C C . ASN B 1 189 ? -7.629 0.189 1.685 1 96.25 189 ASN B C 1
ATOM 3652 O O . ASN B 1 189 ? -6.574 0.812 1.537 1 96.25 189 ASN B O 1
ATOM 3656 N N . ASN B 1 190 ? -8.602 0.178 0.828 1 96.5 190 ASN B N 1
ATOM 3657 C CA . ASN B 1 190 ? -8.492 1 -0.373 1 96.5 190 ASN B CA 1
ATOM 3658 C C . ASN B 1 190 ? -8.344 2.479 -0.028 1 96.5 190 ASN B C 1
ATOM 3660 O O . ASN B 1 190 ? -7.551 3.191 -0.648 1 96.5 190 ASN B O 1
ATOM 3664 N N . TYR B 1 191 ? -9.141 2.895 0.976 1 97.44 191 TYR B N 1
ATOM 3665 C CA . TYR B 1 191 ? -9.031 4.262 1.475 1 97.44 191 TYR B CA 1
ATOM 3666 C C . TYR B 1 191 ? -7.629 4.535 2.002 1 97.44 191 TYR B C 1
ATOM 3668 O O . TYR B 1 191 ? -7.012 5.547 1.653 1 97.44 191 TYR B O 1
ATOM 3676 N N . TYR B 1 192 ? -7.078 3.645 2.805 1 97 192 TYR B N 1
ATOM 3677 C CA . TYR B 1 192 ? -5.754 3.814 3.393 1 97 192 TYR B CA 1
ATOM 3678 C C . TYR B 1 192 ? -4.676 3.803 2.318 1 97 192 TYR B C 1
ATOM 3680 O O . TYR B 1 192 ? -3.74 4.609 2.357 1 97 192 TYR B O 1
ATOM 3688 N N . ARG B 1 193 ? -4.801 2.914 1.392 1 95.62 193 ARG B N 1
ATOM 3689 C CA . ARG B 1 193 ? -3.826 2.852 0.306 1 95.62 193 ARG B CA 1
ATOM 3690 C C . ARG B 1 193 ? -3.801 4.156 -0.481 1 95.62 193 ARG B C 1
ATOM 3692 O O . ARG B 1 193 ? -2.732 4.73 -0.712 1 95.62 193 ARG B O 1
ATOM 3699 N N . ASP B 1 194 ? -4.957 4.598 -0.812 1 96 194 ASP B N 1
ATOM 3700 C CA . ASP B 1 194 ? -5.059 5.805 -1.626 1 96 194 ASP B CA 1
ATOM 3701 C C . ASP B 1 194 ? -4.617 7.035 -0.837 1 96 194 ASP B C 1
ATOM 3703 O O . ASP B 1 194 ? -4.039 7.969 -1.401 1 96 194 ASP B O 1
ATOM 3707 N N . GLY B 1 195 ? -4.922 7.047 0.395 1 97.31 195 GLY B N 1
ATOM 3708 C CA . GLY B 1 195 ? -4.637 8.195 1.238 1 97.31 195 GLY B CA 1
ATOM 3709 C C . GLY B 1 195 ? -3.18 8.297 1.643 1 97.31 195 GLY B C 1
ATOM 3710 O O . GLY B 1 195 ? -2.732 9.336 2.129 1 97.31 195 GLY B O 1
ATOM 3711 N N . SER B 1 196 ? -2.406 7.277 1.455 1 97.69 196 SER B N 1
ATOM 3712 C CA . SER B 1 196 ? -1.014 7.227 1.887 1 97.69 196 SER B CA 1
ATOM 3713 C C . SER B 1 196 ? -0.122 8.07 0.978 1 97.69 196 SER B C 1
ATOM 3715 O O . SER B 1 196 ? -0.06 7.828 -0.231 1 97.69 196 SER B O 1
ATOM 3717 N N . CYS B 1 197 ? 0.648 8.961 1.57 1 98.44 197 CYS B N 1
ATOM 3718 C CA . CYS B 1 197 ? 1.526 9.797 0.756 1 98.44 197 CYS B CA 1
ATOM 3719 C C . CYS B 1 197 ? 2.789 9.039 0.365 1 98.44 197 CYS B C 1
ATOM 3721 O O . CYS B 1 197 ? 3.52 9.461 -0.532 1 98.44 197 CYS B O 1
ATOM 3723 N N . ALA B 1 198 ? 3.057 7.926 1.002 1 97.56 198 ALA B N 1
ATOM 3724 C CA . ALA B 1 198 ? 4.238 7.117 0.713 1 97.56 198 ALA B CA 1
ATOM 3725 C C . ALA B 1 198 ? 4.293 6.73 -0.763 1 97.56 198 ALA B C 1
ATOM 3727 O O . ALA B 1 198 ? 5.375 6.57 -1.33 1 97.56 198 ALA B O 1
ATOM 3728 N N . ARG B 1 199 ? 3.17 6.66 -1.384 1 96.06 199 ARG B N 1
ATOM 3729 C CA . ARG B 1 199 ? 3.111 6.172 -2.758 1 96.06 199 ARG B CA 1
ATOM 3730 C C . ARG B 1 199 ? 3.521 7.262 -3.744 1 96.06 199 ARG B C 1
ATOM 3732 O O . ARG B 1 199 ? 3.799 6.977 -4.91 1 96.06 199 ARG B O 1
ATOM 3739 N N . VAL B 1 200 ? 3.547 8.539 -3.289 1 97.81 200 VAL B N 1
ATOM 3740 C CA . VAL B 1 200 ? 3.732 9.609 -4.266 1 97.81 200 VAL B CA 1
ATOM 3741 C C . VAL B 1 200 ? 4.844 10.547 -3.797 1 97.81 200 VAL B C 1
ATOM 3743 O O . VAL B 1 200 ? 5.207 11.484 -4.504 1 97.81 200 VAL B O 1
ATOM 3746 N N . ILE B 1 201 ? 5.418 10.273 -2.633 1 98.5 201 ILE B N 1
ATOM 3747 C CA . ILE B 1 201 ? 6.359 11.219 -2.025 1 98.5 201 ILE B CA 1
ATOM 3748 C C . ILE B 1 201 ? 7.586 11.367 -2.922 1 98.5 201 ILE B C 1
ATOM 3750 O O . ILE B 1 201 ? 8.219 12.43 -2.945 1 98.5 201 ILE B O 1
ATOM 3754 N N . GLU B 1 202 ? 7.949 10.398 -3.688 1 97.88 202 GLU B N 1
ATOM 3755 C CA . GLU B 1 202 ? 9.133 10.469 -4.535 1 97.88 202 GLU B CA 1
ATOM 3756 C C . GLU B 1 202 ? 8.961 11.508 -5.637 1 97.88 202 GLU B C 1
ATOM 3758 O O . GLU B 1 202 ? 9.93 11.883 -6.305 1 97.88 202 GLU B O 1
ATOM 3763 N N . HIS B 1 203 ? 7.746 11.984 -5.816 1 98.19 203 HIS B N 1
ATOM 3764 C CA . HIS B 1 203 ? 7.465 12.914 -6.902 1 98.19 203 HIS B CA 1
ATOM 3765 C C . HIS B 1 203 ? 7.469 14.359 -6.41 1 98.19 203 HIS B C 1
ATOM 3767 O O . HIS B 1 203 ? 7.258 15.289 -7.195 1 98.19 203 HIS B O 1
ATOM 3773 N N . VAL B 1 204 ? 7.652 14.555 -5.113 1 98.75 204 VAL B N 1
ATOM 3774 C CA . VAL B 1 204 ? 7.773 15.898 -4.566 1 98.75 204 VAL B CA 1
ATOM 3775 C C . VAL B 1 204 ? 8.891 16.656 -5.285 1 98.75 204 VAL B C 1
ATOM 3777 O O . VAL B 1 204 ? 9.961 16.094 -5.539 1 98.75 204 VAL B O 1
ATOM 3780 N N . ARG B 1 205 ? 8.641 17.922 -5.621 1 98.69 205 ARG B N 1
ATOM 3781 C CA . ARG B 1 205 ? 9.602 18.672 -6.438 1 98.69 205 ARG B CA 1
ATOM 3782 C C . ARG B 1 205 ? 9.969 20 -5.785 1 98.69 205 ARG B C 1
ATOM 3784 O O . ARG B 1 205 ? 10.469 20.906 -6.449 1 98.69 205 ARG B O 1
ATOM 3791 N N . ILE B 1 206 ? 9.711 20.203 -4.547 1 98.12 206 ILE B N 1
ATOM 3792 C CA . ILE B 1 206 ? 10.164 21.359 -3.775 1 98.12 206 ILE B CA 1
ATOM 3793 C C . ILE B 1 206 ? 10.891 20.891 -2.52 1 98.12 206 ILE B C 1
ATOM 3795 O O . ILE B 1 206 ? 10.711 19.75 -2.082 1 98.12 206 ILE B O 1
ATOM 3799 N N . PRO B 1 207 ? 11.742 21.75 -1.867 1 98.06 207 PRO B N 1
ATOM 3800 C CA . PRO B 1 207 ? 12.383 21.359 -0.611 1 98.06 207 PRO B CA 1
ATOM 3801 C C . PRO B 1 207 ? 11.383 20.938 0.458 1 98.06 207 PRO B C 1
ATOM 3803 O O . PRO B 1 207 ? 10.414 21.656 0.729 1 98.06 207 PRO B O 1
ATOM 3806 N N . LEU B 1 208 ? 11.555 19.781 0.943 1 98.69 208 LEU B N 1
ATOM 3807 C CA . LEU B 1 208 ? 10.688 19.203 1.965 1 98.69 208 LEU B CA 1
ATOM 3808 C C . LEU B 1 208 ? 11.5 18.688 3.139 1 98.69 208 LEU B C 1
ATOM 3810 O O . LEU B 1 208 ? 12.352 17.812 2.965 1 98.69 208 LEU B O 1
ATOM 3814 N N . LEU B 1 209 ? 11.305 19.234 4.281 1 98.25 209 LEU B N 1
ATOM 3815 C CA . LEU B 1 209 ? 11.898 18.734 5.516 1 98.25 209 LEU B CA 1
ATOM 3816 C C . LEU B 1 209 ? 10.93 17.812 6.25 1 98.25 209 LEU B C 1
ATOM 3818 O O . LEU B 1 209 ? 9.836 18.234 6.645 1 98.25 209 LEU B O 1
ATOM 3822 N N . CYS B 1 210 ? 11.32 16.609 6.363 1 97.81 210 CYS B N 1
ATOM 3823 C CA . CYS B 1 210 ? 10.539 15.633 7.105 1 97.81 210 CYS B CA 1
ATOM 3824 C C . CYS B 1 210 ? 11.164 15.359 8.469 1 97.81 210 CYS B C 1
ATOM 3826 O O . CYS B 1 210 ? 12.359 15.094 8.57 1 97.81 210 CYS B O 1
ATOM 3828 N N . ILE B 1 211 ? 10.328 15.383 9.508 1 95.69 211 ILE B N 1
ATOM 3829 C CA . ILE B 1 211 ? 10.797 15.117 10.859 1 95.69 211 ILE B CA 1
ATOM 3830 C C . ILE B 1 211 ? 9.914 14.047 11.516 1 95.69 211 ILE B C 1
ATOM 3832 O O . ILE B 1 211 ? 8.703 14.234 11.633 1 95.69 211 ILE B O 1
ATOM 3836 N N . ASN B 1 212 ? 10.484 13.016 11.891 1 95.31 212 ASN B N 1
ATOM 3837 C CA . ASN B 1 212 ? 9.789 11.945 12.594 1 95.31 212 ASN B CA 1
ATOM 3838 C C . ASN B 1 212 ? 10.594 11.438 13.781 1 95.31 212 ASN B C 1
ATOM 3840 O O . ASN B 1 212 ? 11.828 11.438 13.75 1 95.31 212 ASN B O 1
ATOM 3844 N N . ALA B 1 213 ? 9.828 11.039 14.812 1 91.38 213 ALA B N 1
ATOM 3845 C CA . ALA B 1 213 ? 10.438 10.336 15.945 1 91.38 213 ALA B CA 1
ATOM 3846 C C . ALA B 1 213 ? 10.344 8.828 15.766 1 91.38 213 ALA B C 1
ATOM 3848 O O . ALA B 1 213 ? 9.305 8.297 15.367 1 91.38 213 ALA B O 1
ATOM 3849 N N . LEU B 1 214 ? 11.383 8.109 16.125 1 91.06 214 LEU B N 1
ATOM 3850 C CA . LEU B 1 214 ? 11.438 6.668 15.898 1 91.06 214 LEU B CA 1
ATOM 3851 C C . LEU B 1 214 ? 10.578 5.93 16.922 1 91.06 214 LEU B C 1
ATOM 3853 O O . LEU B 1 214 ? 10.211 4.77 16.703 1 91.06 214 LEU B O 1
ATOM 3857 N N . ASP B 1 215 ? 10.219 6.59 18.016 1 88.5 215 ASP B N 1
ATOM 3858 C CA . ASP B 1 215 ? 9.406 5.941 19.031 1 88.5 215 ASP B CA 1
ATOM 3859 C C . ASP B 1 215 ? 7.945 6.387 18.938 1 88.5 215 ASP B C 1
ATOM 3861 O O . ASP B 1 215 ? 7.168 6.184 19.875 1 88.5 215 ASP B O 1
ATOM 3865 N N . ASP B 1 216 ? 7.605 7.078 17.891 1 88.75 216 ASP B N 1
ATOM 3866 C CA . ASP B 1 216 ? 6.234 7.535 17.688 1 88.75 216 ASP B CA 1
ATOM 3867 C C . ASP B 1 216 ? 5.27 6.352 17.594 1 88.75 216 ASP B C 1
ATOM 3869 O O . ASP B 1 216 ? 5.434 5.477 16.75 1 88.75 216 ASP B O 1
ATOM 3873 N N . PRO B 1 217 ? 4.289 6.289 18.422 1 86.19 217 PRO B N 1
ATOM 3874 C CA . PRO B 1 217 ? 3.377 5.145 18.438 1 86.19 217 PRO B CA 1
ATOM 3875 C C . PRO B 1 217 ? 2.332 5.211 17.328 1 86.19 217 PRO B C 1
ATOM 3877 O O . PRO B 1 217 ? 1.628 4.23 17.078 1 86.19 217 PRO B O 1
ATOM 3880 N N . ILE B 1 218 ? 2.195 6.305 16.641 1 85.56 218 ILE B N 1
ATOM 3881 C CA . ILE B 1 218 ? 1.214 6.492 15.578 1 85.56 218 ILE B CA 1
ATOM 3882 C C . ILE B 1 218 ? 1.922 6.574 14.227 1 85.56 218 ILE B C 1
ATOM 3884 O O . ILE B 1 218 ? 1.613 5.812 13.312 1 85.56 218 ILE B O 1
ATOM 3888 N N . ALA B 1 219 ? 2.84 7.52 14.164 1 90.31 219 ALA B N 1
ATOM 3889 C CA . ALA B 1 219 ? 3.697 7.637 12.992 1 90.31 219 ALA B CA 1
ATOM 3890 C C . ALA B 1 219 ? 4.922 6.73 13.109 1 90.31 219 ALA B C 1
ATOM 3892 O O . ALA B 1 219 ? 6.027 7.207 13.375 1 90.31 219 ALA B O 1
ATOM 3893 N N . LEU B 1 220 ? 4.773 5.559 12.742 1 89.62 220 LEU B N 1
ATOM 3894 C CA . LEU B 1 220 ? 5.723 4.496 13.062 1 89.62 220 LEU B CA 1
ATOM 3895 C C . LEU B 1 220 ? 6.973 4.609 12.195 1 89.62 220 LEU B C 1
ATOM 3897 O O . LEU B 1 220 ? 6.883 4.902 11 1 89.62 220 LEU B O 1
ATOM 3901 N N . ALA B 1 221 ? 8.039 4.289 12.875 1 90.75 221 ALA B N 1
ATOM 3902 C CA . ALA B 1 221 ? 9.328 4.332 12.195 1 90.75 221 ALA B CA 1
ATOM 3903 C C . ALA B 1 221 ? 9.344 3.414 10.977 1 90.75 221 ALA B C 1
ATOM 3905 O O . ALA B 1 221 ? 9.859 3.783 9.922 1 90.75 221 ALA B O 1
ATOM 3906 N N . GLN B 1 222 ? 8.742 2.256 11.078 1 88.75 222 GLN B N 1
ATOM 3907 C CA . GLN B 1 222 ? 8.781 1.261 10.016 1 88.75 222 GLN B CA 1
ATOM 3908 C C . GLN B 1 222 ? 7.906 1.68 8.836 1 88.75 222 GLN B C 1
ATOM 3910 O O . GLN B 1 222 ? 7.973 1.078 7.762 1 88.75 222 GLN B O 1
ATOM 3915 N N . CYS B 1 223 ? 7.113 2.709 9.023 1 92.06 223 CYS B N 1
ATOM 3916 C CA . CYS B 1 223 ? 6.219 3.164 7.965 1 92.06 223 CYS B CA 1
ATOM 3917 C C . CYS B 1 223 ? 6.82 4.34 7.207 1 92.06 223 CYS B C 1
ATOM 3919 O O . CYS B 1 223 ? 6.246 4.812 6.223 1 92.06 223 CYS B O 1
ATOM 3921 N N . ILE B 1 224 ? 7.984 4.836 7.66 1 95.44 224 ILE B N 1
ATOM 3922 C CA . ILE B 1 224 ? 8.672 5.902 6.941 1 95.44 224 ILE B CA 1
ATOM 3923 C C . ILE B 1 224 ? 9.195 5.367 5.605 1 95.44 224 ILE B C 1
ATOM 3925 O O . ILE B 1 224 ? 9.906 4.359 5.57 1 95.44 224 ILE B O 1
ATOM 3929 N N . PRO B 1 225 ? 8.805 6.012 4.512 1 96.62 225 PRO B N 1
ATOM 3930 C CA . PRO B 1 225 ? 9.273 5.559 3.203 1 96.62 225 PRO B CA 1
ATOM 3931 C C . PRO B 1 225 ? 10.703 6.004 2.9 1 96.62 225 PRO B C 1
ATOM 3933 O O . PRO B 1 225 ? 10.922 6.805 1.987 1 96.62 225 PRO B O 1
ATOM 3936 N N . VAL B 1 226 ? 11.648 5.438 3.521 1 96.12 226 VAL B N 1
ATOM 3937 C CA . VAL B 1 226 ? 13.055 5.84 3.465 1 96.12 226 VAL B CA 1
ATOM 3938 C C . VAL B 1 226 ? 13.586 5.676 2.043 1 96.12 226 VAL B C 1
ATOM 3940 O O . VAL B 1 226 ? 14.305 6.535 1.539 1 96.12 226 VAL B O 1
ATOM 3943 N N . ASP B 1 227 ? 13.227 4.609 1.351 1 95.81 227 ASP B N 1
ATOM 3944 C CA . ASP B 1 227 ? 13.711 4.359 -0.005 1 95.81 227 ASP B CA 1
ATOM 3945 C C . ASP B 1 227 ? 13.258 5.461 -0.96 1 95.81 227 ASP B C 1
ATOM 3947 O O . ASP B 1 227 ? 14.047 5.953 -1.767 1 95.81 227 ASP B O 1
ATOM 3951 N N . GLU B 1 228 ? 11.977 5.797 -0.864 1 97.5 228 GLU B N 1
ATOM 3952 C CA . GLU B 1 228 ? 11.43 6.844 -1.723 1 97.5 228 GLU B CA 1
ATOM 3953 C C . GLU B 1 228 ? 12.062 8.203 -1.412 1 97.5 228 GLU B C 1
ATOM 3955 O O . GLU B 1 228 ? 12.305 9 -2.318 1 97.5 228 GLU B O 1
ATOM 3960 N N . ILE B 1 229 ? 12.273 8.445 -0.115 1 97.75 229 ILE B N 1
ATOM 3961 C CA . ILE B 1 229 ? 12.883 9.703 0.3 1 97.75 229 ILE B CA 1
ATOM 3962 C C . ILE B 1 229 ? 14.32 9.781 -0.209 1 97.75 229 ILE B C 1
ATOM 3964 O O . ILE B 1 229 ? 14.75 10.812 -0.72 1 97.75 229 ILE B O 1
ATOM 3968 N N . LYS B 1 230 ? 15.047 8.727 -0.186 1 96.38 230 LYS B N 1
ATOM 3969 C CA . LYS B 1 230 ? 16.453 8.672 -0.555 1 96.38 230 LYS B CA 1
ATOM 3970 C C . LYS B 1 230 ? 16.656 8.977 -2.037 1 96.38 230 LYS B C 1
ATOM 3972 O O . LYS B 1 230 ? 17.672 9.555 -2.43 1 96.38 230 LYS B O 1
ATOM 3977 N N . VAL B 1 231 ? 15.727 8.633 -2.855 1 96 231 VAL B N 1
ATOM 3978 C CA . VAL B 1 231 ? 15.914 8.805 -4.293 1 96 231 VAL B CA 1
ATOM 3979 C C . VAL B 1 231 ? 15.43 10.188 -4.715 1 96 231 VAL B C 1
ATOM 3981 O O . VAL B 1 231 ? 15.516 10.555 -5.891 1 96 231 VAL B O 1
ATOM 3984 N N . ASN B 1 232 ? 14.883 10.992 -3.85 1 97.56 232 ASN B N 1
ATOM 3985 C CA . ASN B 1 232 ? 14.383 12.328 -4.145 1 97.56 232 ASN B CA 1
ATOM 3986 C C . ASN B 1 232 ? 15.305 13.414 -3.596 1 97.56 232 ASN B C 1
ATOM 3988 O O . ASN B 1 232 ? 15.391 13.609 -2.383 1 97.56 232 ASN B O 1
ATOM 3992 N N . PRO B 1 233 ? 15.977 14.094 -4.418 1 97.62 233 PRO B N 1
ATOM 3993 C CA . PRO B 1 233 ? 16.969 15.07 -3.949 1 97.62 233 PRO B CA 1
ATOM 3994 C C . PRO B 1 233 ? 16.344 16.281 -3.268 1 97.62 233 PRO B C 1
ATOM 3996 O O . PRO B 1 233 ? 17.047 17.078 -2.65 1 97.62 233 PRO B O 1
ATOM 3999 N N . TYR B 1 234 ? 15.031 16.438 -3.277 1 98.06 234 TYR B N 1
ATOM 4000 C CA . TYR B 1 234 ? 14.359 17.578 -2.689 1 98.06 234 TYR B CA 1
ATOM 4001 C C . TYR B 1 234 ? 14.039 17.344 -1.222 1 98.06 234 TYR B C 1
ATOM 4003 O O . TYR B 1 234 ? 13.633 18.266 -0.507 1 98.06 234 TYR B O 1
ATOM 4011 N N . ILE B 1 235 ? 14.227 16.141 -0.719 1 98.5 235 ILE B N 1
ATOM 4012 C CA . ILE B 1 235 ? 13.68 15.789 0.586 1 98.5 235 ILE B CA 1
ATOM 4013 C C . ILE B 1 235 ? 14.812 15.516 1.569 1 98.5 235 ILE B C 1
ATOM 4015 O O . ILE B 1 235 ? 15.781 14.836 1.231 1 98.5 235 ILE B O 1
ATOM 4019 N N . VAL B 1 236 ? 14.688 16.031 2.73 1 97.25 236 VAL B N 1
ATOM 4020 C CA . VAL B 1 236 ? 15.547 15.703 3.857 1 97.25 236 VAL B CA 1
ATOM 4021 C C . VAL B 1 236 ? 14.727 15.062 4.973 1 97.25 236 VAL B C 1
ATOM 4023 O O . VAL B 1 236 ? 13.68 15.586 5.355 1 97.25 236 VAL B O 1
ATOM 4026 N N . LEU B 1 237 ? 15.133 13.977 5.391 1 97.19 237 LEU B N 1
ATOM 4027 C CA . LEU B 1 237 ? 14.508 13.305 6.523 1 97.19 237 LEU B CA 1
ATOM 4028 C C . LEU B 1 237 ? 15.367 13.422 7.773 1 97.19 237 LEU B C 1
ATOM 4030 O O . LEU B 1 237 ? 16.547 13.031 7.766 1 97.19 237 LEU B O 1
ATOM 4034 N N . ALA B 1 238 ? 14.828 13.969 8.812 1 95.06 238 ALA B N 1
ATOM 4035 C CA . ALA B 1 238 ? 15.422 13.992 10.148 1 95.06 238 ALA B CA 1
ATOM 4036 C C . ALA B 1 238 ? 14.664 13.078 11.102 1 95.06 238 ALA B C 1
ATOM 4038 O O . ALA B 1 238 ? 13.531 13.375 11.484 1 95.06 238 ALA B O 1
ATOM 4039 N N . ALA B 1 239 ? 15.273 12.016 11.484 1 92.75 239 ALA B N 1
ATOM 4040 C CA . ALA B 1 239 ? 14.688 11.07 12.43 1 92.75 239 ALA B CA 1
ATOM 4041 C C . ALA B 1 239 ? 15.344 11.172 13.797 1 92.75 239 ALA B C 1
ATOM 4043 O O . ALA B 1 239 ? 16.578 11.18 13.906 1 92.75 239 ALA B O 1
ATOM 4044 N N . THR B 1 240 ? 14.5 11.312 14.812 1 89.25 240 THR B N 1
ATOM 4045 C CA . THR B 1 240 ? 15.008 11.367 16.188 1 89.25 240 THR B CA 1
ATOM 4046 C C . THR B 1 240 ? 14.664 10.086 16.938 1 89.25 240 THR B C 1
ATOM 4048 O O . THR B 1 240 ? 13.633 9.461 16.672 1 89.25 240 THR B O 1
ATOM 4051 N N . ARG B 1 241 ? 15.422 9.695 17.922 1 85.44 241 ARG B N 1
ATOM 4052 C CA . ARG B 1 241 ? 15.188 8.469 18.688 1 85.44 241 ARG B CA 1
ATOM 4053 C C . ARG B 1 241 ? 13.922 8.578 19.531 1 85.44 241 ARG B C 1
ATOM 4055 O O . ARG B 1 241 ? 13.172 7.609 19.656 1 85.44 241 ARG B O 1
ATOM 4062 N N . TYR B 1 242 ? 13.836 9.844 20.094 1 81.25 242 TYR B N 1
ATOM 4063 C CA . TYR B 1 242 ? 12.703 10.055 20.984 1 81.25 242 TYR B CA 1
ATOM 4064 C C . TYR B 1 242 ? 11.922 11.305 20.578 1 81.25 242 TYR B C 1
ATOM 4066 O O . TYR B 1 242 ? 12.508 12.273 20.094 1 81.25 242 TYR B O 1
ATOM 4074 N N . GLY B 1 243 ? 10.641 11.344 20.719 1 80.25 243 GLY B N 1
ATOM 4075 C CA . GLY B 1 243 ? 9.797 12.492 20.469 1 80.25 243 GLY B CA 1
ATOM 4076 C C . GLY B 1 243 ? 8.312 12.18 20.578 1 80.25 243 GLY B C 1
ATOM 4077 O O . GLY B 1 243 ? 7.488 13.086 20.688 1 80.25 243 GLY B O 1
ATOM 4078 N N . GLY B 1 244 ? 8.031 10.883 20.656 1 74.31 244 GLY B N 1
ATOM 4079 C CA . GLY B 1 244 ? 6.629 10.5 20.703 1 74.31 244 GLY B CA 1
ATOM 4080 C C . GLY B 1 244 ? 5.828 11.023 19.516 1 74.31 244 GLY B C 1
ATOM 4081 O O . GLY B 1 244 ? 6.395 11.359 18.469 1 74.31 244 GLY B O 1
ATOM 4082 N N . HIS B 1 245 ? 4.484 10.914 19.703 1 77.19 245 HIS B N 1
ATOM 4083 C CA . HIS B 1 245 ? 3.639 11.516 18.688 1 77.19 245 HIS B CA 1
ATOM 4084 C C . HIS B 1 245 ? 3.447 13.008 18.938 1 77.19 245 HIS B C 1
ATOM 4086 O O . HIS B 1 245 ? 2.604 13.406 19.75 1 77.19 245 HIS B O 1
ATOM 4092 N N . LEU B 1 246 ? 4.25 13.797 18.328 1 74.5 246 LEU B N 1
ATOM 4093 C CA . LEU B 1 246 ? 4.23 15.25 18.422 1 74.5 246 LEU B CA 1
ATOM 4094 C C . LEU B 1 246 ? 4.699 15.711 19.797 1 74.5 246 LEU B C 1
ATOM 4096 O O . LEU B 1 246 ? 4.336 16.797 20.25 1 74.5 246 LEU B O 1
ATOM 4100 N N . GLY B 1 247 ? 5.305 14.812 20.609 1 59.66 247 GLY B N 1
ATOM 4101 C CA . GLY B 1 247 ? 5.652 15.047 22 1 59.66 247 GLY B CA 1
ATOM 4102 C C . GLY B 1 247 ? 6.965 15.789 22.172 1 59.66 247 GLY B C 1
ATOM 4103 O O . GLY B 1 247 ? 7.152 16.516 23.156 1 59.66 247 GLY B O 1
ATOM 4104 N N . TRP B 1 248 ? 7.949 15.867 21.344 1 62.44 248 TRP B N 1
ATOM 4105 C CA . TRP B 1 248 ? 9.312 16.375 21.422 1 62.44 248 TRP B CA 1
ATOM 4106 C C . TRP B 1 248 ? 9.445 17.391 22.547 1 62.44 248 TRP B C 1
ATOM 4108 O O . TRP B 1 248 ? 10.047 18.453 22.375 1 62.44 248 TRP B O 1
ATOM 4118 N N . PHE B 1 249 ? 8.734 17.062 23.656 1 51.59 249 PHE B N 1
ATOM 4119 C CA . PHE B 1 249 ? 8.758 18.016 24.75 1 51.59 249 PHE B CA 1
ATOM 4120 C C . PHE B 1 249 ? 10.156 18.141 25.328 1 51.59 249 PHE B C 1
ATOM 4122 O O . PHE B 1 249 ? 10.883 17.156 25.438 1 51.59 249 PHE B O 1
ATOM 4129 N N . GLU B 1 250 ? 10.609 19.422 25.219 1 49.62 250 GLU B N 1
ATOM 4130 C CA . GLU B 1 250 ? 11.844 19.75 25.906 1 49.62 250 GLU B CA 1
ATOM 4131 C C . GLU B 1 250 ? 11.578 20.625 27.141 1 49.62 250 GLU B C 1
ATOM 4133 O O . GLU B 1 250 ? 10.664 21.453 27.125 1 49.62 250 GLU B O 1
ATOM 4138 N N . HIS B 1 251 ? 12.195 20.391 28.359 1 51.88 251 HIS B N 1
ATOM 4139 C CA . HIS B 1 251 ? 12.312 21.172 29.578 1 51.88 251 HIS B CA 1
ATOM 4140 C C . HIS B 1 251 ? 11.18 20.875 30.547 1 51.88 251 HIS B C 1
ATOM 4142 O O . HIS B 1 251 ? 10.039 20.672 30.125 1 51.88 251 HIS B O 1
ATOM 4148 N N . SER B 1 252 ? 11.32 20.516 31.641 1 46.62 252 SER B N 1
ATOM 4149 C CA . SER B 1 252 ? 10.391 20.172 32.719 1 46.62 252 SER B CA 1
ATOM 4150 C C . SER B 1 252 ? 9.555 21.391 33.125 1 46.62 252 SER B C 1
ATOM 4152 O O . SER B 1 252 ? 8.383 21.25 33.469 1 46.62 252 SER B O 1
ATOM 4154 N N . TYR B 1 253 ? 10.102 22.641 33.25 1 41.25 253 TYR B N 1
ATOM 4155 C CA . TYR B 1 253 ? 9.391 23.781 33.812 1 41.25 253 TYR B CA 1
ATOM 4156 C C . TYR B 1 253 ? 8.539 24.469 32.75 1 41.25 253 TYR B C 1
ATOM 4158 O O . TYR B 1 253 ? 7.402 24.875 33.031 1 41.25 253 TYR B O 1
ATOM 4166 N N . ARG B 1 254 ? 9.07 24.984 31.594 1 49.72 254 ARG B N 1
ATOM 4167 C CA . ARG B 1 254 ? 8.352 25.547 30.453 1 49.72 254 ARG B CA 1
ATOM 4168 C C . ARG B 1 254 ? 8.539 24.688 29.219 1 49.72 254 ARG B C 1
ATOM 4170 O O . ARG B 1 254 ? 9.453 24.922 28.422 1 49.72 254 ARG B O 1
ATOM 4177 N N . PRO B 1 255 ? 7.652 23.656 29.062 1 53.41 255 PRO B N 1
ATOM 4178 C CA . PRO B 1 255 ? 7.918 22.609 28.062 1 53.41 255 PRO B CA 1
ATOM 4179 C C . PRO B 1 255 ? 7.879 23.141 26.625 1 53.41 255 PRO B C 1
ATOM 4181 O O . PRO B 1 255 ? 6.992 23.922 26.281 1 53.41 255 PRO B O 1
ATOM 4184 N N . SER B 1 256 ? 9.055 23.375 26.062 1 60.5 256 SER B N 1
ATOM 4185 C CA . SER B 1 256 ? 9.156 23.672 24.641 1 60.5 256 SER B CA 1
ATOM 4186 C C . SER B 1 256 ? 9.422 22.406 23.812 1 60.5 256 SER B C 1
ATOM 4188 O O . SER B 1 256 ? 9.82 21.391 24.375 1 60.5 256 SER B O 1
ATOM 4190 N N . ARG B 1 257 ? 8.844 22.5 22.625 1 76.75 257 ARG B N 1
ATOM 4191 C CA . ARG B 1 257 ? 9.078 21.344 21.734 1 76.75 257 ARG B CA 1
ATOM 4192 C C . ARG B 1 257 ? 10.383 21.5 20.969 1 76.75 257 ARG B C 1
ATOM 4194 O O . ARG B 1 257 ? 10.609 22.516 20.312 1 76.75 257 ARG B O 1
ATOM 4201 N N . TRP B 1 258 ? 11.297 20.625 21.078 1 77.5 258 TRP B N 1
ATOM 4202 C CA . TRP B 1 258 ? 12.602 20.594 20.422 1 77.5 258 TRP B CA 1
ATOM 4203 C C . TRP B 1 258 ? 12.469 20.859 18.922 1 77.5 258 TRP B C 1
ATOM 4205 O O . TRP B 1 258 ? 13.289 21.578 18.344 1 77.5 258 TRP B O 1
ATOM 4215 N N . VAL B 1 259 ? 11.375 20.453 18.344 1 85.25 259 VAL B N 1
ATOM 4216 C CA . VAL B 1 259 ? 11.219 20.453 16.891 1 85.25 259 VAL B CA 1
ATOM 4217 C C . VAL B 1 259 ? 10.969 21.875 16.391 1 85.25 259 VAL B C 1
ATOM 4219 O O . VAL B 1 259 ? 11.227 22.188 15.227 1 85.25 259 VAL B O 1
ATOM 4222 N N . ASP B 1 260 ? 10.539 22.75 17.25 1 88.19 260 ASP B N 1
ATOM 4223 C CA . ASP B 1 260 ? 10.188 24.109 16.844 1 88.19 260 ASP B CA 1
ATOM 4224 C C . ASP B 1 260 ? 11.406 24.859 16.328 1 88.19 260 ASP B C 1
ATOM 4226 O O . ASP B 1 260 ? 11.312 25.609 15.352 1 88.19 260 ASP B O 1
ATOM 4230 N N . LYS B 1 261 ? 12.492 24.625 16.922 1 86.88 261 LYS B N 1
ATOM 4231 C CA . LYS B 1 261 ? 13.695 25.359 16.547 1 86.88 261 LYS B CA 1
ATOM 4232 C C . LYS B 1 261 ? 14.172 24.953 15.156 1 86.88 261 LYS B C 1
ATOM 4234 O O . LYS B 1 261 ? 14.297 25.812 14.266 1 86.88 261 LYS B O 1
ATOM 4239 N N . PRO B 1 262 ? 14.422 23.688 14.938 1 89.44 262 PRO B N 1
ATOM 4240 C CA . PRO B 1 262 ? 14.883 23.344 13.594 1 89.44 262 PRO B CA 1
ATOM 4241 C C . PRO B 1 262 ? 13.859 23.656 12.516 1 89.44 262 PRO B C 1
ATOM 4243 O O . PRO B 1 262 ? 14.227 24.031 11.391 1 89.44 262 PRO B O 1
ATOM 4246 N N . VAL B 1 263 ? 12.633 23.5 12.773 1 92.62 263 VAL B N 1
ATOM 4247 C CA . VAL B 1 263 ? 11.594 23.828 11.812 1 92.62 263 VAL B CA 1
ATOM 4248 C C . VAL B 1 263 ? 11.633 25.328 11.492 1 92.62 263 VAL B C 1
ATOM 4250 O O . VAL B 1 263 ? 11.586 25.719 10.328 1 92.62 263 VAL B O 1
ATOM 4253 N N . SER B 1 264 ? 11.742 26.141 12.539 1 93.19 264 SER B N 1
ATOM 4254 C CA . SER B 1 264 ? 11.805 27.594 12.352 1 93.19 264 SER B CA 1
ATOM 4255 C C . SER B 1 264 ? 13.031 28 11.539 1 93.19 264 SER B C 1
ATOM 4257 O O . SER B 1 264 ? 12.938 28.844 10.648 1 93.19 264 SER B O 1
ATOM 4259 N N . GLU B 1 265 ? 14.141 27.391 11.852 1 93.06 265 GLU B N 1
ATOM 4260 C CA . GLU B 1 265 ? 15.375 27.688 11.125 1 93.06 265 GLU B CA 1
ATOM 4261 C C . GLU B 1 265 ? 15.25 27.328 9.648 1 93.06 265 GLU B C 1
ATOM 4263 O O . GLU B 1 265 ? 15.68 28.078 8.781 1 93.06 265 GLU B O 1
ATOM 4268 N N . PHE B 1 266 ? 14.703 26.25 9.391 1 94.44 266 PHE B N 1
ATOM 4269 C CA . PHE B 1 266 ? 14.477 25.812 8.016 1 94.44 266 PHE B CA 1
ATOM 4270 C C . PHE B 1 266 ? 13.57 26.797 7.281 1 94.44 266 PHE B C 1
ATOM 4272 O O . PHE B 1 266 ? 13.883 27.219 6.168 1 94.44 266 PHE B O 1
ATOM 4279 N N . VAL B 1 267 ? 12.477 27.109 7.918 1 94.75 267 VAL B N 1
ATOM 4280 C CA . VAL B 1 267 ? 11.477 27.984 7.32 1 94.75 267 VAL B CA 1
ATOM 4281 C C . VAL B 1 267 ? 12.117 29.344 6.992 1 94.75 267 VAL B C 1
ATOM 4283 O O . VAL B 1 267 ? 11.984 29.828 5.871 1 94.75 267 VAL B O 1
ATOM 4286 N N . VAL B 1 268 ? 12.844 29.891 7.918 1 93.81 268 VAL B N 1
ATOM 4287 C CA . VAL B 1 268 ? 13.477 31.188 7.73 1 93.81 268 VAL B CA 1
ATOM 4288 C C . VAL B 1 268 ? 14.492 31.109 6.594 1 93.81 268 VAL B C 1
ATOM 4290 O O . VAL B 1 268 ? 14.531 32 5.727 1 93.81 268 VAL B O 1
ATOM 4293 N N . ALA B 1 269 ? 15.242 30.062 6.578 1 93.94 269 ALA B N 1
ATOM 4294 C CA . ALA B 1 269 ? 16.25 29.891 5.535 1 93.94 269 ALA B CA 1
ATOM 4295 C C . ALA B 1 269 ? 15.602 29.812 4.156 1 93.94 269 ALA B C 1
ATOM 4297 O O . ALA B 1 269 ? 16.125 30.375 3.188 1 93.94 269 ALA B O 1
ATOM 4298 N N . MET B 1 270 ? 14.5 29.156 4.047 1 92.06 270 MET B N 1
ATOM 4299 C CA . MET B 1 270 ? 13.844 28.938 2.764 1 92.06 270 MET B CA 1
ATOM 4300 C C . MET B 1 270 ? 13.227 30.234 2.244 1 92.06 270 MET B C 1
ATOM 4302 O O . MET B 1 270 ? 13.164 30.453 1.034 1 92.06 270 MET B O 1
ATOM 4306 N N . PHE B 1 271 ? 12.781 31.078 3.125 1 89.38 271 PHE B N 1
ATOM 4307 C CA . PHE B 1 271 ? 12.195 32.344 2.695 1 89.38 271 PHE B CA 1
ATOM 4308 C C . PHE B 1 271 ? 13.273 33.312 2.256 1 89.38 271 PHE B C 1
ATOM 4310 O O . PHE B 1 271 ? 12.992 34.312 1.579 1 89.38 271 PHE B O 1
ATOM 4317 N N . GLN B 1 272 ? 14.469 33.031 2.684 1 87.12 272 GLN B N 1
ATOM 4318 C CA . GLN B 1 272 ? 15.57 33.938 2.346 1 87.12 272 GLN B CA 1
ATOM 4319 C C . GLN B 1 272 ? 16.219 33.531 1.026 1 87.12 272 GLN B C 1
ATOM 4321 O O . GLN B 1 272 ? 16.984 34.312 0.448 1 87.12 272 GLN B O 1
ATOM 4326 N N . VAL B 1 273 ? 16.016 32.375 0.553 1 74.38 273 VAL B N 1
ATOM 4327 C CA . VAL B 1 273 ? 16.594 31.953 -0.713 1 74.38 273 VAL B CA 1
ATOM 4328 C C . VAL B 1 273 ? 15.773 32.5 -1.875 1 74.38 273 VAL B C 1
ATOM 4330 O O . VAL B 1 273 ? 14.539 32.562 -1.795 1 74.38 273 VAL B O 1
#

Secondary structure (DSSP, 8-state):
----EEEEE--TT--TT-HHHHHHHHHHSSTTT--EEEEE--TT-TTPPPSSS----TT--HHHHHHHHHHHHHH-TTS-EEEEEETHHHHHHHHHHHHHGGG--EEEEEEES----HHHHHHHHHHSHHIIIIIIHHHHHHHHHHHHHTHHHHTTSTT--HHHHHH--SHHHHIIIIIHHHTT-SSHHHHHHHH-GGGTGGG--S-EEEEEETT-SSS-GGGS-HHHHHT-TTEEEEEES--TTT--EE-SSS-EETTHHHHHHHHHHHHH-/----EEEEE--TT--TT-HHHHHHHHHHSSTTT--EEEEE--TT-TTPPPSSS----TT--HHHHHHHHHHHHHH-TTS-EEEEEETHHHHHHHHHHHHHGGG--EEEEEEES----HHHHHHHHHHSHHIIIIIIHHHHHHHHHHHHHTHHHHTTSTT--HHHHHH--SHHHHIIIIIHHHTT-SSHHHHHHHH-GGGTGGG--S-EEEEEETT-SSS-GGGS-HHHHHT-TTEEEEEES--TTTT-EE-SSS-EETTHHHHHHHHHHHHH-

Sequence (546 aa):
EDTPTLVILHGLTGGSHENYIRGLLQILTRPPINYRAVVYNARGCGFTNVNTPQLFNASITDDIREALRHIQKQVGEKTPLIGIGFSLGSNILVKYLGEEKEKTPLLAAVSIANPYDLLSSGKVLDQGFFTRNVYSHRMANNLKNIFLRNKEVMLTRKDINIDEVLAAKTIREYDDACTKKMSNYTTVNNYYRDGSCARVIEHVRIPLLCINALDDPIALAQCIPVDEIKVNPYIVLAATRYGGHLGWFEHSYRPSRWVDKPVSEFVVAMFQVEDTPTLVILHGLTGGSHENYIRGLLQILTRPPINYRAVVYNARGCGFTNVNTPQLFNASITDDIREALRHIQKQVGEKTPLIGIGFSLGSNILVKYLGEEKEKTPLLAAVSIANPYDLLSSGKVLDQGFFTRNVYSHRMANNLKNIFLRNKEVMLTRKDINIDEVLAAKTIREYDDACTKKMSNYTTVNNYYRDGSCARVIEHVRIPLLCINALDDPIALAQCIPVDEIKVNPYIVLAATRYGGHLGWFEHSYRPSRWVDKPVSEFVVAMFQV

Nearest PDB structures (foldseek):
  5jib-assembly1_A  TM=6.529E-01  e=6.485E-08  Thermotoga maritima MSB8
  1a8q-assembly1_A  TM=5.952E-01  e=4.284E-08  Kitasatospora aureofaciens
  3hi4-assembly2_F  TM=6.211E-01  e=1.400E-07  Pseudomonas fluorescens
  5jib-assembly1_E  TM=6.530E-01  e=7.350E-07  Thermotoga maritima MSB8
  7qjn-assembly1_A  TM=6.250E-01  e=6.927E-07  Candidatus Kryptobacter tengchongensis

Radius of gyration: 26.14 Å; Cα contacts (8 Å, |Δi|>4): 1082; chains: 2; bounding box: 57×84×64 Å

pLDDT: mean 88.64, std 11.23, range [38.94, 98.81]